Protein AF-0000000067831645 (afdb_homodimer)

Organism: Methylorubrum extorquens (strain ATCC 14718 / DSM 1338 / JCM 2805 / NCIMB 9133 / AM1) (NCBI:txid272630)

Solvent-accessible surface area (backbone atoms only — not comparable to full-atom values): 36456 Å² total; per-residue (Å²): 128,82,72,70,81,73,50,70,67,53,51,54,51,59,43,44,46,72,67,69,71,46,75,95,50,36,27,31,35,49,34,82,28,27,39,45,21,41,36,47,52,52,54,43,37,72,73,48,33,91,39,42,36,38,35,24,74,34,65,71,81,50,91,60,42,66,57,47,49,50,52,42,37,52,53,30,48,73,58,64,30,57,60,45,80,42,73,50,86,65,79,91,78,71,94,62,53,43,71,46,47,56,53,46,49,53,48,54,51,49,53,49,28,57,75,72,56,20,39,36,36,38,41,45,48,21,19,52,54,34,17,52,46,23,52,51,26,51,32,70,52,41,44,47,66,51,31,20,41,72,63,56,58,48,78,77,45,95,73,26,33,38,36,27,58,34,42,84,39,47,60,66,57,28,42,50,50,25,59,74,68,67,52,87,54,44,86,70,54,79,68,60,57,69,33,70,67,44,52,55,44,61,62,46,45,60,61,37,32,75,70,48,34,31,48,68,42,42,34,48,34,11,53,44,21,38,42,44,39,50,45,48,48,52,51,14,52,52,48,45,64,71,38,49,44,81,51,88,90,29,46,34,34,44,39,64,66,46,67,74,46,49,67,53,35,41,53,48,29,53,50,53,51,46,64,72,48,28,64,89,61,96,57,89,68,80,82,54,63,66,59,53,45,45,46,42,67,68,40,48,50,53,24,52,74,70,40,33,68,46,78,48,75,57,82,56,22,34,39,33,32,37,56,86,21,41,32,39,40,30,53,45,75,77,77,74,73,74,74,73,75,128,129,80,74,70,81,73,50,70,67,53,50,53,50,57,44,46,45,72,66,68,71,47,77,95,50,35,29,32,36,48,34,80,29,25,41,44,22,40,37,48,52,52,54,44,37,73,73,47,34,90,38,41,36,36,36,25,74,36,64,70,82,49,94,59,42,66,59,48,50,49,50,42,37,53,52,30,48,75,60,63,30,56,59,45,80,45,73,50,84,66,79,91,76,72,94,60,52,43,73,46,46,56,51,46,49,53,48,54,51,50,53,51,28,56,75,73,56,21,39,35,36,38,41,43,48,22,19,51,53,34,18,52,44,23,51,50,26,50,32,72,52,40,44,48,67,50,31,19,43,73,63,56,57,46,78,78,46,93,74,28,32,38,35,28,57,35,42,83,38,47,59,67,56,29,42,50,48,25,59,75,68,67,53,87,53,44,88,71,52,79,71,59,58,68,32,69,66,44,50,54,45,61,62,46,44,60,61,36,32,76,71,49,35,32,46,69,42,41,35,47,34,12,53,45,20,38,44,44,40,52,44,48,48,52,52,15,52,54,51,44,64,71,38,50,44,81,50,87,89,29,46,33,36,44,38,64,68,46,67,74,45,50,67,52,35,42,52,49,30,53,51,52,51,46,64,72,47,29,63,87,60,95,57,89,68,82,81,54,64,67,58,53,45,45,45,44,67,70,42,48,50,53,25,51,74,69,42,33,66,45,78,49,74,56,82,55,21,35,39,33,33,37,58,85,20,42,31,39,38,30,51,44,77,76,77,75,71,76,73,73,77,128

Sequence (684 aa):
MSAAPASLDDRLARALAPLLEEPARPALLAVSGGPDSTALMHAAARAGRDRFRVATVDHALRPGSADEALGVGRLATELGLVHTILTWDAPRHGSRIQASARGARYRLLTDHAAGIGAGLILTAHTLDDQAETVLMRLIAGSGPSGLAGMREERVLAPGIRLVRPFLSLSKADLVAYCEMHRLPFLRDPSNTDERFTRARLRRLLPLLAEEGLNAARLARLAVRAGRDDAALRQRAEAVLSEITRTDEAALRLDGLRLRREPCAIVLRVVDAALDTVAPAHEAPVPKRLERLEALVLDALLPALAEGRALRRTLRGVLIEADGEGTIRLVAAPPRRARDRRRMSAAPASLDDRLARALAPLLEEPARPALLAVSGGPDSTALMHAAARAGRDRFRVATVDHALRPGSADEALGVGRLATELGLVHTILTWDAPRHGSRIQASARGARYRLLTDHAAGIGAGLILTAHTLDDQAETVLMRLIAGSGPSGLAGMREERVLAPGIRLVRPFLSLSKADLVAYCEMHRLPFLRDPSNTDERFTRARLRRLLPLLAEEGLNAARLARLAVRAGRDDAALRQRAEAVLSEITRTDEAALRLDGLRLRREPCAIVLRVVDAALDTVAPAHEAPVPKRLERLEALVLDALLPALAEGRALRRTLRGVLIEADGEGTIRLVAAPPRRARDRRR

pLDDT: mean 86.77, std 15.59, range [24.05, 98.5]

Nearest PDB structures (foldseek):
  1ni5-assembly1_A-2  TM=7.797E-01  e=4.212E-16  Escherichia coli
  5mko-assembly1_B  TM=7.969E-01  e=6.390E-10  Pyrococcus horikoshii OT3
  5mkp-assembly1_A  TM=8.082E-01  e=8.392E-10  Pyrococcus horikoshii OT3
  5mko-assembly1_A  TM=8.219E-01  e=1.529E-09  Pyrococcus horikoshii OT3
  5ztb-assembly3_C  TM=6.361E-01  e=2.365E-09  Thermus thermophilus HB27

InterPro domains:
  IPR011063 tRNA(Ile)-lysidine/2-thiocytidine synthase, N-terminal [PF01171] (28-203)
  IPR012094 tRNA(Ile)-lysidine synthase [MF_01161] (12-317)
  IPR012094 tRNA(Ile)-lysidine synthase [PTHR43033] (22-289)
  IPR012795 tRNA(Ile)-lysidine synthase, N-terminal [TIGR02432] (27-203)
  IPR012795 tRNA(Ile)-lysidine synthase, N-terminal [cd01992] (28-193)
  IPR014729 Rossmann-like alpha/beta/alpha sandwich fold [G3DSA:3.40.50.620] (20-234)

Structure (mmCIF, N/CA/C/O backbone):
data_AF-0000000067831645-model_v1
#
loop_
_entity.id
_entity.type
_entity.pdbx_description
1 polymer 'tRNA(Ile)-lysidine synthase'
#
loop_
_atom_site.group_PDB
_atom_site.id
_atom_site.type_symbol
_atom_site.label_atom_id
_atom_site.label_alt_id
_atom_site.label_comp_id
_atom_site.label_asym_id
_atom_site.label_entity_id
_atom_site.label_seq_id
_atom_site.pdbx_PDB_ins_code
_atom_site.Cartn_x
_atom_site.Cartn_y
_atom_site.Cartn_z
_atom_site.occupancy
_atom_site.B_iso_or_equiv
_atom_site.auth_seq_id
_atom_site.auth_comp_id
_atom_site.auth_asym_id
_atom_site.auth_atom_id
_atom_site.pdbx_PDB_model_num
ATOM 1 N N . MET A 1 1 ? 33.062 12.266 8.852 1 32.44 1 MET A N 1
ATOM 2 C CA . MET A 1 1 ? 32.625 12.75 10.156 1 32.44 1 MET A CA 1
ATOM 3 C C . MET A 1 1 ? 31.141 12.484 10.375 1 32.44 1 MET A C 1
ATOM 5 O O . MET A 1 1 ? 30.297 12.906 9.578 1 32.44 1 MET A O 1
ATOM 9 N N . SER A 1 2 ? 30.797 11.422 11 1 41 2 SER A N 1
ATOM 10 C CA . SER A 1 2 ? 29.438 10.984 11.289 1 41 2 SER A CA 1
ATOM 11 C C . SER A 1 2 ? 28.609 12.117 11.891 1 41 2 SER A C 1
ATOM 13 O O . SER A 1 2 ? 28.984 12.688 12.914 1 41 2 SER A O 1
ATOM 15 N N . ALA A 1 3 ? 28.125 13.039 11.305 1 40.66 3 ALA A N 1
ATOM 16 C CA . ALA A 1 3 ? 27.422 14.172 11.898 1 40.66 3 ALA A CA 1
ATOM 17 C C . ALA A 1 3 ? 26.625 13.742 13.133 1 40.66 3 ALA A C 1
ATOM 19 O O . ALA A 1 3 ? 26.031 12.664 13.148 1 40.66 3 ALA A O 1
ATOM 20 N N . ALA A 1 4 ? 26.938 14.07 14.242 1 53.09 4 ALA A N 1
ATOM 21 C CA . ALA A 1 4 ? 26.234 13.875 15.5 1 53.09 4 ALA A CA 1
ATOM 22 C C . ALA A 1 4 ? 24.719 13.992 15.312 1 53.09 4 ALA A C 1
ATOM 24 O O . ALA A 1 4 ? 24.25 14.781 14.492 1 53.09 4 ALA A O 1
ATOM 25 N N . PRO A 1 5 ? 23.984 12.969 15.742 1 67.31 5 PRO A N 1
ATOM 26 C CA . PRO A 1 5 ? 22.531 13.055 15.609 1 67.31 5 PRO A CA 1
ATOM 27 C C . PRO A 1 5 ? 21.984 14.422 16 1 67.31 5 PRO A C 1
ATOM 29 O O . PRO A 1 5 ? 22.484 15.047 16.953 1 67.31 5 PRO A O 1
ATOM 32 N N . ALA A 1 6 ? 21.344 15.062 15.148 1 76.81 6 ALA A N 1
ATOM 33 C CA . ALA A 1 6 ? 20.719 16.359 15.359 1 76.81 6 ALA A CA 1
ATOM 34 C C . ALA A 1 6 ? 19.984 16.406 16.703 1 76.81 6 ALA A C 1
ATOM 36 O O . ALA A 1 6 ? 19.312 15.438 17.078 1 76.81 6 ALA A O 1
ATOM 37 N N . SER A 1 7 ? 20.219 17.391 17.453 1 90.62 7 SER A N 1
ATOM 38 C CA . SER A 1 7 ? 19.5 17.625 18.703 1 90.62 7 SER A CA 1
ATOM 39 C C . SER A 1 7 ? 18 17.719 18.484 1 90.62 7 SER A C 1
ATOM 41 O O . SER A 1 7 ? 17.547 17.875 17.344 1 90.62 7 SER A O 1
ATOM 43 N N . LEU A 1 8 ? 17.203 17.484 19.516 1 93.81 8 LEU A N 1
ATOM 44 C CA . LEU A 1 8 ? 15.758 17.609 19.438 1 93.81 8 LEU A CA 1
ATOM 45 C C . LEU A 1 8 ? 15.367 19.016 18.984 1 93.81 8 LEU A C 1
ATOM 47 O O . LEU A 1 8 ? 14.445 19.188 18.172 1 93.81 8 LEU A O 1
ATOM 51 N N . ASP A 1 9 ? 16.156 20 19.438 1 94.44 9 ASP A N 1
ATOM 52 C CA . ASP A 1 9 ? 15.922 21.391 19.016 1 94.44 9 ASP A CA 1
ATOM 53 C C . ASP A 1 9 ? 16.062 21.531 17.516 1 94.44 9 ASP A C 1
ATOM 55 O O . ASP A 1 9 ? 15.219 22.141 16.859 1 94.44 9 ASP A O 1
ATOM 59 N N . ASP A 1 10 ? 17.109 20.938 17.047 1 94.44 10 ASP A N 1
ATOM 60 C CA . ASP A 1 10 ? 17.375 21.016 15.617 1 94.44 10 ASP A CA 1
ATOM 61 C C . ASP A 1 10 ? 16.297 20.312 14.805 1 94.44 10 ASP A C 1
ATOM 63 O O . ASP A 1 10 ? 15.891 20.797 13.75 1 94.44 10 ASP A O 1
ATOM 67 N N . ARG A 1 11 ? 15.844 19.234 15.328 1 95.06 11 ARG A N 1
ATOM 68 C CA . ARG A 1 11 ? 14.844 18.438 14.617 1 95.06 11 ARG A CA 1
ATOM 69 C C . ARG A 1 11 ? 13.516 19.172 14.539 1 95.06 11 ARG A C 1
ATOM 71 O O . ARG A 1 11 ? 12.852 19.172 13.5 1 95.06 11 ARG A O 1
ATOM 78 N N . LEU A 1 12 ? 13.102 19.781 15.609 1 95.81 12 LEU A N 1
ATOM 79 C CA . LEU A 1 12 ? 11.844 20.531 15.602 1 95.81 12 LEU A CA 1
ATOM 80 C C . LEU A 1 12 ? 11.961 21.781 14.742 1 95.81 12 LEU A C 1
ATOM 82 O O . LEU A 1 12 ? 11.031 22.125 14.008 1 95.81 12 LEU A O 1
ATOM 86 N N . ALA A 1 13 ? 13.109 22.438 14.828 1 93.69 13 ALA A N 1
ATOM 87 C CA . ALA A 1 13 ? 13.336 23.625 14.008 1 93.69 13 ALA A CA 1
ATOM 88 C C . ALA A 1 13 ? 13.281 23.281 12.523 1 93.69 13 ALA A C 1
ATOM 90 O O . ALA A 1 13 ? 12.688 24.016 11.734 1 93.69 13 ALA A O 1
ATOM 91 N N . ARG A 1 14 ? 13.898 22.172 12.188 1 92.81 14 ARG A N 1
ATOM 92 C CA . ARG A 1 14 ? 13.906 21.719 10.797 1 92.81 14 ARG A CA 1
ATOM 93 C C . ARG A 1 14 ? 12.5 21.406 10.305 1 92.81 14 ARG A C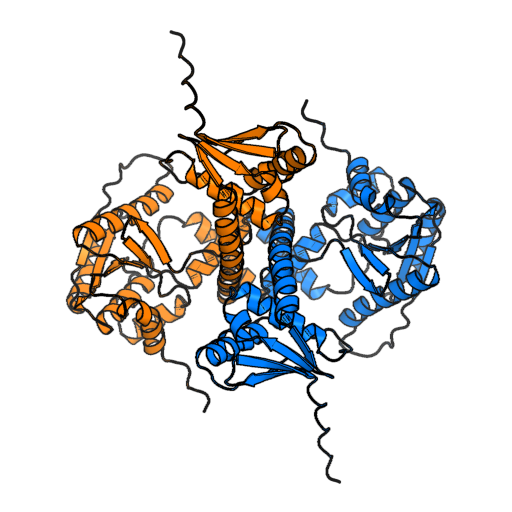 1
ATOM 95 O O . ARG A 1 14 ? 12.164 21.656 9.148 1 92.81 14 ARG A O 1
ATOM 102 N N . ALA A 1 15 ? 11.688 20.844 11.156 1 93.75 15 ALA A N 1
ATOM 103 C CA . ALA A 1 15 ? 10.312 20.484 10.812 1 93.75 15 ALA A CA 1
ATOM 104 C C . ALA A 1 15 ? 9.477 21.719 10.531 1 93.75 15 ALA A C 1
ATOM 106 O O . ALA A 1 15 ? 8.547 21.688 9.719 1 93.75 15 ALA A O 1
ATOM 107 N N . LEU A 1 16 ? 9.844 22.859 11.109 1 92.75 16 LEU A N 1
ATOM 108 C CA . LEU A 1 16 ? 9.07 24.078 10.984 1 92.75 16 LEU A CA 1
ATOM 109 C C . LEU A 1 16 ? 9.641 24.984 9.891 1 92.75 16 LEU A C 1
ATOM 111 O O . LEU A 1 16 ? 8.977 25.922 9.445 1 92.75 16 LEU A O 1
ATOM 115 N N . ALA A 1 17 ? 10.844 24.688 9.43 1 89.5 17 ALA A N 1
ATOM 116 C CA . ALA A 1 17 ? 11.617 25.562 8.547 1 89.5 17 ALA A CA 1
ATOM 117 C C . ALA A 1 17 ? 10.852 25.859 7.258 1 89.5 17 ALA A C 1
ATOM 119 O O . ALA A 1 17 ? 10.758 27 6.832 1 89.5 17 ALA A O 1
ATOM 120 N N . PRO A 1 18 ? 10.211 24.875 6.684 1 86.06 18 PRO A N 1
ATOM 121 C CA . PRO A 1 18 ? 9.516 25.141 5.422 1 86.06 18 PRO A CA 1
ATOM 122 C C . PRO A 1 18 ? 8.359 26.125 5.582 1 86.06 18 PRO A C 1
ATOM 124 O O . PRO A 1 18 ? 7.988 26.812 4.629 1 86.06 18 PRO A O 1
ATOM 127 N N . LEU A 1 19 ? 7.785 26.172 6.699 1 83.94 19 LEU A N 1
ATOM 128 C CA . LEU A 1 19 ? 6.633 27.031 6.961 1 83.94 19 LEU A CA 1
ATOM 129 C C . LEU A 1 19 ? 7.066 28.469 7.188 1 83.94 19 LEU A C 1
ATOM 131 O O . LEU A 1 19 ? 6.273 29.391 7 1 83.94 19 LEU A O 1
ATOM 135 N N . LEU A 1 20 ? 8.305 28.625 7.637 1 80.44 20 LEU A N 1
ATOM 136 C CA . LEU A 1 20 ? 8.828 29.953 7.953 1 80.44 20 LEU A CA 1
ATOM 137 C C . LEU A 1 20 ? 9.289 30.672 6.688 1 80.44 20 LEU A C 1
ATOM 139 O O . LEU A 1 20 ? 9.461 31.891 6.691 1 80.44 20 LEU A O 1
ATOM 143 N N . GLU A 1 21 ? 9.422 29.875 5.633 1 76.69 21 GLU A N 1
ATOM 144 C CA . GLU A 1 21 ? 9.852 30.453 4.367 1 76.69 21 GLU A CA 1
ATOM 145 C C . GLU A 1 21 ? 8.672 31.047 3.604 1 76.69 21 GLU A C 1
ATOM 147 O O . GLU A 1 21 ? 8.859 31.828 2.664 1 76.69 21 GLU A O 1
ATOM 152 N N . GLU A 1 22 ? 7.496 30.75 4.031 1 70.94 22 GLU A N 1
ATOM 153 C CA . GLU A 1 22 ? 6.305 31.25 3.361 1 70.94 22 GLU A CA 1
ATOM 154 C C . GLU A 1 22 ? 6 32.688 3.787 1 70.94 22 GLU A C 1
ATOM 156 O O . GLU A 1 22 ? 6.359 33.094 4.891 1 70.94 22 GLU A O 1
ATOM 161 N N . PRO A 1 23 ? 5.434 33.438 2.779 1 66.19 23 PRO A N 1
ATOM 162 C CA . PRO A 1 23 ? 5.168 34.844 3.064 1 66.19 23 PRO A CA 1
ATOM 163 C C . PRO A 1 23 ? 4.477 35.062 4.41 1 66.19 23 PRO A C 1
ATOM 165 O O . PRO A 1 23 ? 3.896 34.125 4.961 1 66.19 23 PRO A O 1
ATOM 168 N N . ALA A 1 24 ? 4.469 36.281 4.781 1 63.78 24 ALA A N 1
ATOM 169 C CA . ALA A 1 24 ? 4.266 36.844 6.113 1 63.78 24 ALA A CA 1
ATOM 170 C C . ALA A 1 24 ? 2.799 36.75 6.531 1 63.78 24 ALA A C 1
ATOM 172 O O . ALA A 1 24 ? 2.195 37.75 6.949 1 63.78 24 ALA A O 1
ATOM 173 N N . ARG A 1 25 ? 2.115 35.719 6.27 1 75.75 25 ARG A N 1
ATOM 174 C CA . ARG A 1 25 ? 0.776 35.625 6.844 1 75.75 25 ARG A CA 1
ATOM 175 C C . ARG A 1 25 ? 0.799 34.875 8.172 1 75.75 25 ARG A C 1
ATOM 177 O O . ARG A 1 25 ? 1.666 34.031 8.398 1 75.75 25 ARG A O 1
ATOM 184 N N . PRO A 1 26 ? -0.065 35.406 9.109 1 87.94 26 PRO A N 1
ATOM 185 C CA . PRO A 1 26 ? -0.145 34.719 10.398 1 87.94 26 PRO A CA 1
ATOM 186 C C . PRO A 1 26 ? -0.487 33.25 10.266 1 87.94 26 PRO A C 1
ATOM 188 O O . PRO A 1 26 ? -1.16 32.844 9.312 1 87.94 26 PRO A O 1
ATOM 191 N N . ALA A 1 27 ? 0.133 32.5 11.055 1 94.12 27 ALA A N 1
ATOM 192 C CA . ALA A 1 27 ? -0.181 31.094 11.172 1 94.12 27 ALA A CA 1
ATOM 193 C C . ALA A 1 27 ? -0.811 30.766 12.523 1 94.12 27 ALA A C 1
ATOM 195 O O . ALA A 1 27 ? -0.409 31.328 13.547 1 94.12 27 ALA A O 1
ATOM 196 N N . LEU A 1 28 ? -1.788 29.953 12.477 1 96.88 28 LEU A N 1
ATOM 197 C CA . LEU A 1 28 ? -2.51 29.594 13.695 1 96.88 28 LEU A CA 1
ATOM 198 C C . LEU A 1 28 ? -2.031 28.25 14.227 1 96.88 28 LEU A C 1
ATOM 200 O O . LEU A 1 28 ? -2.035 27.25 13.508 1 96.88 28 LEU A O 1
ATOM 204 N N . LEU A 1 29 ? -1.558 28.25 15.445 1 97.25 29 LEU A N 1
ATOM 205 C CA . LEU A 1 29 ? -1.194 27.016 16.141 1 97.25 29 LEU A CA 1
ATOM 206 C C . LEU A 1 29 ? -2.379 26.453 16.922 1 97.25 29 LEU A C 1
ATOM 208 O O . LEU A 1 29 ? -2.92 27.141 17.797 1 97.25 29 LEU A O 1
ATOM 212 N N . ALA A 1 30 ? -2.791 25.25 16.562 1 96.88 30 ALA A N 1
ATOM 213 C CA . ALA A 1 30 ? -3.783 24.562 17.375 1 96.88 30 ALA A CA 1
ATOM 214 C C . ALA A 1 30 ? -3.123 23.859 18.562 1 96.88 30 ALA A C 1
ATOM 216 O O . ALA A 1 30 ? -2.398 22.875 18.375 1 96.88 30 ALA A O 1
ATOM 217 N N . VAL A 1 31 ? -3.436 24.344 19.781 1 96.19 31 VAL A N 1
ATOM 218 C CA . VAL A 1 31 ? -2.744 23.812 20.969 1 96.19 31 VAL A CA 1
ATOM 219 C C . VAL A 1 31 ? -3.764 23.281 21.969 1 96.19 31 VAL A C 1
ATOM 221 O O . VAL A 1 31 ? -4.562 24.047 22.516 1 96.19 31 VAL A O 1
ATOM 224 N N . SER A 1 32 ? -3.678 22 22.219 1 91.56 32 SER A N 1
ATOM 225 C CA . SER A 1 32 ? -4.605 21.359 23.125 1 91.56 32 SER A CA 1
ATOM 226 C C . SER A 1 32 ? -4.082 21.391 24.562 1 91.56 32 SER A C 1
ATOM 228 O O . SER A 1 32 ? -4.84 21.172 25.516 1 91.56 32 SER A O 1
ATOM 230 N N . GLY A 1 33 ? -2.809 21.594 24.734 1 93 33 GLY A N 1
ATOM 231 C CA . GLY A 1 33 ? -2.203 21.578 26.062 1 93 33 GLY A CA 1
ATOM 232 C C . GLY A 1 33 ? -1.437 20.312 26.359 1 93 33 GLY A C 1
ATOM 233 O O . GLY A 1 33 ? -0.717 20.219 27.359 1 93 33 GLY A O 1
ATOM 234 N N . GLY A 1 34 ? -1.573 19.312 25.5 1 93.38 34 GLY A N 1
ATOM 235 C CA . GLY A 1 34 ? -0.765 18.109 25.641 1 93.38 34 GLY A CA 1
ATOM 236 C C . GLY A 1 34 ? 0.691 18.328 25.281 1 93.38 34 GLY A C 1
ATOM 237 O O . GLY A 1 34 ? 1.075 19.422 24.844 1 93.38 34 GLY A O 1
ATOM 238 N N . PRO A 1 35 ? 1.507 17.344 25.453 1 95.5 35 PRO A N 1
ATOM 239 C CA . PRO A 1 35 ? 2.941 17.5 25.203 1 95.5 35 PRO A CA 1
ATOM 240 C C . PRO A 1 35 ? 3.258 17.828 23.75 1 95.5 35 PRO A C 1
ATOM 242 O O . PRO A 1 35 ? 4.137 18.641 23.484 1 95.5 35 PRO A O 1
ATOM 245 N N . ASP A 1 36 ? 2.494 17.25 22.828 1 96.5 36 ASP A N 1
ATOM 246 C CA . ASP A 1 36 ? 2.77 17.469 21.406 1 96.5 36 ASP A CA 1
ATOM 247 C C . ASP A 1 36 ? 2.49 18.922 21.016 1 96.5 36 ASP A C 1
ATOM 249 O O . ASP A 1 36 ? 3.346 19.578 20.422 1 96.5 36 ASP A O 1
ATOM 253 N N . SER A 1 37 ? 1.312 19.406 21.375 1 97.06 37 SER A N 1
ATOM 254 C CA . SER A 1 37 ? 0.917 20.75 20.984 1 97.06 37 SER A CA 1
ATOM 255 C C . SER A 1 37 ? 1.716 21.812 21.75 1 97.06 37 SER A C 1
ATOM 257 O O . SER A 1 37 ? 1.993 22.891 21.219 1 97.06 37 SER A O 1
ATOM 259 N N . THR A 1 38 ? 2.111 21.469 22.969 1 97.38 38 THR A N 1
ATOM 260 C CA . THR A 1 38 ? 2.949 22.375 23.75 1 97.38 38 THR A CA 1
ATOM 261 C C . THR A 1 38 ? 4.332 22.5 23.109 1 97.38 38 THR A C 1
ATOM 263 O O . THR A 1 38 ? 4.863 23.609 23.016 1 97.38 38 THR A O 1
ATOM 266 N N . ALA A 1 39 ? 4.898 21.375 22.688 1 97.88 39 ALA A N 1
ATOM 267 C CA . ALA A 1 39 ? 6.184 21.406 22 1 97.88 39 ALA A CA 1
ATOM 268 C C . ALA A 1 39 ? 6.098 22.25 20.734 1 97.88 39 ALA A C 1
ATOM 270 O O . ALA A 1 39 ? 7.008 23.031 20.422 1 97.88 39 ALA A O 1
ATOM 271 N N . LEU A 1 40 ? 5.016 22.078 20 1 97.56 40 LEU A N 1
ATOM 272 C CA . LEU A 1 40 ? 4.797 22.844 18.781 1 97.56 40 LEU A CA 1
ATOM 273 C C . LEU A 1 40 ? 4.77 24.344 19.078 1 97.56 40 LEU A C 1
ATOM 275 O O . LEU A 1 40 ? 5.43 25.141 18.406 1 97.56 40 LEU A O 1
ATOM 279 N N . MET A 1 41 ? 4.023 24.734 20.109 1 97.31 41 MET A N 1
ATOM 280 C CA . MET A 1 41 ? 3.904 26.141 20.516 1 97.31 41 MET A CA 1
ATOM 281 C C . MET A 1 41 ? 5.266 26.719 20.875 1 97.31 41 MET A C 1
ATOM 283 O O . MET A 1 41 ? 5.633 27.797 20.406 1 97.31 41 MET A O 1
ATOM 287 N N . HIS A 1 42 ? 6.012 25.969 21.625 1 97.5 42 HIS A N 1
ATOM 288 C CA . HIS A 1 42 ? 7.312 26.453 22.078 1 97.5 42 HIS A CA 1
ATOM 289 C C . HIS A 1 42 ? 8.289 26.578 20.922 1 97.5 42 HIS A C 1
ATOM 291 O O . HIS A 1 42 ? 8.977 27.594 20.781 1 97.5 42 HIS A O 1
ATOM 297 N N . ALA A 1 43 ? 8.383 25.531 20.109 1 96.62 43 ALA A N 1
ATOM 298 C CA . ALA A 1 43 ? 9.289 25.547 18.953 1 96.62 43 ALA A CA 1
ATOM 299 C C . ALA A 1 43 ? 8.945 26.688 18 1 96.62 43 ALA A C 1
ATOM 301 O O . ALA A 1 43 ? 9.844 27.328 17.453 1 96.62 43 ALA A O 1
ATOM 302 N N . ALA A 1 44 ? 7.652 26.922 17.828 1 94.94 44 ALA A N 1
ATOM 303 C CA . ALA A 1 44 ? 7.211 28 16.953 1 94.94 44 ALA A CA 1
ATOM 304 C C . ALA A 1 44 ? 7.605 29.359 17.516 1 94.94 44 ALA A C 1
ATOM 306 O O . ALA A 1 44 ? 8.062 30.234 16.781 1 94.94 44 ALA A O 1
ATOM 307 N N . ALA A 1 45 ? 7.398 29.531 18.781 1 94.75 45 ALA A N 1
ATOM 308 C CA . ALA A 1 45 ? 7.766 30.781 19.438 1 94.75 45 ALA A CA 1
ATOM 309 C C . ALA A 1 45 ? 9.258 31.078 19.281 1 94.75 45 ALA A C 1
ATOM 311 O O . ALA A 1 45 ? 9.648 32.219 19.016 1 94.75 45 ALA A O 1
ATOM 312 N N . ARG A 1 46 ? 10.039 30.031 19.375 1 92.56 46 ARG A N 1
ATOM 313 C CA . ARG A 1 46 ? 11.484 30.172 19.234 1 92.56 46 ARG A CA 1
ATOM 314 C C . ARG A 1 46 ? 11.875 30.531 17.812 1 92.56 46 ARG A C 1
ATOM 316 O O . ARG A 1 46 ? 12.852 31.25 17.578 1 92.56 46 ARG A O 1
ATOM 323 N N . ALA A 1 47 ? 11.148 29.984 16.875 1 87.5 47 ALA A N 1
ATOM 324 C CA . ALA A 1 47 ? 11.453 30.188 15.461 1 87.5 47 ALA A CA 1
ATOM 325 C C . ALA A 1 47 ? 11.031 31.578 15.008 1 87.5 47 ALA A C 1
ATOM 327 O O . ALA A 1 47 ? 11.648 32.156 14.109 1 87.5 47 ALA A O 1
ATOM 328 N N . GLY A 1 48 ? 9.945 32.156 15.438 1 79.62 48 GLY A N 1
ATOM 329 C CA . GLY A 1 48 ? 9.445 33.469 15.078 1 79.62 48 GLY A CA 1
ATOM 330 C C . GLY A 1 48 ? 8.078 33.75 15.656 1 79.62 48 GLY A C 1
ATOM 331 O O . GLY A 1 48 ? 7.055 33.5 15.008 1 79.62 48 GLY A O 1
ATOM 332 N N . ARG A 1 49 ? 8.031 34.5 16.688 1 69.25 49 ARG A N 1
ATOM 333 C CA . ARG A 1 49 ? 6.828 34.719 17.5 1 69.25 49 ARG A CA 1
ATOM 334 C C . ARG A 1 49 ? 5.812 35.594 16.75 1 69.25 49 ARG A C 1
ATOM 336 O O . ARG A 1 49 ? 4.605 35.344 16.859 1 69.25 49 ARG A O 1
ATOM 343 N N . ASP A 1 50 ? 6.27 36.406 15.93 1 78.56 50 ASP A N 1
ATOM 344 C CA . ASP A 1 50 ? 5.367 37.438 15.398 1 78.56 50 ASP A CA 1
ATOM 345 C C . ASP A 1 50 ? 4.438 36.844 14.344 1 78.56 50 ASP A C 1
ATOM 347 O O . ASP A 1 50 ? 3.393 37.438 14.031 1 78.56 50 ASP A O 1
ATOM 351 N N . ARG A 1 51 ? 4.691 35.656 14 1 85.38 51 ARG A N 1
ATOM 352 C CA . ARG A 1 51 ? 3.938 35.062 12.898 1 85.38 51 ARG A CA 1
ATOM 353 C C . ARG A 1 51 ? 2.863 34.125 13.414 1 85.38 51 ARG A C 1
ATOM 355 O O . ARG A 1 51 ? 1.938 33.75 12.68 1 85.38 51 ARG A O 1
ATOM 362 N N . PHE A 1 52 ? 2.963 33.875 14.664 1 93.25 52 PHE A N 1
ATOM 363 C CA . PHE A 1 52 ? 2.117 32.781 15.117 1 93.25 52 PHE A CA 1
ATOM 364 C C . PHE A 1 52 ? 1.08 33.281 16.125 1 93.25 52 PHE A C 1
ATOM 366 O O . PHE A 1 52 ? 1.369 34.156 16.953 1 93.25 52 PHE A O 1
ATOM 373 N N . ARG A 1 53 ? -0.096 32.812 15.969 1 95.88 53 ARG A N 1
ATOM 374 C CA . ARG A 1 53 ? -1.177 32.906 16.953 1 95.88 53 ARG A CA 1
ATOM 375 C C . ARG A 1 53 ? -1.566 31.547 17.484 1 95.88 53 ARG A C 1
ATOM 377 O O . ARG A 1 53 ? -1.348 30.531 16.812 1 95.88 53 ARG A O 1
ATOM 384 N N . VAL A 1 54 ? -2.076 31.531 18.719 1 97.5 54 VAL A N 1
ATOM 385 C CA . VAL A 1 54 ? -2.412 30.266 19.344 1 97.5 54 VAL A CA 1
ATOM 386 C C . VAL A 1 54 ? -3.916 30.188 19.594 1 97.5 54 VAL A C 1
ATOM 388 O O . VAL A 1 54 ? -4.527 31.172 20.031 1 97.5 54 VAL A O 1
ATOM 391 N N . ALA A 1 55 ? -4.48 29.078 19.281 1 97.62 55 ALA A N 1
ATOM 392 C CA . ALA A 1 55 ? -5.879 28.828 19.625 1 97.62 55 ALA A CA 1
ATOM 393 C C . ALA A 1 55 ? -6.047 27.484 20.312 1 97.62 55 ALA A C 1
ATOM 395 O O . ALA A 1 55 ? -5.387 26.5 19.953 1 97.62 55 ALA A O 1
ATOM 396 N N . THR A 1 56 ? -6.863 27.438 21.312 1 95.38 56 THR A N 1
ATOM 397 C CA . THR A 1 56 ? -7.273 26.234 22.016 1 95.38 56 THR A CA 1
ATOM 398 C C . THR A 1 56 ? -8.773 26.016 21.875 1 95.38 56 THR A C 1
ATOM 400 O O . THR A 1 56 ? -9.57 26.906 22.172 1 95.38 56 THR A O 1
ATOM 403 N N . VAL A 1 57 ? -9.125 24.797 21.328 1 91.81 57 VAL A N 1
ATOM 404 C CA . VAL A 1 57 ? -10.539 24.469 21.234 1 91.81 57 VAL A CA 1
ATOM 405 C C . VAL A 1 57 ? -11.008 23.812 22.531 1 91.81 57 VAL A C 1
ATOM 407 O O . VAL A 1 57 ? -10.469 22.766 22.938 1 91.81 57 VAL A O 1
ATOM 410 N N . ASP A 1 58 ? -11.898 24.375 23.188 1 86.94 58 ASP A N 1
ATOM 411 C CA . ASP A 1 58 ? -12.516 23.828 24.391 1 86.94 58 ASP A CA 1
ATOM 412 C C . ASP A 1 58 ? -13.891 23.234 24.078 1 86.94 58 ASP A C 1
ATOM 414 O O . ASP A 1 58 ? -14.867 23.969 23.922 1 86.94 58 ASP A O 1
ATOM 418 N N . HIS A 1 59 ? -13.906 21.969 24.031 1 76.38 59 HIS A N 1
ATOM 419 C CA . HIS A 1 59 ? -15.156 21.297 23.688 1 76.38 59 HIS A CA 1
ATOM 420 C C . HIS A 1 59 ? -16.109 21.266 24.875 1 76.38 59 HIS A C 1
ATOM 422 O O . HIS A 1 59 ? -17.281 20.891 24.75 1 76.38 59 HIS A O 1
ATOM 428 N N . ALA A 1 60 ? -15.688 21.703 26.031 1 69.94 60 ALA A N 1
ATOM 429 C CA . ALA A 1 60 ? -16.484 21.828 27.25 1 69.94 60 ALA A CA 1
ATOM 430 C C . ALA A 1 60 ? -17.125 20.5 27.625 1 69.94 60 ALA A C 1
ATOM 432 O O . ALA A 1 60 ? -18.281 20.453 28.047 1 69.94 60 ALA A O 1
ATOM 433 N N . LEU A 1 61 ? -16.453 19.422 27.203 1 64.88 61 LEU A N 1
ATOM 434 C CA . LEU A 1 61 ? -17.047 18.094 27.438 1 64.88 61 LEU A CA 1
ATOM 435 C C . LEU A 1 61 ? -16.766 17.609 28.844 1 64.88 61 LEU A C 1
ATOM 437 O O . LEU A 1 61 ? -17.438 16.719 29.344 1 64.88 61 LEU A O 1
ATOM 441 N N . ARG A 1 62 ? -15.711 18.062 29.469 1 67.38 62 ARG A N 1
ATOM 442 C CA . ARG A 1 62 ? -15.359 17.625 30.812 1 67.38 62 ARG A CA 1
ATOM 443 C C . ARG A 1 62 ? -15.125 18.828 31.734 1 67.38 62 ARG A C 1
ATOM 445 O O . ARG A 1 62 ? -14.727 19.891 31.266 1 67.38 62 ARG A O 1
ATOM 452 N N . PRO A 1 63 ? -15.414 18.438 33.031 1 72.31 63 PRO A N 1
ATOM 453 C CA . PRO A 1 63 ? -15.062 19.469 34 1 72.31 63 PRO A CA 1
ATOM 454 C C . PRO A 1 63 ? -13.562 19.781 34.031 1 72.31 63 PRO A C 1
ATOM 456 O O . PRO A 1 63 ? -12.742 18.875 33.875 1 72.31 63 PRO A O 1
ATOM 459 N N . GLY A 1 64 ? -13.047 20.953 34 1 78.31 64 GLY A N 1
ATOM 460 C CA . GLY A 1 64 ? -11.648 21.328 34.062 1 78.31 64 GLY A CA 1
ATOM 461 C C . GLY A 1 64 ? -11.078 21.75 32.719 1 78.31 64 GLY A C 1
ATOM 462 O O . GLY A 1 64 ? -9.961 22.281 32.656 1 78.31 64 GLY A O 1
ATOM 463 N N . SER A 1 65 ? -11.867 21.422 31.672 1 81.31 65 SER A N 1
ATOM 464 C CA . SER A 1 65 ? -11.383 21.781 30.344 1 81.31 65 SER A CA 1
ATOM 465 C C . SER A 1 65 ? -11.109 23.281 30.219 1 81.31 65 SER A C 1
ATOM 467 O O . SER A 1 65 ? -10.141 23.688 29.578 1 81.31 65 SER A O 1
ATOM 469 N N . ALA A 1 66 ? -11.883 24.047 30.859 1 84.44 66 ALA A N 1
ATOM 470 C CA . ALA A 1 66 ? -11.695 25.484 30.812 1 84.44 66 ALA A CA 1
ATOM 471 C C . ALA A 1 66 ? -10.383 25.891 31.469 1 84.44 66 ALA A C 1
ATOM 473 O O . ALA A 1 66 ? -9.641 26.719 30.938 1 84.44 66 ALA A O 1
ATOM 474 N N . ASP A 1 67 ? -10.109 25.297 32.625 1 87.06 67 ASP A N 1
ATOM 475 C CA . ASP A 1 67 ? -8.867 25.594 33.312 1 87.06 67 ASP A CA 1
ATOM 476 C C . ASP A 1 67 ? -7.652 25.188 32.5 1 87.06 67 ASP A C 1
ATOM 478 O O . ASP A 1 67 ? -6.629 25.875 32.5 1 87.06 67 ASP A O 1
ATOM 482 N N . GLU A 1 68 ? -7.77 24.109 31.875 1 88.75 68 GLU A N 1
ATOM 483 C CA . GLU A 1 68 ? -6.691 23.641 31.016 1 88.75 68 GLU A CA 1
ATOM 484 C C . GLU A 1 68 ? -6.418 24.609 29.875 1 88.75 68 GLU A C 1
ATOM 486 O O . GLU A 1 68 ? -5.262 24.906 29.562 1 88.75 68 GLU A O 1
ATOM 491 N N . ALA A 1 69 ? -7.473 25.109 29.281 1 91.44 69 ALA A N 1
ATOM 492 C CA . ALA A 1 69 ? -7.34 26.078 28.203 1 91.44 69 ALA A CA 1
ATOM 493 C C . ALA A 1 69 ? -6.676 27.359 28.688 1 91.44 69 ALA A C 1
ATOM 495 O O . ALA A 1 69 ? -5.84 27.938 28 1 91.44 69 ALA A O 1
ATOM 496 N N . LEU A 1 70 ? -7.043 27.734 29.906 1 93.19 70 LEU A N 1
ATOM 497 C CA . LEU A 1 70 ? -6.441 28.922 30.5 1 93.19 70 LEU A CA 1
ATOM 498 C C . LEU A 1 70 ? -4.953 28.703 30.766 1 93.19 70 LEU A C 1
ATOM 500 O O . LEU A 1 70 ? -4.152 29.625 30.625 1 93.19 70 LEU A O 1
ATOM 504 N N . GLY A 1 71 ? -4.637 27.5 31.203 1 93.31 71 GLY A N 1
ATOM 505 C CA . GLY A 1 71 ? -3.236 27.156 31.391 1 93.31 71 GLY A CA 1
ATOM 506 C C . GLY A 1 71 ? -2.414 27.281 30.125 1 93.31 71 GLY A C 1
ATOM 507 O O . GLY A 1 71 ? -1.287 27.781 30.156 1 93.31 71 GLY A O 1
ATOM 508 N N . VAL A 1 72 ? -2.977 26.875 29.031 1 95.62 72 VAL A N 1
ATOM 509 C CA . VAL A 1 72 ? -2.32 27.031 27.734 1 95.62 72 VAL A CA 1
ATOM 510 C C . VAL A 1 72 ? -2.119 28.516 27.438 1 95.62 72 VAL A C 1
ATOM 512 O O . VAL A 1 72 ? -1.056 28.922 26.953 1 95.62 72 VAL A O 1
ATOM 515 N N . GLY A 1 73 ? -3.117 29.297 27.719 1 96.25 73 GLY A N 1
ATOM 516 C CA . GLY A 1 73 ? -3.035 30.734 27.5 1 96.25 73 GLY A CA 1
ATOM 517 C C . GLY A 1 73 ? -1.915 31.391 28.281 1 96.25 73 GLY A C 1
ATOM 518 O O . GLY A 1 73 ? -1.213 32.25 27.766 1 96.25 73 GLY A O 1
ATOM 519 N N . ARG A 1 74 ? -1.755 31.016 29.547 1 96.81 74 ARG A N 1
ATOM 520 C CA . ARG A 1 74 ? -0.691 31.562 30.375 1 96.81 74 ARG A CA 1
ATOM 521 C C . ARG A 1 74 ? 0.681 31.25 29.781 1 96.81 74 ARG A C 1
ATOM 523 O O . ARG A 1 74 ? 1.539 32.125 29.719 1 96.81 74 ARG A O 1
ATOM 530 N N . LEU A 1 75 ? 0.83 30.047 29.391 1 96.44 75 LEU A N 1
ATOM 531 C CA . LEU A 1 75 ? 2.105 29.672 28.797 1 96.44 75 LEU A CA 1
ATOM 532 C C . LEU A 1 75 ? 2.338 30.438 27.5 1 96.44 75 LEU A C 1
ATOM 534 O O . LEU A 1 75 ? 3.451 30.891 27.234 1 96.44 75 LEU A O 1
ATOM 538 N N . ALA A 1 76 ? 1.327 30.547 26.656 1 97.19 76 ALA A N 1
ATOM 539 C CA . ALA A 1 76 ? 1.428 31.312 25.406 1 97.19 76 ALA A CA 1
ATOM 540 C C . ALA A 1 76 ? 1.873 32.75 25.672 1 97.19 76 ALA A C 1
ATOM 542 O O . ALA A 1 76 ? 2.764 33.25 24.984 1 97.19 76 ALA A O 1
ATOM 543 N N . THR A 1 77 ? 1.271 33.344 26.672 1 95.94 77 THR A N 1
ATOM 544 C CA . THR A 1 77 ? 1.615 34.688 27.047 1 95.94 77 THR A CA 1
ATOM 545 C C . THR A 1 77 ? 3.076 34.781 27.484 1 95.94 77 THR A C 1
ATOM 547 O O . THR A 1 77 ? 3.787 35.719 27.094 1 95.94 77 THR A O 1
ATOM 550 N N . GLU A 1 78 ? 3.502 33.844 28.219 1 95.94 78 GLU A N 1
ATOM 551 C CA . GLU A 1 78 ? 4.891 33.781 28.656 1 95.94 78 GLU A CA 1
ATOM 552 C C . GLU A 1 78 ? 5.848 33.688 27.484 1 95.94 78 GLU A C 1
ATOM 554 O O . GLU A 1 78 ? 6.969 34.219 27.531 1 95.94 78 GLU A O 1
ATOM 559 N N . LEU A 1 79 ? 5.418 33.094 26.422 1 95.81 79 LEU A N 1
ATOM 560 C CA . LEU A 1 79 ? 6.246 32.875 25.234 1 95.81 79 LEU A CA 1
ATOM 561 C C . LEU A 1 79 ? 6.086 34.062 24.266 1 95.81 79 LEU A C 1
ATOM 563 O O . LEU A 1 79 ? 6.699 34.062 23.188 1 95.81 79 LEU A O 1
ATOM 567 N N . GLY A 1 80 ? 5.18 35 24.609 1 94.81 80 GLY A N 1
ATOM 568 C CA . GLY A 1 80 ? 4.973 36.156 23.781 1 94.81 80 GLY A CA 1
ATOM 569 C C . GLY A 1 80 ? 3.99 35.938 22.656 1 94.81 80 GLY A C 1
ATOM 570 O O . GLY A 1 80 ? 4.035 36.625 21.625 1 94.81 80 GLY A O 1
ATOM 571 N N . LEU A 1 81 ? 3.129 34.969 22.812 1 96.25 81 LEU A N 1
ATOM 572 C CA . LEU A 1 81 ? 2.164 34.625 21.766 1 96.25 81 LEU A CA 1
ATOM 573 C C . LEU A 1 81 ? 0.753 35.031 22.188 1 96.25 81 LEU A C 1
ATOM 575 O O . LEU A 1 81 ? 0.4 34.938 23.359 1 96.25 81 LEU A O 1
ATOM 579 N N . VAL A 1 82 ? -0.039 35.469 21.203 1 95.94 82 VAL A N 1
ATOM 580 C CA . VAL A 1 82 ? -1.442 35.781 21.453 1 95.94 82 VAL A CA 1
ATOM 581 C C . VAL A 1 82 ? -2.268 34.5 21.438 1 95.94 82 VAL A C 1
ATOM 583 O O . VAL A 1 82 ? -2.154 33.688 20.5 1 95.94 82 VAL A O 1
ATOM 586 N N . HIS A 1 83 ? -3.047 34.312 22.484 1 97 83 HIS A N 1
ATOM 587 C CA . HIS A 1 83 ? -3.822 33.094 22.641 1 97 83 HIS A CA 1
ATOM 588 C C . HIS A 1 83 ? -5.32 33.375 22.641 1 97 83 HIS A C 1
ATOM 590 O O . HIS A 1 83 ? -5.762 34.375 23.234 1 97 83 HIS A O 1
ATOM 596 N N . THR A 1 84 ? -6.086 32.562 21.953 1 97.25 84 THR A N 1
ATOM 597 C CA . THR A 1 84 ? -7.543 32.625 21.953 1 97.25 84 THR A CA 1
ATOM 598 C C . THR A 1 84 ? -8.164 31.281 22.281 1 97.25 84 THR A C 1
ATOM 600 O O . THR A 1 84 ? -7.734 30.25 21.766 1 97.25 84 THR A O 1
ATOM 603 N N . ILE A 1 85 ? -9.141 31.25 23.141 1 96 85 ILE A N 1
ATOM 604 C CA . ILE A 1 85 ? -9.914 30.062 23.438 1 96 85 ILE A CA 1
ATOM 605 C C . ILE A 1 85 ? -11.164 30.016 22.562 1 96 85 ILE A C 1
ATOM 607 O O . ILE A 1 85 ? -11.938 30.969 22.531 1 96 85 ILE A O 1
ATOM 611 N N . LEU A 1 86 ? -11.281 28.953 21.812 1 94.5 86 LEU A N 1
ATOM 612 C CA . LEU A 1 86 ? -12.461 28.719 20.969 1 94.5 86 LEU A CA 1
ATOM 613 C C . LEU A 1 86 ? -13.406 27.734 21.641 1 94.5 86 LEU A C 1
ATOM 615 O O . LEU A 1 86 ? -13.055 26.562 21.844 1 94.5 86 LEU A O 1
ATOM 619 N N . THR A 1 87 ? -14.555 28.109 21.969 1 88.94 87 THR A N 1
ATOM 620 C CA . THR A 1 87 ? -15.5 27.266 22.703 1 88.94 87 THR A CA 1
ATOM 621 C C . THR A 1 87 ? -16.547 26.672 21.75 1 88.94 87 THR A C 1
ATOM 623 O O . THR A 1 87 ? -17.047 27.359 20.859 1 88.94 87 THR A O 1
ATOM 626 N N . TRP A 1 88 ? -16.641 25.391 21.844 1 80.19 88 TRP A N 1
ATOM 627 C CA . TRP A 1 88 ? -17.688 24.703 21.078 1 80.19 88 TRP A CA 1
ATOM 628 C C . TRP A 1 88 ? -18.984 24.641 21.891 1 80.19 88 TRP A C 1
ATOM 630 O O . TRP A 1 88 ? -19.016 24.078 22.984 1 80.19 88 TRP A O 1
ATOM 640 N N . ASP A 1 89 ? -20.016 25.344 21.5 1 68.94 89 ASP A N 1
ATOM 641 C CA . ASP A 1 89 ? -21.312 25.297 22.188 1 68.94 89 ASP A CA 1
ATOM 642 C C . ASP A 1 89 ? -22.188 24.188 21.609 1 68.94 89 ASP A C 1
ATOM 644 O O . ASP A 1 89 ? -22.844 24.391 20.578 1 68.94 89 ASP A O 1
ATOM 648 N N . ALA A 1 90 ? -21.734 22.906 21.625 1 59.16 90 ALA A N 1
ATOM 649 C CA . ALA A 1 90 ? -22.469 21.828 20.969 1 59.16 90 ALA A CA 1
ATOM 650 C C . ALA A 1 90 ? -23.844 21.641 21.594 1 59.16 90 ALA A C 1
ATOM 652 O O . ALA A 1 90 ? -24.016 21.812 22.812 1 59.16 90 ALA A O 1
ATOM 653 N N . PRO A 1 91 ? -24.906 21.594 20.812 1 55.38 91 PRO A N 1
ATOM 654 C CA . PRO A 1 91 ? -26.094 21.047 21.453 1 55.38 91 PRO A CA 1
ATOM 655 C C . PRO A 1 91 ? -25.875 19.656 22.047 1 55.38 91 PRO A C 1
ATOM 657 O O . PRO A 1 91 ? -25.047 18.891 21.547 1 55.38 91 PRO A O 1
ATOM 660 N N . ARG A 1 92 ? -25.906 19.484 23.422 1 51.03 92 ARG A N 1
ATOM 661 C CA . ARG A 1 92 ? -25.703 18.344 24.312 1 51.03 92 ARG A CA 1
ATOM 662 C C . ARG A 1 92 ? -26.344 17.094 23.75 1 51.03 92 ARG A C 1
ATOM 664 O O . ARG A 1 92 ? -26.344 16.031 24.391 1 51.03 92 ARG A O 1
ATOM 671 N N . HIS A 1 93 ? -27.188 17.031 22.719 1 47.88 93 HIS A N 1
ATOM 672 C CA . HIS A 1 93 ? -27.969 15.82 22.469 1 47.88 93 HIS A CA 1
ATOM 673 C C . HIS A 1 93 ? -27.5 15.094 21.219 1 47.88 93 HIS A C 1
ATOM 675 O O . HIS A 1 93 ? -27.094 15.734 20.25 1 47.88 93 HIS A O 1
ATOM 681 N N . GLY A 1 94 ? -27.125 13.688 21.234 1 49.97 94 GLY A N 1
ATOM 682 C CA . GLY A 1 94 ? -27.172 12.57 20.297 1 49.97 94 GLY A CA 1
ATOM 683 C C . GLY A 1 94 ? -25.844 11.859 20.156 1 49.97 94 GLY A C 1
ATOM 684 O O . GLY A 1 94 ? -24.812 12.352 20.625 1 49.97 94 GLY A O 1
ATOM 685 N N . SER A 1 95 ? -25.797 10.469 19.812 1 50.19 95 SER A N 1
ATOM 686 C CA . SER A 1 95 ? -24.859 9.367 19.688 1 50.19 95 SER A CA 1
ATOM 687 C C . SER A 1 95 ? -23.625 9.781 18.875 1 50.19 95 SER A C 1
ATOM 689 O O . SER A 1 95 ? -22.578 9.133 18.938 1 50.19 95 SER A O 1
ATOM 691 N N . ARG A 1 96 ? -23.75 10.82 18.062 1 52 96 ARG A N 1
ATOM 692 C CA . ARG A 1 96 ? -22.672 11.094 17.109 1 52 96 ARG A CA 1
ATOM 693 C C . ARG A 1 96 ? -21.734 12.18 17.641 1 52 96 ARG A C 1
ATOM 695 O O . ARG A 1 96 ? -21.219 12.992 16.859 1 52 96 ARG A O 1
ATOM 702 N N . ILE A 1 97 ? -21.453 12.25 18.938 1 55.22 97 ILE A N 1
ATOM 703 C CA . ILE A 1 97 ? -20.766 13.336 19.609 1 55.22 97 ILE A CA 1
ATOM 704 C C . ILE A 1 97 ? -19.297 13.391 19.188 1 55.22 97 ILE A C 1
ATOM 706 O O . ILE A 1 97 ? -18.766 14.469 18.922 1 55.22 97 ILE A O 1
ATOM 710 N N . GLN A 1 98 ? -18.656 12.227 18.922 1 59.22 98 GLN A N 1
ATOM 711 C CA . GLN A 1 98 ? -17.219 12.219 18.656 1 59.22 98 GLN A CA 1
ATOM 712 C C . GLN A 1 98 ? -16.922 12.742 17.266 1 59.22 98 GLN A C 1
ATOM 714 O O . GLN A 1 98 ? -16.062 13.609 17.078 1 59.22 98 GLN A O 1
ATOM 719 N N . ALA A 1 99 ? -17.516 12.102 16.25 1 61.41 99 ALA A N 1
ATOM 720 C CA . ALA A 1 99 ? -17.344 12.594 14.891 1 61.41 99 ALA A CA 1
ATOM 721 C C . ALA A 1 99 ? -17.75 14.062 14.781 1 61.41 99 ALA A C 1
ATOM 723 O O . ALA A 1 99 ? -17.109 14.844 14.07 1 61.41 99 ALA A O 1
ATOM 724 N N . SER A 1 100 ? -18.594 14.359 15.672 1 64.31 100 SER A N 1
ATOM 725 C CA . SER A 1 100 ? -19.094 15.734 15.688 1 64.31 100 SER A CA 1
ATOM 726 C C . SER A 1 100 ? -18.078 16.688 16.328 1 64.31 100 SER A C 1
ATOM 728 O O . SER A 1 100 ? -17.875 17.797 15.852 1 64.31 100 SER A O 1
ATOM 730 N N . ALA A 1 101 ? -17.281 16.109 17.25 1 69.12 101 ALA A N 1
ATOM 731 C CA . ALA A 1 101 ? -16.297 16.953 17.938 1 69.12 101 ALA A CA 1
ATOM 732 C C . ALA A 1 101 ? -15.109 17.266 17.031 1 69.12 101 ALA A C 1
ATOM 734 O O . ALA A 1 101 ? -14.617 18.406 17.016 1 69.12 101 ALA A O 1
ATOM 735 N N . ARG A 1 102 ? -14.711 16.312 16.25 1 74.25 102 ARG A N 1
ATOM 736 C CA . ARG A 1 102 ? -13.625 16.547 15.305 1 74.25 102 ARG A CA 1
ATOM 737 C C . ARG A 1 102 ? -14.031 17.562 14.242 1 74.25 102 ARG A C 1
ATOM 739 O O . ARG A 1 102 ? -13.266 18.484 13.93 1 74.25 102 ARG A O 1
ATOM 746 N N . GLY A 1 103 ? -15.125 17.312 13.773 1 77.81 103 GLY A N 1
ATOM 747 C CA . GLY A 1 103 ? -15.625 18.266 12.797 1 77.81 103 GLY A CA 1
ATOM 748 C C . GLY A 1 103 ? -15.742 19.672 13.344 1 77.81 103 GLY A C 1
ATOM 749 O O . GLY A 1 103 ? -15.336 20.641 12.688 1 77.81 103 GLY A O 1
ATOM 750 N N . ALA A 1 104 ? -16.172 19.719 14.547 1 81.81 104 ALA A N 1
ATOM 751 C CA . ALA A 1 104 ? -16.328 21.016 15.195 1 81.81 104 ALA A CA 1
ATOM 752 C C . ALA A 1 104 ? -14.984 21.688 15.438 1 81.81 104 ALA A C 1
ATOM 754 O O . ALA A 1 104 ? -14.844 22.891 15.25 1 81.81 104 ALA A O 1
ATOM 755 N N . ARG A 1 105 ? -13.992 20.953 15.805 1 87.25 105 ARG A N 1
ATOM 756 C CA . ARG A 1 105 ? -12.656 21.484 16.047 1 87.25 105 ARG A CA 1
ATOM 757 C C . ARG A 1 105 ? -12.102 22.188 14.812 1 87.25 105 ARG A C 1
ATOM 759 O O . ARG A 1 105 ? -11.672 23.328 14.883 1 87.25 105 ARG A O 1
ATOM 766 N N . TYR A 1 106 ? -12.203 21.562 13.734 1 91.19 106 TYR A N 1
ATOM 767 C CA . TYR A 1 106 ? -11.609 22.125 12.523 1 91.19 106 TYR A CA 1
ATOM 768 C C . TYR A 1 106 ? -12.438 23.281 12 1 91.19 106 TYR A C 1
ATOM 770 O O . TYR A 1 106 ? -11.898 24.234 11.43 1 91.19 106 TYR A O 1
ATOM 778 N N . ARG A 1 107 ? -13.711 23.156 12.234 1 90.88 107 ARG A N 1
ATOM 779 C CA . ARG A 1 107 ? -14.562 24.297 11.859 1 90.88 107 ARG A CA 1
ATOM 780 C C . ARG A 1 107 ? -14.203 25.531 12.664 1 90.88 107 ARG A C 1
ATOM 782 O O . ARG A 1 107 ? -14.031 26.625 12.102 1 90.88 107 ARG A O 1
ATOM 789 N N . LEU A 1 108 ? -14.086 25.375 13.969 1 93.75 108 LEU A N 1
ATOM 790 C CA . LEU A 1 108 ? -13.75 26.484 14.852 1 93.75 108 LEU A CA 1
ATOM 791 C C . LEU A 1 108 ? -12.375 27.047 14.5 1 93.75 108 LEU A C 1
ATOM 793 O O . LEU A 1 108 ? -12.211 28.266 14.414 1 93.75 108 LEU A O 1
ATOM 797 N N . LEU A 1 109 ? -11.445 26.188 14.266 1 96.19 109 LEU A N 1
ATOM 798 C CA . LEU A 1 109 ? -10.094 26.609 13.922 1 96.19 109 LEU A CA 1
ATOM 799 C C . LEU A 1 109 ? -10.078 27.359 12.586 1 96.19 109 LEU A C 1
ATOM 801 O O . LEU A 1 109 ? -9.43 28.391 12.453 1 96.19 109 LEU A O 1
ATOM 805 N N . THR A 1 110 ? -10.789 26.812 11.633 1 96.06 110 THR A N 1
ATOM 806 C CA . THR A 1 110 ? -10.836 27.406 10.305 1 96.06 110 THR A CA 1
ATOM 807 C C . THR A 1 110 ? -11.477 28.781 10.344 1 96.06 110 THR A C 1
ATOM 809 O O . THR A 1 110 ? -10.953 29.734 9.766 1 96.06 110 THR A O 1
ATOM 812 N N . ASP A 1 111 ? -12.594 28.875 11.047 1 95.75 111 ASP A N 1
ATOM 813 C CA . ASP A 1 111 ? -13.289 30.156 11.18 1 95.75 111 ASP A CA 1
ATOM 814 C C . ASP A 1 111 ? -12.391 31.203 11.852 1 95.75 111 ASP A C 1
ATOM 816 O O . ASP A 1 111 ? -12.336 32.344 11.406 1 95.75 111 ASP A O 1
ATOM 820 N N . HIS A 1 112 ? -11.766 30.812 12.891 1 96.81 112 HIS A N 1
ATOM 821 C CA . HIS A 1 112 ? -10.875 31.719 13.594 1 96.81 112 HIS A CA 1
ATOM 822 C C . HIS A 1 112 ? -9.711 32.156 12.711 1 96.81 112 HIS A C 1
ATOM 824 O O . HIS A 1 112 ? -9.375 33.344 12.664 1 96.81 112 HIS A O 1
ATOM 830 N N . ALA A 1 113 ? -9.094 31.219 12.023 1 97.06 113 ALA A N 1
ATOM 831 C CA . ALA A 1 113 ? -7.992 31.531 11.109 1 97.06 113 ALA A CA 1
ATOM 832 C C . ALA A 1 113 ? -8.422 32.562 10.062 1 97.06 113 ALA A C 1
ATOM 834 O O . ALA A 1 113 ? -7.691 33.5 9.781 1 97.06 113 ALA A O 1
ATOM 835 N N . ALA A 1 114 ? -9.562 32.344 9.516 1 96 114 ALA A N 1
ATOM 836 C CA . ALA A 1 114 ? -10.102 33.281 8.539 1 96 114 ALA A CA 1
ATOM 837 C C . ALA A 1 114 ? -10.258 34.656 9.148 1 96 114 ALA A C 1
ATOM 839 O O . ALA A 1 114 ? -9.914 35.688 8.508 1 96 114 ALA A O 1
ATOM 840 N N . GLY A 1 115 ? -10.789 34.719 10.344 1 95.56 115 GLY A N 1
ATOM 841 C CA . GLY A 1 115 ? -11.031 36 11.031 1 95.56 115 GLY A CA 1
ATOM 842 C C . GLY A 1 115 ? -9.758 36.781 11.266 1 95.56 115 GLY A C 1
ATOM 843 O O . GLY A 1 115 ? -9.773 38.031 11.203 1 95.56 115 GLY A O 1
ATOM 844 N N . ILE A 1 116 ? -8.633 36.125 11.469 1 94.5 116 ILE A N 1
ATOM 845 C CA . ILE A 1 116 ? -7.395 36.844 11.789 1 94.5 116 ILE A CA 1
ATOM 846 C C . ILE A 1 116 ? -6.504 36.906 10.547 1 94.5 116 ILE A C 1
ATOM 848 O O . ILE A 1 116 ? -5.367 37.375 10.617 1 94.5 116 ILE A O 1
ATOM 852 N N . GLY A 1 117 ? -6.945 36.312 9.422 1 93.44 117 GLY A N 1
ATOM 853 C CA . GLY A 1 117 ? -6.207 36.375 8.172 1 93.44 117 GLY A CA 1
ATOM 854 C C . GLY A 1 117 ? -5.074 35.375 8.094 1 93.44 117 GLY A C 1
ATOM 855 O O . GLY A 1 117 ? -4.082 35.594 7.398 1 93.44 117 GLY A O 1
ATOM 856 N N . ALA A 1 118 ? -5.191 34.344 8.883 1 93.94 118 ALA A N 1
ATOM 857 C CA . ALA A 1 118 ? -4.172 33.312 8.852 1 93.94 118 ALA A CA 1
ATOM 858 C C . ALA A 1 118 ? -4.418 32.344 7.699 1 93.94 118 ALA A C 1
ATOM 860 O O . ALA A 1 118 ? -5.539 31.859 7.508 1 93.94 118 ALA A O 1
ATOM 861 N N . GLY A 1 119 ? -3.398 32 6.984 1 92.81 119 GLY A N 1
ATOM 862 C CA . GLY A 1 119 ? -3.525 31.078 5.871 1 92.81 119 GLY A CA 1
ATOM 863 C C . GLY A 1 119 ? -3.074 29.672 6.215 1 92.81 119 GLY A C 1
ATOM 864 O O . GLY A 1 119 ? -3.213 28.75 5.406 1 92.81 119 GLY A O 1
ATOM 865 N N . LEU A 1 120 ? -2.547 29.531 7.438 1 94.62 120 LEU A N 1
ATOM 866 C CA . LEU A 1 120 ? -2.01 28.234 7.859 1 94.62 120 LEU A CA 1
ATOM 867 C C . LEU A 1 120 ? -2.514 27.875 9.25 1 94.62 120 LEU A C 1
ATOM 869 O O . LEU A 1 120 ? -2.586 28.719 10.133 1 94.62 120 LEU A O 1
ATOM 873 N N . ILE A 1 121 ? -2.938 26.656 9.336 1 96.56 121 ILE A N 1
ATOM 874 C CA . ILE A 1 121 ? -3.232 26.062 10.633 1 96.56 121 ILE A CA 1
ATOM 875 C C . ILE A 1 121 ? -2.281 24.891 10.891 1 96.56 121 ILE A C 1
ATOM 877 O O . ILE A 1 121 ? -2.166 23.984 10.062 1 96.56 121 ILE A O 1
ATOM 881 N N . LEU A 1 122 ? -1.557 24.938 12.008 1 96.62 122 LEU A N 1
ATOM 882 C CA . LEU A 1 122 ? -0.612 23.875 12.352 1 96.62 122 LEU A CA 1
ATOM 883 C C . LEU A 1 122 ? -1.153 23.016 13.477 1 96.62 122 LEU A C 1
ATOM 885 O O . LEU A 1 122 ? -1.62 23.531 14.492 1 96.62 122 LEU A O 1
ATOM 889 N N . THR A 1 123 ? -1.17 21.719 13.281 1 96.62 123 THR A N 1
ATOM 890 C CA . THR A 1 123 ? -1.456 20.75 14.344 1 96.62 123 THR A CA 1
ATOM 891 C C . THR A 1 123 ? -0.23 19.891 14.633 1 96.62 123 THR A C 1
ATOM 893 O O . THR A 1 123 ? 0.681 19.797 13.812 1 96.62 123 THR A O 1
ATOM 896 N N . ALA A 1 124 ? -0.205 19.328 15.836 1 97 124 ALA A N 1
ATOM 897 C CA . ALA A 1 124 ? 1.004 18.656 16.297 1 97 124 ALA A CA 1
ATOM 898 C C . ALA A 1 124 ? 0.848 17.141 16.219 1 97 124 ALA A C 1
ATOM 900 O O . ALA A 1 124 ? 1.259 16.406 17.125 1 97 124 ALA A O 1
ATOM 901 N N . HIS A 1 125 ? 0.172 16.703 15.164 1 95.94 125 HIS A N 1
ATOM 902 C CA . HIS A 1 125 ? 0.102 15.266 14.961 1 95.94 125 HIS A CA 1
ATOM 903 C C . HIS A 1 125 ? 1.493 14.664 14.797 1 95.94 125 HIS A C 1
ATOM 905 O O . HIS A 1 125 ? 2.354 15.258 14.141 1 95.94 125 HIS A O 1
ATOM 911 N N . THR A 1 126 ? 1.642 13.469 15.359 1 96.81 126 THR A N 1
ATOM 912 C CA . THR A 1 126 ? 2.969 12.875 15.477 1 96.81 126 THR A CA 1
ATOM 913 C C . THR A 1 126 ? 3.076 11.625 14.602 1 96.81 126 THR A C 1
ATOM 915 O O . THR A 1 126 ? 2.105 11.227 13.961 1 96.81 126 THR A O 1
ATOM 918 N N . LEU A 1 127 ? 4.273 11.07 14.641 1 96.62 127 LEU A N 1
ATOM 919 C CA . LEU A 1 127 ? 4.543 9.781 14.016 1 96.62 127 LEU A CA 1
ATOM 920 C C . LEU A 1 127 ? 3.629 8.703 14.586 1 96.62 127 LEU A C 1
ATOM 922 O O . LEU A 1 127 ? 3.131 7.848 13.844 1 96.62 127 LEU A O 1
ATOM 926 N N . ASP A 1 128 ? 3.354 8.805 15.875 1 93.38 128 ASP A N 1
ATOM 927 C CA . ASP A 1 128 ? 2.494 7.828 16.531 1 93.38 128 ASP A CA 1
ATOM 928 C C . ASP A 1 128 ? 1.051 7.949 16.047 1 93.38 128 ASP A C 1
ATOM 930 O O . ASP A 1 128 ? 0.378 6.938 15.836 1 93.38 128 ASP A O 1
ATOM 934 N N . ASP A 1 129 ? 0.623 9.188 15.859 1 92.62 129 ASP A N 1
ATOM 935 C CA . ASP A 1 129 ? -0.707 9.414 15.297 1 92.62 129 ASP A CA 1
ATOM 936 C C . ASP A 1 129 ? -0.816 8.82 13.898 1 92.62 129 ASP A C 1
ATOM 938 O O . ASP A 1 129 ? -1.838 8.227 13.547 1 92.62 129 ASP A O 1
ATOM 942 N N . GLN A 1 130 ? 0.224 9.031 13.156 1 95.88 130 GLN A N 1
ATOM 943 C CA . GLN A 1 130 ? 0.256 8.492 11.797 1 95.88 130 GLN A CA 1
ATOM 944 C C . GLN A 1 130 ? 0.166 6.965 11.812 1 95.88 130 GLN A C 1
ATOM 946 O O . GLN A 1 130 ? -0.599 6.379 11.039 1 95.88 130 GLN A O 1
ATOM 951 N N . ALA A 1 131 ? 0.962 6.348 12.656 1 94.38 131 ALA A N 1
ATOM 952 C CA . ALA A 1 131 ? 0.956 4.895 12.773 1 94.38 131 ALA A CA 1
ATOM 953 C C . ALA A 1 131 ? -0.437 4.379 13.125 1 94.38 131 ALA A C 1
ATOM 955 O O . ALA A 1 131 ? -0.906 3.395 12.547 1 94.38 131 ALA A O 1
ATOM 956 N N . GLU A 1 132 ? -1.066 5.086 14.062 1 92.94 132 GLU A N 1
ATOM 957 C CA . GLU A 1 132 ? -2.422 4.707 14.453 1 92.94 132 GLU A CA 1
ATOM 958 C C . GLU A 1 132 ? -3.389 4.828 13.281 1 92.94 132 GLU A C 1
ATOM 960 O O . GLU A 1 132 ? -4.227 3.947 13.07 1 92.94 132 GLU A O 1
ATOM 965 N N . THR A 1 133 ? -3.232 5.902 12.562 1 93.62 133 THR A N 1
ATOM 966 C CA . THR A 1 133 ? -4.102 6.133 11.414 1 93.62 133 THR A CA 1
ATOM 967 C C . THR A 1 133 ? -3.91 5.043 10.359 1 93.62 133 THR A C 1
ATOM 969 O O . THR A 1 133 ? -4.883 4.504 9.836 1 93.62 133 THR A O 1
ATOM 972 N N . VAL A 1 134 ? -2.678 4.668 10.07 1 94.56 134 VAL A N 1
ATOM 973 C CA . VAL A 1 134 ? -2.379 3.643 9.07 1 94.56 134 VAL A CA 1
ATOM 974 C C . VAL A 1 134 ? -2.971 2.307 9.516 1 94.56 134 VAL A C 1
ATOM 976 O O . VAL A 1 134 ? -3.592 1.601 8.719 1 94.56 134 VAL A O 1
ATOM 979 N N . LEU A 1 135 ? -2.775 2.008 10.773 1 92 135 LEU A N 1
ATOM 980 C CA . LEU A 1 135 ? -3.314 0.755 11.297 1 92 135 LEU A CA 1
ATOM 981 C C . LEU A 1 135 ? -4.836 0.738 11.203 1 92 135 LEU A C 1
ATOM 983 O O . LEU A 1 135 ? -5.426 -0.274 10.82 1 92 135 LEU A O 1
ATOM 987 N N . MET A 1 136 ? -5.438 1.81 11.531 1 91.44 136 MET A N 1
ATOM 988 C CA . MET A 1 136 ? -6.891 1.935 11.43 1 91.44 136 MET A CA 1
ATOM 989 C C . MET A 1 136 ? -7.355 1.7 9.992 1 91.44 136 MET A C 1
ATOM 991 O O . MET A 1 136 ? -8.344 1.006 9.766 1 91.44 136 MET A O 1
ATOM 995 N N . ARG A 1 137 ? -6.633 2.26 9.07 1 92.44 137 ARG A N 1
ATOM 996 C CA . ARG A 1 137 ? -6.977 2.119 7.664 1 92.44 137 ARG A CA 1
ATOM 997 C C . ARG A 1 137 ? -6.793 0.68 7.195 1 92.44 137 ARG A C 1
ATOM 999 O O . ARG A 1 137 ? -7.59 0.175 6.398 1 92.44 137 ARG A O 1
ATOM 1006 N N . LEU A 1 138 ? -5.762 0.046 7.672 1 91.56 138 LEU A N 1
ATOM 1007 C CA . LEU A 1 138 ? -5.543 -1.365 7.367 1 91.56 138 LEU A CA 1
ATOM 1008 C C . LEU A 1 138 ? -6.727 -2.209 7.836 1 91.56 138 LEU A C 1
ATOM 1010 O O . LEU A 1 138 ? -7.262 -3.012 7.07 1 91.56 138 LEU A O 1
ATOM 1014 N N . ILE A 1 139 ? -7.145 -1.94 9.031 1 88.94 139 ILE A N 1
ATOM 1015 C CA . ILE A 1 139 ? -8.227 -2.697 9.656 1 88.94 139 ILE A CA 1
ATOM 1016 C C . ILE A 1 139 ? -9.531 -2.43 8.922 1 88.94 139 ILE A C 1
ATOM 1018 O O . ILE A 1 139 ? -10.359 -3.332 8.766 1 88.94 139 ILE A O 1
ATOM 1022 N N . ALA A 1 140 ? -9.664 -1.25 8.383 1 88.44 140 ALA A N 1
ATOM 1023 C CA . ALA A 1 140 ? -10.883 -0.861 7.672 1 88.44 140 ALA A CA 1
ATOM 1024 C C . ALA A 1 140 ? -10.891 -1.413 6.25 1 88.44 140 ALA A C 1
ATOM 1026 O O . ALA A 1 140 ? -11.883 -1.287 5.531 1 88.44 140 ALA A O 1
ATOM 1027 N N . GLY A 1 141 ? -9.805 -1.979 5.82 1 88.38 141 GLY A N 1
ATOM 1028 C CA . GLY A 1 141 ? -9.75 -2.564 4.488 1 88.38 141 GLY A CA 1
ATOM 1029 C C . GLY A 1 141 ? -9.422 -1.556 3.406 1 88.38 141 GLY A C 1
ATOM 1030 O O . GLY A 1 141 ? -9.789 -1.742 2.244 1 88.38 141 GLY A O 1
ATOM 1031 N N . SER A 1 142 ? -8.695 -0.54 3.797 1 90.81 142 SER A N 1
ATOM 1032 C CA . SER A 1 142 ? -8.336 0.502 2.842 1 90.81 142 SER A CA 1
ATOM 1033 C C . SER A 1 142 ? -7.316 -0.006 1.826 1 90.81 142 SER A C 1
ATOM 1035 O O . SER A 1 142 ? -6.602 -0.976 2.088 1 90.81 142 SER A O 1
ATOM 1037 N N . GLY A 1 143 ? -7.332 0.657 0.689 1 92.25 143 GLY A N 1
ATOM 1038 C CA . GLY A 1 143 ? -6.285 0.432 -0.295 1 92.25 143 GLY A CA 1
ATOM 1039 C C . GLY A 1 143 ? -5.051 1.281 -0.059 1 92.25 143 GLY A C 1
ATOM 1040 O O . GLY A 1 143 ? -4.949 1.974 0.956 1 92.25 143 GLY A O 1
ATOM 1041 N N . PRO A 1 144 ? -4.102 1.169 -0.997 1 92.56 144 PRO A N 1
ATOM 1042 C CA . PRO A 1 144 ? -2.842 1.896 -0.836 1 92.56 144 PRO A CA 1
ATOM 1043 C C . PRO A 1 144 ? -3.043 3.4 -0.667 1 92.56 144 PRO A C 1
ATOM 1045 O O . PRO A 1 144 ? -2.324 4.039 0.104 1 92.56 144 PRO A O 1
ATOM 1048 N N . SER A 1 145 ? -4.012 3.969 -1.357 1 92.94 145 SER A N 1
ATOM 1049 C CA . SER A 1 145 ? -4.285 5.395 -1.203 1 92.94 145 SER A CA 1
ATOM 1050 C C . SER A 1 145 ? -4.641 5.734 0.24 1 92.94 145 SER A C 1
ATOM 1052 O O . SER A 1 145 ? -4.188 6.746 0.775 1 92.94 145 SER A O 1
ATOM 1054 N N . GLY A 1 146 ? -5.465 4.895 0.773 1 93.75 146 GLY A N 1
ATOM 1055 C CA . GLY A 1 146 ? -5.828 5.09 2.168 1 93.75 146 GLY A CA 1
ATOM 1056 C C . GLY A 1 146 ? -4.668 4.898 3.123 1 93.75 146 GLY A C 1
ATOM 1057 O O . GLY A 1 146 ? -4.586 5.574 4.148 1 93.75 146 GLY A O 1
ATOM 1058 N N . LEU A 1 147 ? -3.725 4.055 2.795 1 95.56 147 LEU A N 1
ATOM 1059 C CA . LEU A 1 147 ? -2.607 3.732 3.674 1 95.56 147 LEU A CA 1
ATOM 1060 C C . LEU A 1 147 ? -1.59 4.867 3.701 1 95.56 147 LEU A C 1
ATOM 1062 O O . LEU A 1 147 ? -0.691 4.883 4.547 1 95.56 147 LEU A O 1
ATOM 1066 N N . ALA A 1 148 ? -1.771 5.848 2.791 1 95.62 148 ALA A N 1
ATOM 1067 C CA . ALA A 1 148 ? -0.932 7.043 2.844 1 95.62 148 ALA A CA 1
ATOM 1068 C C . ALA A 1 148 ? -1.16 7.82 4.137 1 95.62 148 ALA A C 1
ATOM 1070 O O . ALA A 1 148 ? -0.361 8.688 4.496 1 95.62 148 ALA A O 1
ATOM 1071 N N . GLY A 1 149 ? -2.24 7.473 4.84 1 95.12 149 GLY A N 1
ATOM 1072 C CA . GLY A 1 149 ? -2.512 8.07 6.137 1 95.12 149 GLY A CA 1
ATOM 1073 C C . GLY A 1 149 ? -2.75 9.57 6.062 1 95.12 149 GLY A C 1
ATOM 1074 O O . GLY A 1 149 ? -3.363 10.062 5.109 1 95.12 149 GLY A O 1
ATOM 1075 N N . MET A 1 150 ? -2.385 10.289 7.102 1 94.88 150 MET A N 1
ATOM 1076 C CA . MET A 1 150 ? -2.535 11.734 7.164 1 94.88 150 MET A CA 1
ATOM 1077 C C . MET A 1 150 ? -1.518 12.43 6.258 1 94.88 150 MET A C 1
ATOM 1079 O O . MET A 1 150 ? -0.334 12.086 6.273 1 94.88 150 MET A O 1
ATOM 1083 N N . ARG A 1 151 ? -2.027 13.344 5.543 1 93 151 ARG A N 1
ATOM 1084 C CA . ARG A 1 151 ? -1.131 14.141 4.715 1 93 151 ARG A CA 1
ATOM 1085 C C . ARG A 1 151 ? -0.444 15.227 5.539 1 93 151 ARG A C 1
ATOM 1087 O O . ARG A 1 151 ? -1.029 15.758 6.484 1 93 151 ARG A O 1
ATOM 1094 N N . GLU A 1 152 ? 0.734 15.484 5.137 1 94 152 GLU A N 1
ATOM 1095 C CA . GLU A 1 152 ? 1.466 16.562 5.805 1 94 152 GLU A CA 1
ATOM 1096 C C . GLU A 1 152 ? 0.733 17.891 5.676 1 94 152 GLU A C 1
ATOM 1098 O O . GLU A 1 152 ? 0.805 18.734 6.57 1 94 152 GLU A O 1
ATOM 1103 N N . GLU A 1 153 ? 0.086 18.047 4.57 1 93.38 153 GLU A N 1
ATOM 1104 C CA . GLU A 1 153 ? -0.692 19.25 4.32 1 93.38 153 GLU A CA 1
ATOM 1105 C C . GLU A 1 153 ? -2.008 18.922 3.619 1 93.38 153 GLU A C 1
ATOM 1107 O O . GLU A 1 153 ? -2.084 17.969 2.844 1 93.38 153 GLU A O 1
ATOM 1112 N N . ARG A 1 154 ? -3.047 19.672 3.982 1 90.81 154 ARG A N 1
ATOM 1113 C CA . ARG A 1 154 ? -4.324 19.547 3.287 1 90.81 154 ARG A CA 1
ATOM 1114 C C . ARG A 1 154 ? -5.09 20.875 3.299 1 90.81 154 ARG A C 1
ATOM 1116 O O . ARG A 1 154 ? -4.965 21.656 4.238 1 90.81 154 ARG A O 1
ATOM 1123 N N . VAL A 1 155 ? -5.902 21.094 2.297 1 90.88 155 VAL A N 1
ATOM 1124 C CA . VAL A 1 155 ? -6.734 22.297 2.217 1 90.88 155 VAL A CA 1
ATOM 1125 C C . VAL A 1 155 ? -7.957 22.141 3.117 1 90.88 155 VAL A C 1
ATOM 1127 O O . VAL A 1 155 ? -8.656 21.125 3.055 1 90.88 155 VAL A O 1
ATOM 1130 N N . LEU A 1 156 ? -8.133 23.031 3.971 1 92.25 156 LEU A N 1
ATOM 1131 C CA . LEU A 1 156 ? -9.312 23.016 4.832 1 92.25 156 LEU A CA 1
ATOM 1132 C C . LEU A 1 156 ? -10.406 23.922 4.273 1 92.25 156 LEU A C 1
ATOM 1134 O O . LEU A 1 156 ? -11.594 23.609 4.387 1 92.25 156 LEU A O 1
ATOM 1138 N N . ALA A 1 157 ? -9.992 25.031 3.707 1 91.12 157 ALA A N 1
ATOM 1139 C CA . ALA A 1 157 ? -10.836 26.062 3.102 1 91.12 157 ALA A CA 1
ATOM 1140 C C . ALA A 1 157 ? -10.039 26.906 2.113 1 91.12 157 ALA A C 1
ATOM 1142 O O . ALA A 1 157 ? -8.805 26.828 2.059 1 91.12 157 ALA A O 1
ATOM 1143 N N . PRO A 1 158 ? -10.805 27.562 1.245 1 90.19 158 PRO A N 1
ATOM 1144 C CA . PRO A 1 158 ? -10.062 28.422 0.326 1 90.19 158 PRO A CA 1
ATOM 1145 C C . PRO A 1 158 ? -9.07 29.328 1.046 1 90.19 158 PRO A C 1
ATOM 1147 O O . PRO A 1 158 ? -9.461 30.094 1.932 1 90.19 158 PRO A O 1
ATOM 1150 N N . GLY A 1 159 ? -7.895 29.141 0.749 1 91.5 159 GLY A N 1
ATOM 1151 C CA . GLY A 1 159 ? -6.852 30 1.287 1 91.5 159 GLY A CA 1
ATOM 1152 C C . GLY A 1 159 ? -6.336 29.547 2.639 1 91.5 159 GLY A C 1
ATOM 1153 O O . GLY A 1 159 ? -5.492 30.203 3.246 1 91.5 159 GLY A O 1
ATOM 1154 N N . ILE A 1 160 ? -6.883 28.516 3.189 1 95 160 ILE A N 1
ATOM 1155 C CA . ILE A 1 160 ? -6.461 28.031 4.496 1 95 160 ILE A CA 1
ATOM 1156 C C . ILE A 1 160 ? -6.023 26.562 4.379 1 95 160 ILE A C 1
ATOM 1158 O O . ILE A 1 160 ? -6.805 25.719 3.953 1 95 160 ILE A O 1
ATOM 1162 N N . ARG A 1 161 ? -4.809 26.328 4.832 1 94.94 161 ARG A N 1
ATOM 1163 C CA . ARG A 1 161 ? -4.266 24.984 4.773 1 94.94 161 ARG A CA 1
ATOM 1164 C C . ARG A 1 161 ? -3.914 24.469 6.168 1 94.94 161 ARG A C 1
ATOM 1166 O O . ARG A 1 161 ? -3.453 25.234 7.016 1 94.94 161 ARG A O 1
ATOM 1173 N N . LEU A 1 162 ? -4.148 23.188 6.312 1 96.06 162 LEU A N 1
ATOM 1174 C CA . LEU A 1 162 ? -3.697 22.484 7.508 1 96.06 162 LEU A CA 1
ATOM 1175 C C . LEU A 1 162 ? -2.334 21.844 7.277 1 96.06 162 LEU A C 1
ATOM 1177 O O . LEU A 1 162 ? -2.117 21.188 6.258 1 96.06 162 LEU A O 1
ATOM 1181 N N . VAL A 1 163 ? -1.438 22.109 8.18 1 95.88 163 VAL A N 1
ATOM 1182 C CA . VAL A 1 163 ? -0.105 21.516 8.062 1 95.88 163 VAL A CA 1
ATOM 1183 C C . VAL A 1 163 ? 0.231 20.75 9.344 1 95.88 163 VAL A C 1
ATOM 1185 O O . VAL A 1 163 ? -0.117 21.188 10.445 1 95.88 163 VAL A O 1
ATOM 1188 N N . ARG A 1 164 ? 0.911 19.656 9.195 1 97.06 164 ARG A N 1
ATOM 1189 C CA . ARG A 1 164 ? 1.336 18.812 10.305 1 97.06 164 ARG A CA 1
ATOM 1190 C C . ARG A 1 164 ? 2.852 18.656 10.328 1 97.06 164 ARG A C 1
ATOM 1192 O O . ARG A 1 164 ? 3.379 17.609 9.945 1 97.06 164 ARG A O 1
ATOM 1199 N N . PRO A 1 165 ? 3.52 19.578 10.914 1 96.38 165 PRO A N 1
ATOM 1200 C CA . PRO A 1 165 ? 4.98 19.594 10.805 1 96.38 165 PRO A CA 1
ATOM 1201 C C . PRO A 1 165 ? 5.648 18.453 11.57 1 96.38 165 PRO A C 1
ATOM 1203 O O . PRO A 1 165 ? 6.789 18.094 11.273 1 96.38 165 PRO A O 1
ATOM 1206 N N . PHE A 1 166 ? 4.941 17.891 12.57 1 97.38 166 PHE A N 1
ATOM 1207 C CA . PHE A 1 166 ? 5.586 16.922 13.461 1 97.38 166 PHE A CA 1
ATOM 1208 C C . PHE A 1 166 ? 5.172 15.5 13.109 1 97.38 166 PHE A C 1
ATOM 1210 O O . PHE A 1 166 ? 5.332 14.586 13.914 1 97.38 166 PHE A O 1
ATOM 1217 N N . LEU A 1 167 ? 4.684 15.281 11.93 1 96.12 167 LEU A N 1
ATOM 1218 C CA . LEU A 1 167 ? 4.148 13.984 11.523 1 96.12 167 LEU A CA 1
ATOM 1219 C C . LEU A 1 167 ? 5.246 12.93 11.492 1 96.12 167 LEU A C 1
ATOM 1221 O O . LEU A 1 167 ? 4.957 11.727 11.508 1 96.12 167 LEU A O 1
ATOM 1225 N N . SER A 1 168 ? 6.547 13.289 11.477 1 94.56 168 SER A N 1
ATOM 1226 C CA . SER A 1 168 ? 7.664 12.352 11.43 1 94.56 168 SER A CA 1
ATOM 1227 C C . SER A 1 168 ? 8.367 12.266 12.781 1 94.56 168 SER A C 1
ATOM 1229 O O . SER A 1 168 ? 9.367 11.555 12.922 1 94.56 168 SER A O 1
ATOM 1231 N N . LEU A 1 169 ? 7.895 13 13.75 1 96.88 169 LEU A N 1
ATOM 1232 C CA . LEU A 1 169 ? 8.492 12.992 15.086 1 96.88 169 LEU A CA 1
ATOM 1233 C C . LEU A 1 169 ? 7.688 12.109 16.031 1 96.88 169 LEU A C 1
ATOM 1235 O O . LEU A 1 169 ? 6.457 12.109 16 1 96.88 169 LEU A O 1
ATOM 1239 N N . SER A 1 170 ? 8.375 11.391 16.906 1 96.38 170 SER A N 1
ATOM 1240 C CA . SER A 1 170 ? 7.688 10.516 17.844 1 96.38 170 SER A CA 1
ATOM 1241 C C . SER A 1 170 ? 7.152 11.305 19.031 1 96.38 170 SER A C 1
ATOM 1243 O O . SER A 1 170 ? 7.691 12.359 19.391 1 96.38 170 SER A O 1
ATOM 1245 N N . LYS A 1 171 ? 6.105 10.812 19.625 1 94.38 171 LYS A N 1
ATOM 1246 C CA . LYS A 1 171 ? 5.598 11.398 20.859 1 94.38 171 LYS A CA 1
ATOM 1247 C C . LYS A 1 171 ? 6.676 11.422 21.938 1 94.38 171 LYS A C 1
ATOM 1249 O O . LYS A 1 171 ? 6.785 12.398 22.688 1 94.38 171 LYS A O 1
ATOM 1254 N N . ALA A 1 172 ? 7.457 10.375 22.016 1 95.12 172 ALA A N 1
ATOM 1255 C CA . ALA A 1 172 ? 8.539 10.289 23 1 95.12 172 ALA A CA 1
ATOM 1256 C C . ALA A 1 172 ? 9.523 11.445 22.812 1 95.12 172 ALA A C 1
ATOM 1258 O O . ALA A 1 172 ? 9.977 12.039 23.797 1 95.12 172 ALA A O 1
ATOM 1259 N N . ASP A 1 173 ? 9.828 11.758 21.578 1 96.56 173 ASP A N 1
ATOM 1260 C CA . ASP A 1 173 ? 10.727 12.867 21.297 1 96.56 173 ASP A CA 1
ATOM 1261 C C . ASP A 1 173 ? 10.125 14.195 21.766 1 96.56 173 ASP A C 1
ATOM 1263 O O . ASP A 1 173 ? 10.828 15.039 22.312 1 96.56 173 ASP A O 1
ATOM 1267 N N . LEU A 1 174 ? 8.836 14.367 21.609 1 97.31 174 LEU A N 1
ATOM 1268 C CA . LEU A 1 174 ? 8.188 15.625 21.953 1 97.31 174 LEU A CA 1
ATOM 1269 C C . LEU A 1 174 ? 8.047 15.766 23.469 1 97.31 174 LEU A C 1
ATOM 1271 O O . LEU A 1 174 ? 8.195 16.859 24.016 1 97.31 174 LEU A O 1
ATOM 1275 N N . VAL A 1 175 ? 7.812 14.664 24.141 1 96.69 175 VAL A N 1
ATOM 1276 C CA . VAL A 1 175 ? 7.797 14.672 25.594 1 96.69 175 VAL A CA 1
ATOM 1277 C C . VAL A 1 175 ? 9.188 15.023 26.125 1 96.69 175 VAL A C 1
ATOM 1279 O O . VAL A 1 175 ? 9.328 15.859 27.016 1 96.69 175 VAL A O 1
ATOM 1282 N N . ALA A 1 176 ? 10.188 14.422 25.578 1 97.31 176 ALA A N 1
ATOM 12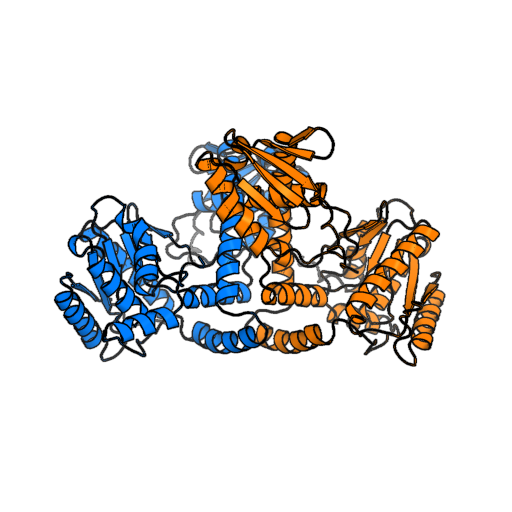83 C CA . ALA A 1 176 ? 11.562 14.711 25.969 1 97.31 176 ALA A CA 1
ATOM 1284 C C . ALA A 1 176 ? 11.898 16.188 25.734 1 97.31 176 ALA A C 1
ATOM 1286 O O . ALA A 1 176 ? 12.578 16.812 26.547 1 97.31 176 ALA A O 1
ATOM 1287 N N . TYR A 1 177 ? 11.453 16.672 24.656 1 97.19 177 TYR A N 1
ATOM 1288 C CA . TYR A 1 177 ? 11.656 18.078 24.359 1 97.19 177 TYR A CA 1
ATOM 1289 C C . TYR A 1 177 ? 11.039 18.969 25.422 1 97.19 177 TYR A C 1
ATOM 1291 O O . TYR A 1 177 ? 11.672 19.891 25.922 1 97.19 177 TYR A O 1
ATOM 1299 N N . CYS A 1 178 ? 9.773 18.688 25.797 1 97.44 178 CYS A N 1
ATOM 1300 C CA . CYS A 1 178 ? 9.086 19.453 26.828 1 97.44 178 CYS A CA 1
ATOM 1301 C C . CYS A 1 178 ? 9.828 19.375 28.156 1 97.44 178 CYS A C 1
ATOM 1303 O O . CYS A 1 178 ? 9.969 20.375 28.859 1 97.44 178 CYS A O 1
ATOM 1305 N N . GLU A 1 179 ? 10.273 18.172 28.484 1 96.56 179 GLU A N 1
ATOM 1306 C CA . GLU A 1 179 ? 11.008 17.984 29.734 1 96.56 179 GLU A CA 1
ATOM 1307 C C . GLU A 1 179 ? 12.32 18.766 29.734 1 96.56 179 GLU A C 1
ATOM 1309 O O . GLU A 1 179 ? 12.664 19.422 30.719 1 96.56 179 GLU A O 1
ATOM 1314 N N . MET A 1 180 ? 12.977 18.703 28.656 1 96.62 180 MET A N 1
ATOM 1315 C CA . MET A 1 180 ? 14.25 19.391 28.5 1 96.62 180 MET A CA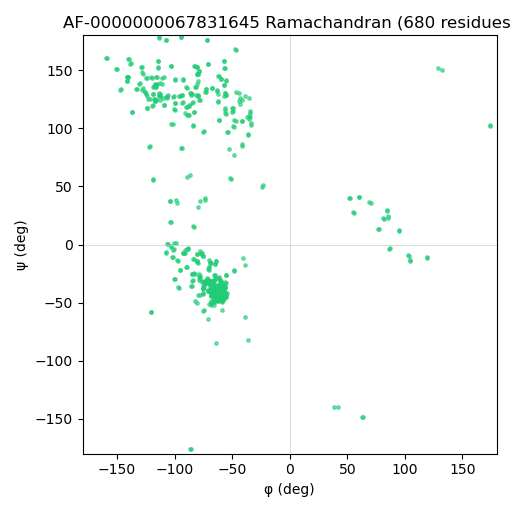 1
ATOM 1316 C C . MET A 1 180 ? 14.086 20.906 28.703 1 96.62 180 MET A C 1
ATOM 1318 O O . MET A 1 180 ? 14.938 21.547 29.312 1 96.62 180 MET A O 1
ATOM 1322 N N . HIS A 1 181 ? 13.008 21.438 28.281 1 96.62 181 HIS A N 1
ATOM 1323 C CA . HIS A 1 181 ? 12.766 22.875 28.344 1 96.62 181 HIS A CA 1
ATOM 1324 C C . HIS A 1 181 ? 11.867 23.234 29.531 1 96.62 181 HIS A C 1
ATOM 1326 O O . HIS A 1 181 ? 11.445 24.375 29.672 1 96.62 181 HIS A O 1
ATOM 1332 N N . ARG A 1 182 ? 11.477 22.266 30.312 1 96.25 182 ARG A N 1
ATOM 1333 C CA . ARG A 1 182 ? 10.68 22.438 31.531 1 96.25 182 ARG A CA 1
ATOM 1334 C C . ARG A 1 182 ? 9.336 23.078 31.219 1 96.25 182 ARG A C 1
ATOM 1336 O O . ARG A 1 182 ? 8.914 24.016 31.906 1 96.25 182 ARG A O 1
ATOM 1343 N N . LEU A 1 183 ? 8.766 22.656 30.156 1 96.25 183 LEU A N 1
ATOM 1344 C CA . LEU A 1 183 ? 7.457 23.156 29.75 1 96.25 183 LEU A CA 1
ATOM 1345 C C . LEU A 1 183 ? 6.344 22.359 30.438 1 96.25 183 LEU A C 1
ATOM 1347 O O . LEU A 1 183 ? 6.332 21.125 30.391 1 96.25 183 LEU A O 1
ATOM 1351 N N . PRO A 1 184 ? 5.398 23.031 31.078 1 94 184 PRO A N 1
ATOM 1352 C CA . PRO A 1 184 ? 4.246 22.328 31.641 1 94 184 PRO A CA 1
ATOM 1353 C C . PRO A 1 184 ? 3.275 21.844 30.562 1 94 184 PRO A C 1
ATOM 1355 O O . PRO A 1 184 ? 3.041 22.547 29.578 1 94 184 PRO A O 1
ATOM 1358 N N . PHE A 1 185 ? 2.881 20.625 30.625 1 91.69 185 PHE A N 1
ATOM 1359 C CA . PHE A 1 185 ? 1.861 20.125 29.703 1 91.69 185 PHE A CA 1
ATOM 1360 C C . PHE A 1 185 ? 0.898 19.188 30.422 1 91.69 185 PHE A C 1
ATOM 1362 O O . PHE A 1 185 ? 1.213 18.672 31.5 1 91.69 185 PHE A O 1
ATOM 1369 N N . LEU A 1 186 ? -0.29 19.016 29.828 1 84.69 186 LEU A N 1
ATOM 1370 C CA . LEU A 1 186 ? -1.321 18.156 30.375 1 84.69 186 LEU A CA 1
ATOM 1371 C C . LEU A 1 186 ? -1.045 16.688 30.047 1 84.69 186 LEU A C 1
ATOM 1373 O O . LEU A 1 186 ? -0.619 16.375 28.938 1 84.69 186 LEU A O 1
ATOM 1377 N N . ARG A 1 187 ? -1.016 15.695 30.906 1 75.25 187 ARG A N 1
ATOM 1378 C CA . ARG A 1 187 ? -0.72 14.281 30.672 1 75.25 187 ARG A CA 1
ATOM 1379 C C . ARG A 1 187 ? -1.933 13.555 30.109 1 75.25 187 ARG A C 1
ATOM 1381 O O . ARG A 1 187 ? -1.786 12.578 29.375 1 75.25 187 ARG A O 1
ATOM 1388 N N . ASP A 1 188 ? -3.076 13.719 30.531 1 61.03 188 ASP A N 1
ATOM 1389 C CA . ASP A 1 188 ? -4.207 13 29.953 1 61.03 188 ASP A CA 1
ATOM 1390 C C . ASP A 1 188 ? -5.223 13.969 29.359 1 61.03 188 ASP A C 1
ATOM 1392 O O . ASP A 1 188 ? -6.328 14.125 29.875 1 61.03 188 ASP A O 1
ATOM 1396 N N . PRO A 1 189 ? -4.652 14.727 28.516 1 53.34 189 PRO A N 1
ATOM 1397 C CA . PRO A 1 189 ? -5.738 15.578 28.031 1 53.34 189 PRO A CA 1
ATOM 1398 C C . PRO A 1 189 ? -6.902 14.781 27.453 1 53.34 189 PRO A C 1
ATOM 1400 O O . PRO A 1 189 ? -6.719 13.648 27.016 1 53.34 189 PRO A O 1
ATOM 1403 N N . SER A 1 190 ? -8.125 14.836 28.062 1 47.22 190 SER A N 1
ATOM 1404 C CA . SER A 1 190 ? -9.281 14.141 27.5 1 47.22 190 SER A CA 1
ATOM 1405 C C . SER A 1 190 ? -9.102 13.891 26 1 47.22 190 SER A C 1
ATOM 1407 O O . SER A 1 190 ? -9.164 14.828 25.203 1 47.22 190 SER A O 1
ATOM 1409 N N . ASN A 1 191 ? -8.016 13.352 25.766 1 47.53 191 ASN A N 1
ATOM 1410 C CA . ASN A 1 191 ? -8.062 13.031 24.344 1 47.53 191 ASN A CA 1
ATOM 1411 C C . ASN A 1 191 ? -9.336 12.281 23.969 1 47.53 191 ASN A C 1
ATOM 1413 O O . ASN A 1 191 ? -9.383 11.055 24.047 1 47.53 191 ASN A O 1
ATOM 1417 N N . THR A 1 192 ? -10.422 12.836 24.25 1 43.56 192 THR A N 1
ATOM 1418 C CA . THR A 1 192 ? -11.758 12.25 24.188 1 43.56 192 THR A CA 1
ATOM 1419 C C . THR A 1 192 ? -11.898 11.352 22.969 1 43.56 192 THR A C 1
ATOM 1421 O O . THR A 1 192 ? -12.789 10.508 22.906 1 43.56 192 THR A O 1
ATOM 1424 N N . ASP A 1 193 ? -11.758 11.938 21.766 1 44.16 193 ASP A N 1
ATOM 1425 C CA . ASP A 1 193 ? -12.594 11.594 20.625 1 44.16 193 ASP A CA 1
ATOM 1426 C C . ASP A 1 193 ? -12.375 10.148 20.203 1 44.16 193 ASP A C 1
ATOM 1428 O O . ASP A 1 193 ? -13.336 9.383 20.047 1 44.16 193 ASP A O 1
ATOM 1432 N N . GLU A 1 194 ? -11.375 9.805 19.375 1 51.69 194 GLU A N 1
ATOM 1433 C CA . GLU A 1 194 ? -11.305 8.531 18.672 1 51.69 194 GLU A CA 1
ATOM 1434 C C . GLU A 1 194 ? -10.836 7.406 19.594 1 51.69 194 GLU A C 1
ATOM 1436 O O . GLU A 1 194 ? -9.992 6.594 19.203 1 51.69 194 GLU A O 1
ATOM 1441 N N . ARG A 1 195 ? -11.367 7.574 20.828 1 52.72 195 ARG A N 1
ATOM 1442 C CA . ARG A 1 195 ? -10.859 6.848 22 1 52.72 195 ARG A CA 1
ATOM 1443 C C . ARG A 1 195 ? -10.969 5.34 21.797 1 52.72 195 ARG A C 1
ATOM 1445 O O . ARG A 1 195 ? -10.008 4.605 22.031 1 52.72 195 ARG A O 1
ATOM 1452 N N . PHE A 1 196 ? -12.352 5.074 21.516 1 55.19 196 PHE A N 1
ATOM 1453 C CA . PHE A 1 196 ? -12.5 3.635 21.703 1 55.19 196 PHE A CA 1
ATOM 1454 C C . PHE A 1 196 ? -11.656 2.869 20.688 1 55.19 196 PHE A C 1
ATOM 1456 O O . PHE A 1 196 ? -10.906 1.96 21.062 1 55.19 196 PHE A O 1
ATOM 1463 N N . THR A 1 197 ? -11.766 3.396 19.375 1 68.44 197 THR A N 1
ATOM 1464 C CA . THR A 1 197 ? -11.031 2.65 18.359 1 68.44 197 THR A CA 1
ATOM 1465 C C . THR A 1 197 ? -9.523 2.834 18.547 1 68.44 197 THR A C 1
ATOM 1467 O O . THR A 1 197 ? -8.766 1.867 18.469 1 68.44 197 THR A O 1
ATOM 1470 N N . ARG A 1 198 ? -9.211 3.975 18.984 1 70.81 198 ARG A N 1
ATOM 1471 C CA . ARG A 1 198 ? -7.781 4.234 19.141 1 70.81 198 ARG A CA 1
ATOM 1472 C C . ARG A 1 198 ? -7.227 3.564 20.391 1 70.81 198 ARG A C 1
ATOM 1474 O O . ARG A 1 198 ? -6.082 3.104 20.391 1 70.81 198 ARG A O 1
ATOM 1481 N N . ALA A 1 199 ? -8.117 3.512 21.312 1 72.88 199 ALA A N 1
ATOM 1482 C CA . ALA A 1 199 ? -7.684 2.838 22.531 1 72.88 199 ALA A CA 1
ATOM 1483 C C . ALA A 1 199 ? -7.398 1.36 22.266 1 72.88 199 ALA A C 1
ATOM 1485 O O . ALA A 1 199 ? -6.418 0.812 22.766 1 72.88 199 ALA A O 1
ATOM 1486 N N . ARG A 1 200 ? -8.273 0.822 21.453 1 74.69 200 ARG A N 1
ATOM 1487 C CA . ARG A 1 200 ? -8.086 -0.58 21.094 1 74.69 200 ARG A CA 1
ATOM 1488 C C . ARG A 1 200 ? -6.82 -0.762 20.25 1 74.69 200 ARG A C 1
ATOM 1490 O O . ARG A 1 200 ? -6.074 -1.723 20.453 1 74.69 200 ARG A O 1
ATOM 1497 N N . LEU A 1 201 ? -6.574 0.188 19.516 1 79.38 201 LEU A N 1
ATOM 1498 C CA . LEU A 1 201 ? -5.41 0.114 18.625 1 79.38 201 LEU A CA 1
ATOM 1499 C C . LEU A 1 201 ? -4.121 0.287 19.422 1 79.38 201 LEU A C 1
ATOM 1501 O O . LEU A 1 201 ? -3.104 -0.338 19.109 1 79.38 201 LEU A O 1
ATOM 1505 N N . ARG A 1 202 ? -4.234 1.035 20.453 1 78.19 202 ARG A N 1
ATOM 1506 C CA . ARG A 1 202 ? -3.053 1.291 21.266 1 78.19 202 ARG A CA 1
ATOM 1507 C C . ARG A 1 202 ? -2.629 0.038 22.016 1 78.19 202 ARG A C 1
ATOM 1509 O O . ARG A 1 202 ? -1.454 -0.123 22.359 1 78.19 202 ARG A O 1
ATOM 1516 N N . ARG A 1 203 ? -3.57 -0.838 22.109 1 79.56 203 ARG A N 1
ATOM 1517 C CA . ARG A 1 203 ? -3.242 -2.117 22.734 1 79.56 203 ARG A CA 1
ATOM 1518 C C . ARG A 1 203 ? -2.629 -3.076 21.719 1 79.56 203 ARG A C 1
ATOM 1520 O O . ARG A 1 203 ? -1.838 -3.949 22.078 1 79.56 203 ARG A O 1
ATOM 1527 N N . LEU A 1 204 ? -2.947 -2.873 20.547 1 84.56 204 LEU A N 1
ATOM 1528 C CA . LEU A 1 204 ? -2.52 -3.768 19.469 1 84.56 204 LEU A CA 1
ATOM 1529 C C . LEU A 1 204 ? -1.124 -3.402 18.984 1 84.56 204 LEU A C 1
ATOM 1531 O O . LEU A 1 204 ? -0.335 -4.281 18.625 1 84.56 204 LEU A O 1
ATOM 1535 N N . LEU A 1 205 ? -0.756 -2.146 19.047 1 88 205 LEU A N 1
ATOM 1536 C CA . LEU A 1 205 ? 0.471 -1.632 18.453 1 88 205 LEU A CA 1
ATOM 1537 C C . LEU A 1 205 ? 1.698 -2.229 19.125 1 88 205 LEU A C 1
ATOM 1539 O O . LEU A 1 205 ? 2.639 -2.658 18.453 1 88 205 LEU A O 1
ATOM 1543 N N . PRO A 1 206 ? 1.672 -2.346 20.484 1 86.62 206 PRO A N 1
ATOM 1544 C CA . PRO A 1 206 ? 2.832 -2.967 21.125 1 86.62 206 PRO A CA 1
ATOM 1545 C C . PRO A 1 206 ? 3.025 -4.426 20.719 1 86.62 206 PRO A C 1
ATOM 1547 O O . PRO A 1 206 ? 4.16 -4.887 20.578 1 86.62 206 PRO A O 1
ATOM 1550 N N . LEU A 1 207 ? 1.973 -5.121 20.531 1 84.62 207 LEU A N 1
ATOM 1551 C CA . LEU A 1 207 ? 2.053 -6.512 20.094 1 84.62 207 LEU A CA 1
ATOM 1552 C C . LEU A 1 207 ? 2.648 -6.617 18.703 1 84.62 207 LEU A C 1
ATOM 1554 O O . LEU A 1 207 ? 3.475 -7.496 18.438 1 84.62 207 LEU A O 1
ATOM 1558 N N . LEU A 1 208 ? 2.281 -5.723 17.875 1 89.31 208 LEU A N 1
ATOM 1559 C CA . LEU A 1 208 ? 2.816 -5.688 16.516 1 89.31 208 LEU A CA 1
ATOM 1560 C C . LEU A 1 208 ? 4.289 -5.301 16.531 1 89.31 208 LEU A C 1
ATOM 1562 O O . LEU A 1 208 ? 5.09 -5.863 15.773 1 89.31 208 LEU A O 1
ATOM 1566 N N . ALA A 1 209 ? 4.582 -4.406 17.344 1 91.31 209 ALA A N 1
ATOM 1567 C CA . ALA A 1 209 ? 5.965 -3.941 17.453 1 91.31 209 ALA A CA 1
ATOM 1568 C C . ALA A 1 209 ? 6.895 -5.074 17.875 1 91.31 209 ALA A C 1
ATOM 1570 O O . ALA A 1 209 ? 8.039 -5.145 17.438 1 91.31 209 ALA A O 1
ATOM 1571 N N . GLU A 1 210 ? 6.422 -5.957 18.719 1 89.19 210 GLU A N 1
ATOM 1572 C CA . GLU A 1 210 ? 7.199 -7.109 19.156 1 89.19 210 GLU A CA 1
ATOM 1573 C C . GLU A 1 210 ? 7.555 -8.016 17.984 1 89.19 210 GLU A C 1
ATOM 1575 O O . GLU A 1 210 ? 8.602 -8.672 18 1 89.19 210 GLU A O 1
ATOM 1580 N N . GLU A 1 211 ? 6.699 -7.984 17.016 1 88.44 211 GLU A N 1
ATOM 1581 C CA . GLU A 1 211 ? 6.938 -8.82 15.844 1 88.44 211 GLU A CA 1
ATOM 1582 C C . GLU A 1 211 ? 7.715 -8.055 14.773 1 88.44 211 GLU A C 1
ATOM 1584 O O . GLU A 1 211 ? 8.062 -8.617 13.734 1 88.44 211 GLU A O 1
ATOM 1589 N N . GLY A 1 212 ? 7.887 -6.73 15.031 1 89.62 212 GLY A N 1
ATOM 1590 C CA . GLY A 1 212 ? 8.711 -5.969 14.109 1 89.62 212 GLY A CA 1
ATOM 1591 C C . GLY A 1 212 ? 7.965 -4.836 13.438 1 89.62 212 GLY A C 1
ATOM 1592 O O . GLY A 1 212 ? 8.57 -3.994 12.773 1 89.62 212 GLY A O 1
ATOM 1593 N N . LEU A 1 213 ? 6.672 -4.832 13.578 1 92.19 213 LEU A N 1
ATOM 1594 C CA . LEU A 1 213 ? 5.879 -3.77 12.969 1 92.19 213 LEU A CA 1
ATOM 1595 C C . LEU A 1 213 ? 5.633 -2.637 13.961 1 92.19 213 LEU A C 1
ATOM 1597 O O . LEU A 1 213 ? 4.551 -2.541 14.539 1 92.19 213 LEU A O 1
ATOM 1601 N N . ASN A 1 214 ? 6.609 -1.791 14.047 1 93.94 214 ASN A N 1
ATOM 1602 C CA . ASN A 1 214 ? 6.516 -0.685 14.992 1 93.94 214 ASN A CA 1
ATOM 1603 C C . ASN A 1 214 ? 5.969 0.575 14.328 1 93.94 214 ASN A C 1
ATOM 1605 O O . ASN A 1 214 ? 5.676 0.576 13.133 1 93.94 214 ASN A O 1
ATOM 1609 N N . ALA A 1 215 ? 5.824 1.589 15.086 1 93.81 215 ALA A N 1
ATOM 1610 C CA . ALA A 1 215 ? 5.23 2.838 14.617 1 93.81 215 ALA A CA 1
ATOM 1611 C C . ALA A 1 215 ? 6.039 3.439 13.477 1 93.81 215 ALA A C 1
ATOM 1613 O O . ALA A 1 215 ? 5.473 3.955 12.508 1 93.81 215 ALA A O 1
ATOM 1614 N N . ALA A 1 216 ? 7.32 3.365 13.602 1 94.38 216 ALA A N 1
ATOM 1615 C CA . ALA A 1 216 ? 8.195 3.934 12.578 1 94.38 216 ALA A CA 1
ATOM 1616 C C . ALA A 1 216 ? 7.988 3.242 11.234 1 94.38 216 ALA A C 1
ATOM 1618 O O . ALA A 1 216 ? 7.965 3.896 10.188 1 94.38 216 ALA A O 1
ATOM 1619 N N . ARG A 1 217 ? 7.789 1.958 11.234 1 94.12 217 ARG A N 1
ATOM 1620 C CA . ARG A 1 217 ? 7.578 1.207 10 1 94.12 217 ARG A CA 1
ATOM 1621 C C . ARG A 1 217 ? 6.211 1.514 9.398 1 94.12 217 ARG A C 1
ATOM 1623 O O . ARG A 1 217 ? 6.07 1.616 8.18 1 94.12 217 ARG A O 1
ATOM 1630 N N . LEU A 1 218 ? 5.242 1.636 10.266 1 95.44 218 LEU A N 1
ATOM 1631 C CA . LEU A 1 218 ? 3.914 2.006 9.781 1 95.44 218 LEU A CA 1
ATOM 1632 C C . LEU A 1 218 ? 3.932 3.396 9.156 1 95.44 218 LEU A C 1
ATOM 1634 O O . LEU A 1 218 ? 3.324 3.619 8.109 1 95.44 218 LEU A O 1
ATOM 1638 N N . ALA A 1 219 ? 4.648 4.289 9.789 1 95.69 219 ALA A N 1
ATOM 1639 C CA . ALA A 1 219 ? 4.758 5.641 9.25 1 95.69 219 ALA A CA 1
ATOM 1640 C C . ALA A 1 219 ? 5.508 5.641 7.922 1 95.69 219 ALA A C 1
ATOM 1642 O O . ALA A 1 219 ? 5.164 6.391 7.004 1 95.69 219 ALA A O 1
ATOM 1643 N N . ARG A 1 220 ? 6.496 4.809 7.852 1 94.88 220 ARG A N 1
ATOM 1644 C CA . ARG A 1 220 ? 7.242 4.695 6.605 1 94.88 220 ARG A CA 1
ATOM 1645 C C . ARG A 1 220 ? 6.363 4.137 5.492 1 94.88 220 ARG A C 1
ATOM 1647 O O . ARG A 1 220 ? 6.469 4.562 4.34 1 94.88 220 ARG A O 1
ATOM 1654 N N . LEU A 1 221 ? 5.57 3.18 5.832 1 96.25 221 LEU A N 1
ATOM 1655 C CA . LEU A 1 221 ? 4.613 2.656 4.863 1 96.25 221 LEU A CA 1
ATOM 1656 C C . LEU A 1 221 ? 3.709 3.766 4.336 1 96.25 221 LEU A C 1
ATOM 1658 O O . LEU A 1 221 ? 3.428 3.826 3.139 1 96.25 221 LEU A O 1
ATOM 1662 N N . ALA A 1 222 ? 3.275 4.613 5.219 1 97.12 222 ALA A N 1
ATOM 1663 C CA . ALA A 1 222 ? 2.414 5.727 4.828 1 97.12 222 ALA A CA 1
ATOM 1664 C C . ALA A 1 222 ? 3.111 6.629 3.812 1 97.12 222 ALA A C 1
ATOM 1666 O O . ALA A 1 222 ? 2.512 7.023 2.809 1 97.12 222 ALA A O 1
ATOM 1667 N N . VAL A 1 223 ? 4.367 6.926 4.078 1 95.62 223 VAL A N 1
ATOM 1668 C CA . VAL A 1 223 ? 5.141 7.797 3.197 1 95.62 223 VAL A CA 1
ATOM 1669 C C . VAL A 1 223 ? 5.277 7.148 1.822 1 95.62 223 VAL A C 1
ATOM 1671 O O . VAL A 1 223 ? 5.062 7.797 0.798 1 95.62 223 VAL A O 1
ATOM 1674 N N . ARG A 1 224 ? 5.555 5.883 1.789 1 96.44 224 ARG A N 1
ATOM 1675 C CA . ARG A 1 224 ? 5.746 5.152 0.542 1 96.44 224 ARG A CA 1
ATOM 1676 C C . ARG A 1 224 ? 4.441 5.039 -0.235 1 96.44 224 ARG A C 1
ATOM 1678 O O . ARG A 1 224 ? 4.414 5.246 -1.45 1 96.44 224 ARG A O 1
ATOM 1685 N N . ALA A 1 225 ? 3.389 4.723 0.479 1 97.06 225 ALA A N 1
ATOM 1686 C CA . ALA A 1 225 ? 2.072 4.648 -0.153 1 97.06 225 ALA A CA 1
ATOM 1687 C C . ALA A 1 225 ? 1.66 6.004 -0.72 1 97.06 225 ALA A C 1
ATOM 1689 O O . ALA A 1 225 ? 1.109 6.082 -1.82 1 97.06 225 ALA A O 1
ATOM 1690 N N . GLY A 1 226 ? 1.957 7.078 0.066 1 96.38 226 GLY A N 1
ATOM 1691 C CA . GLY A 1 226 ? 1.644 8.422 -0.391 1 96.38 226 GLY A CA 1
ATOM 1692 C C . GLY A 1 226 ? 2.385 8.812 -1.656 1 96.38 226 GLY A C 1
ATOM 1693 O O . GLY A 1 226 ? 1.812 9.43 -2.553 1 96.38 226 GLY A O 1
ATOM 1694 N N . ARG A 1 227 ? 3.611 8.43 -1.722 1 96.25 227 ARG A N 1
ATOM 1695 C CA . ARG A 1 227 ? 4.434 8.711 -2.895 1 96.25 227 ARG A CA 1
ATOM 1696 C C . ARG A 1 227 ? 3.883 8.016 -4.133 1 96.25 227 ARG A C 1
ATOM 1698 O O . ARG A 1 227 ? 3.73 8.633 -5.188 1 96.25 227 ARG A O 1
ATOM 1705 N N . ASP A 1 228 ? 3.576 6.754 -4.004 1 97.69 228 ASP A N 1
ATOM 1706 C CA . ASP A 1 228 ? 3.018 5.992 -5.117 1 97.69 228 ASP A CA 1
ATOM 1707 C C . ASP A 1 228 ? 1.662 6.559 -5.539 1 97.69 228 ASP A C 1
ATOM 1709 O O . ASP A 1 228 ? 1.402 6.73 -6.734 1 97.69 228 ASP A O 1
ATOM 1713 N N . ASP A 1 229 ? 0.854 6.867 -4.566 1 96.75 229 ASP A N 1
ATOM 1714 C CA . ASP A 1 229 ? -0.479 7.379 -4.871 1 96.75 229 ASP A CA 1
ATOM 1715 C C . ASP A 1 229 ? -0.402 8.727 -5.582 1 96.75 229 ASP A C 1
ATOM 1717 O O . ASP A 1 229 ? -1.19 9 -6.488 1 96.75 229 ASP A O 1
ATOM 1721 N N . ALA A 1 230 ? 0.505 9.555 -5.148 1 96.19 230 ALA A N 1
ATOM 1722 C CA . ALA A 1 230 ? 0.655 10.867 -5.77 1 96.19 230 ALA A CA 1
ATOM 1723 C C . ALA A 1 230 ? 0.99 10.734 -7.254 1 96.19 230 ALA A C 1
ATOM 1725 O O . ALA A 1 230 ? 0.458 11.477 -8.086 1 96.19 230 ALA A O 1
ATOM 1726 N N . ALA A 1 231 ? 1.836 9.789 -7.586 1 98.12 231 ALA A N 1
ATOM 1727 C CA . ALA A 1 231 ? 2.207 9.562 -8.984 1 98.12 231 ALA A CA 1
ATOM 1728 C C . ALA A 1 231 ? 1.008 9.086 -9.797 1 98.12 231 ALA A C 1
ATOM 1730 O O . ALA A 1 231 ? 0.783 9.555 -10.914 1 98.12 231 ALA A O 1
ATOM 1731 N N . LEU A 1 232 ? 0.261 8.18 -9.258 1 98.25 232 LEU A N 1
ATOM 1732 C CA . LEU A 1 232 ? -0.912 7.645 -9.938 1 98.25 232 LEU A CA 1
ATOM 1733 C C . LEU A 1 232 ? -1.982 8.719 -10.102 1 98.25 232 LEU A C 1
ATOM 1735 O O . LEU A 1 232 ? -2.625 8.805 -11.156 1 98.25 232 LEU A O 1
ATOM 1739 N N . ARG A 1 233 ? -2.158 9.539 -9.07 1 96.69 233 ARG A N 1
ATOM 1740 C CA . ARG A 1 233 ? -3.146 10.609 -9.125 1 96.69 233 ARG A CA 1
ATOM 1741 C C . ARG A 1 233 ? -2.758 11.656 -10.172 1 96.69 233 ARG A C 1
ATOM 1743 O O . ARG A 1 233 ? -3.619 12.195 -10.867 1 96.69 233 ARG A O 1
ATOM 1750 N N . GLN A 1 234 ? -1.499 11.938 -10.203 1 96.94 234 GLN A N 1
ATOM 1751 C CA . GLN A 1 234 ? -1.028 12.875 -11.203 1 96.94 234 GLN A CA 1
ATOM 1752 C C . GLN A 1 234 ? -1.362 12.391 -12.617 1 96.94 234 GLN A C 1
ATOM 1754 O O . GLN A 1 234 ? -1.864 13.164 -13.438 1 96.94 234 GLN A O 1
ATOM 1759 N N . ARG A 1 235 ? -1.124 11.156 -12.867 1 97.69 235 ARG A N 1
ATOM 1760 C CA . ARG A 1 235 ? -1.461 10.57 -14.164 1 97.69 235 ARG A CA 1
ATOM 1761 C C . ARG A 1 235 ? -2.969 10.586 -14.391 1 97.69 235 ARG A C 1
ATOM 1763 O O . ARG A 1 235 ? -3.436 10.906 -15.492 1 97.69 235 ARG A O 1
ATOM 1770 N N . ALA A 1 236 ? -3.721 10.266 -13.406 1 98 236 ALA A N 1
ATOM 1771 C CA . ALA A 1 236 ? -5.176 10.234 -13.516 1 98 236 ALA A CA 1
ATOM 1772 C C . ALA A 1 236 ? -5.73 11.617 -13.844 1 98 236 ALA A C 1
ATOM 1774 O O . ALA A 1 236 ? -6.645 11.75 -14.664 1 98 236 ALA A O 1
ATOM 1775 N N . GLU A 1 237 ? -5.18 12.594 -13.188 1 96.88 237 GLU A N 1
ATOM 1776 C CA . GLU A 1 237 ? -5.609 13.961 -13.445 1 96.88 237 GLU A CA 1
ATOM 1777 C C . GLU A 1 237 ? -5.312 14.367 -14.891 1 96.88 237 GLU A C 1
ATOM 1779 O O . GLU A 1 237 ? -6.133 15.023 -15.539 1 96.88 237 GLU A O 1
ATOM 1784 N N . ALA A 1 238 ? -4.137 14 -15.375 1 97 238 ALA A N 1
ATOM 1785 C CA . ALA A 1 238 ? -3.771 14.281 -16.766 1 97 238 ALA A CA 1
ATOM 1786 C C . ALA A 1 238 ? -4.73 13.594 -17.734 1 97 238 ALA A C 1
ATOM 1788 O O . ALA A 1 238 ? -5.207 14.219 -18.688 1 97 238 ALA A O 1
ATOM 1789 N N . VAL A 1 239 ? -5.062 12.359 -17.469 1 97.94 239 VAL A N 1
ATOM 1790 C CA . VAL A 1 239 ? -5.969 11.594 -18.312 1 97.94 239 VAL A CA 1
ATOM 1791 C C . VAL A 1 239 ? -7.359 12.227 -18.281 1 97.94 239 VAL A C 1
ATOM 1793 O O . VAL A 1 239 ? -7.984 12.422 -19.328 1 97.94 239 VAL A O 1
ATOM 1796 N N . LEU A 1 240 ? -7.816 12.523 -17.078 1 97.5 240 LEU A N 1
ATOM 1797 C CA . LEU A 1 240 ? -9.133 13.125 -16.938 1 97.5 240 LEU A CA 1
ATOM 1798 C C . LEU A 1 240 ? -9.25 14.406 -17.75 1 97.5 240 LEU A C 1
ATOM 1800 O O . LEU A 1 240 ? -10.242 14.617 -18.453 1 97.5 240 LEU A O 1
ATOM 1804 N N . SER A 1 241 ? -8.234 15.219 -17.734 1 96.25 241 SER A N 1
ATOM 1805 C CA . SER A 1 241 ? -8.219 16.484 -18.469 1 96.25 241 SER A CA 1
ATOM 1806 C C . SER A 1 241 ? -8.234 16.25 -19.969 1 96.25 241 SER A C 1
ATOM 1808 O O . SER A 1 241 ? -8.844 17.016 -20.719 1 96.25 241 SER A O 1
ATOM 1810 N N . GLU A 1 242 ? -7.641 15.234 -20.406 1 96.88 242 GLU A N 1
ATOM 1811 C CA . GLU A 1 242 ? -7.523 14.898 -21.812 1 96.88 242 GLU A CA 1
ATOM 1812 C C . GLU A 1 242 ? -8.852 14.391 -22.375 1 96.88 242 GLU A C 1
ATOM 1814 O O . GLU A 1 242 ? -9.188 14.648 -23.531 1 96.88 242 GLU A O 1
ATOM 1819 N N . ILE A 1 243 ? -9.586 13.719 -21.562 1 97.12 243 ILE A N 1
ATOM 1820 C CA . ILE A 1 243 ? -10.68 12.93 -22.125 1 97.12 243 ILE A CA 1
ATOM 1821 C C . ILE A 1 243 ? -12.016 13.586 -21.797 1 97.12 243 ILE A C 1
ATOM 1823 O O . ILE A 1 243 ? -13.07 13.086 -22.172 1 97.12 243 ILE A O 1
ATOM 1827 N N . THR A 1 244 ? -11.977 14.602 -20.984 1 95.5 244 THR A N 1
ATOM 1828 C CA . THR A 1 244 ? -13.203 15.227 -20.5 1 95.5 244 THR A CA 1
ATOM 1829 C C . THR A 1 244 ? -13.703 16.281 -21.469 1 95.5 244 THR A C 1
ATOM 1831 O O . THR A 1 244 ? -12.914 17.078 -22 1 95.5 244 THR A O 1
ATOM 1834 N N . ARG A 1 245 ? -14.898 16.219 -21.797 1 90.69 245 ARG A N 1
ATOM 1835 C CA . ARG A 1 245 ? -15.641 17.297 -22.438 1 90.69 245 ARG A CA 1
ATOM 1836 C C . ARG A 1 245 ? -16.812 17.75 -21.578 1 90.69 245 ARG A C 1
ATOM 1838 O O . ARG A 1 245 ? -17.484 16.922 -20.953 1 90.69 245 ARG A O 1
ATOM 1845 N N . THR A 1 246 ? -16.734 19 -21.25 1 79.44 246 THR A N 1
ATOM 1846 C CA . THR A 1 246 ? -17.797 19.484 -20.375 1 79.44 246 THR A CA 1
ATOM 1847 C C . THR A 1 246 ? -18.969 20.031 -21.188 1 79.44 246 THR A C 1
ATOM 1849 O O . THR A 1 246 ? -18.766 20.766 -22.156 1 79.44 246 THR A O 1
ATOM 1852 N N . ASP A 1 247 ? -20.016 19.359 -21.094 1 71.5 247 ASP A N 1
ATOM 1853 C CA . ASP A 1 247 ? -21.266 19.922 -21.609 1 71.5 247 ASP A CA 1
ATOM 1854 C C . ASP A 1 247 ? -22.25 20.188 -20.484 1 71.5 247 ASP A C 1
ATOM 1856 O O . ASP A 1 247 ? -22.703 19.25 -19.812 1 71.5 247 ASP A O 1
ATOM 1860 N N . GLU A 1 248 ? -22.781 21.391 -20.406 1 72.12 248 GLU A N 1
ATOM 1861 C CA . GLU A 1 248 ? -23.781 21.766 -19.406 1 72.12 248 GLU A CA 1
ATOM 1862 C C . GLU A 1 248 ? -23.422 21.188 -18.047 1 72.12 248 GLU A C 1
ATOM 1864 O O . GLU A 1 248 ? -22.25 21.062 -17.703 1 72.12 248 GLU A O 1
ATOM 1869 N N . ALA A 1 249 ? -24.422 20.625 -17.156 1 73.88 249 ALA A N 1
ATOM 1870 C CA . ALA A 1 249 ? -24.312 20.188 -15.773 1 73.88 249 ALA A CA 1
ATOM 1871 C C . ALA A 1 249 ? -23.781 18.75 -15.703 1 73.88 249 ALA A C 1
ATOM 1873 O O . ALA A 1 249 ? -23.828 18.109 -14.648 1 73.88 249 ALA A O 1
ATOM 1874 N N . ALA A 1 250 ? -23.188 18.312 -16.953 1 85.69 250 ALA A N 1
ATOM 1875 C CA . ALA A 1 250 ? -22.734 16.922 -16.953 1 85.69 250 ALA A CA 1
ATOM 1876 C C . ALA A 1 250 ? -21.281 16.844 -17.422 1 85.69 250 ALA A C 1
ATOM 1878 O O . ALA A 1 250 ? -20.812 17.703 -18.156 1 85.69 250 ALA A O 1
ATOM 1879 N N . LEU A 1 251 ? -20.594 15.844 -16.859 1 93.44 251 LEU A N 1
ATOM 1880 C CA . LEU A 1 251 ? -19.266 15.516 -17.344 1 93.44 251 LEU A CA 1
ATOM 1881 C C . LEU A 1 251 ? -19.312 14.375 -18.359 1 93.44 251 LEU A C 1
ATOM 1883 O O . LEU A 1 251 ? -20.016 13.383 -18.141 1 93.44 251 LEU A O 1
ATOM 1887 N N . ARG A 1 252 ? -18.703 14.594 -19.516 1 95.88 252 ARG A N 1
ATOM 1888 C CA . ARG A 1 252 ? -18.609 13.547 -20.516 1 95.88 252 ARG A CA 1
ATOM 1889 C C . ARG A 1 252 ? -17.156 13.094 -20.703 1 95.88 252 ARG A C 1
ATOM 1891 O O . ARG A 1 252 ? -16.266 13.93 -20.875 1 95.88 252 ARG A O 1
ATOM 1898 N N . LEU A 1 253 ? -16.969 11.805 -20.609 1 97.38 253 LEU A N 1
ATOM 1899 C CA . LEU A 1 253 ? -15.633 11.242 -20.766 1 97.38 253 LEU A CA 1
ATOM 1900 C C . LEU A 1 253 ? -15.547 10.352 -22 1 97.38 253 LEU A C 1
ATOM 1902 O O . LEU A 1 253 ? -16.5 9.641 -22.312 1 97.38 253 LEU A O 1
ATOM 1906 N N . ASP A 1 254 ? -14.422 10.359 -22.672 1 97.75 254 ASP A N 1
ATOM 1907 C CA . ASP A 1 254 ? -14.117 9.383 -23.719 1 97.75 254 ASP A CA 1
ATOM 1908 C C . ASP A 1 254 ? -13.773 8.023 -23.109 1 97.75 254 ASP A C 1
ATOM 1910 O O . ASP A 1 254 ? -12.617 7.77 -22.75 1 97.75 254 ASP A O 1
ATOM 1914 N N . GLY A 1 255 ? -14.734 7.156 -23.062 1 97.62 255 GLY A N 1
ATOM 1915 C CA . GLY A 1 255 ? -14.562 5.859 -22.422 1 97.62 255 GLY A CA 1
ATOM 1916 C C . GLY A 1 255 ? -13.609 4.953 -23.188 1 97.62 255 GLY A C 1
ATOM 1917 O O . GLY A 1 255 ? -12.938 4.109 -22.578 1 97.62 255 GLY A O 1
ATOM 1918 N N . LEU A 1 256 ? -13.578 5.09 -24.438 1 96.94 256 LEU A N 1
ATOM 1919 C CA . LEU A 1 256 ? -12.695 4.254 -25.25 1 96.94 256 LEU A CA 1
ATOM 1920 C C . LEU A 1 256 ? -11.234 4.59 -25 1 96.94 256 LEU A C 1
ATOM 1922 O O . LEU A 1 256 ? -10.391 3.695 -24.938 1 96.94 256 LEU A O 1
ATOM 1926 N N . ARG A 1 257 ? -10.938 5.883 -24.859 1 97.44 257 ARG A N 1
ATOM 1927 C CA . ARG A 1 257 ? -9.586 6.285 -24.5 1 97.44 257 ARG A CA 1
ATOM 1928 C C . ARG A 1 257 ? -9.266 5.867 -23.062 1 97.44 257 ARG A C 1
ATOM 1930 O O . ARG A 1 257 ? -8.148 5.43 -22.766 1 97.44 257 ARG A O 1
ATOM 1937 N N . LEU A 1 258 ? -10.242 5.98 -22.172 1 97.94 258 LEU A N 1
ATOM 1938 C CA . LEU A 1 258 ? -10.07 5.664 -20.75 1 97.94 258 LEU A CA 1
ATOM 1939 C C . LEU A 1 258 ? -9.719 4.191 -20.562 1 97.94 258 LEU A C 1
ATOM 1941 O O . LEU A 1 258 ? -8.867 3.852 -19.75 1 97.94 258 LEU A O 1
ATOM 1945 N N . ARG A 1 259 ? -10.305 3.332 -21.328 1 96.88 259 ARG A N 1
ATOM 1946 C CA . ARG A 1 259 ? -10.141 1.893 -21.156 1 96.88 259 ARG A CA 1
ATOM 1947 C C . ARG A 1 259 ? -8.734 1.449 -21.516 1 96.88 259 ARG A C 1
ATOM 1949 O O . ARG A 1 259 ? -8.32 0.334 -21.188 1 96.88 259 ARG A O 1
ATOM 1956 N N . ARG A 1 260 ? -7.949 2.303 -22.203 1 96.69 260 ARG A N 1
ATOM 1957 C CA . ARG A 1 260 ? -6.582 1.978 -22.594 1 96.69 260 ARG A CA 1
ATOM 1958 C C . ARG A 1 260 ? -5.621 2.186 -21.422 1 96.69 260 ARG A C 1
ATOM 1960 O O . ARG A 1 260 ? -4.473 1.737 -21.469 1 96.69 260 ARG A O 1
ATOM 1967 N N . GLU A 1 261 ? -6.113 2.855 -20.438 1 97.69 261 GLU A N 1
ATOM 1968 C CA . GLU A 1 261 ? -5.285 3.084 -19.25 1 97.69 261 GLU A CA 1
ATOM 1969 C C . GLU A 1 261 ? -5.316 1.878 -18.328 1 97.69 261 GLU A C 1
ATOM 1971 O O . GLU A 1 261 ? -6.289 1.121 -18.297 1 97.69 261 GLU A O 1
ATOM 1976 N N . PRO A 1 262 ? -4.215 1.704 -17.516 1 97.5 262 PRO A N 1
ATOM 1977 C CA . PRO A 1 262 ? -4.277 0.681 -16.469 1 97.5 262 PRO A CA 1
ATOM 1978 C C . PRO A 1 262 ? -5.445 0.889 -15.508 1 97.5 262 PRO A C 1
ATOM 1980 O O . PRO A 1 262 ? -5.84 2.029 -15.242 1 97.5 262 PRO A O 1
ATOM 1983 N N . CYS A 1 263 ? -5.938 -0.199 -14.914 1 97.25 263 CYS A N 1
ATOM 1984 C CA . CYS A 1 263 ? -7.098 -0.165 -14.031 1 97.25 263 CYS A CA 1
ATOM 1985 C C . CYS A 1 263 ? -6.879 0.809 -12.883 1 97.25 263 CYS A C 1
ATOM 1987 O O . CYS A 1 263 ? -7.816 1.489 -12.453 1 97.25 263 CYS A O 1
ATOM 1989 N N . ALA A 1 264 ? -5.637 0.885 -12.375 1 98 264 ALA A N 1
ATOM 1990 C CA . ALA A 1 264 ? -5.32 1.783 -11.266 1 98 264 ALA A CA 1
ATOM 1991 C C . ALA A 1 264 ? -5.609 3.234 -11.641 1 98 264 ALA A C 1
ATOM 1993 O O . ALA A 1 264 ? -6.07 4.016 -10.805 1 98 264 ALA A O 1
ATOM 1994 N N . ILE A 1 265 ? -5.324 3.566 -12.883 1 98.44 265 ILE A N 1
ATOM 1995 C CA . ILE A 1 265 ? -5.551 4.922 -13.375 1 98.44 265 ILE A CA 1
ATOM 1996 C C . ILE A 1 265 ? -7.043 5.141 -13.617 1 98.44 265 ILE A C 1
ATOM 1998 O O . ILE A 1 265 ? -7.594 6.172 -13.227 1 98.44 265 ILE A O 1
ATOM 2002 N N . VAL A 1 266 ? -7.746 4.129 -14.211 1 98.5 266 VAL A N 1
ATOM 2003 C CA . VAL A 1 266 ? -9.172 4.238 -14.508 1 98.5 266 VAL A CA 1
ATOM 2004 C C . VAL A 1 266 ? -9.945 4.48 -13.219 1 98.5 266 VAL A C 1
ATOM 2006 O O . VAL A 1 266 ? -10.82 5.344 -13.164 1 98.5 266 VAL A O 1
ATOM 2009 N N . LEU A 1 267 ? -9.602 3.727 -12.211 1 97.88 267 LEU A N 1
ATOM 2010 C CA . LEU A 1 267 ? -10.266 3.867 -10.914 1 97.88 267 LEU A CA 1
ATOM 2011 C C . LEU A 1 267 ? -10.133 5.293 -10.391 1 97.88 267 LEU A C 1
ATOM 2013 O O . LEU A 1 267 ? -11.109 5.887 -9.93 1 97.88 267 LEU A O 1
ATOM 2017 N N . ARG A 1 268 ? -8.945 5.859 -10.438 1 97.25 268 ARG A N 1
ATOM 2018 C CA . ARG A 1 268 ? -8.68 7.191 -9.898 1 97.25 268 ARG A CA 1
ATOM 2019 C C . ARG A 1 268 ? -9.312 8.266 -10.773 1 97.25 268 ARG A C 1
ATOM 2021 O O . ARG A 1 268 ? -9.75 9.305 -10.266 1 97.25 268 ARG A O 1
ATOM 2028 N N . VAL A 1 269 ? -9.438 8.031 -12.125 1 98.06 269 VAL A N 1
ATOM 2029 C CA . VAL A 1 269 ? -10.109 8.961 -13.023 1 98.06 269 VAL A CA 1
ATOM 2030 C C . VAL A 1 269 ? -11.594 9.031 -12.68 1 98.06 269 VAL A C 1
ATOM 2032 O O . VAL A 1 269 ? -12.156 10.125 -12.531 1 98.06 269 VAL A O 1
ATOM 2035 N N . VAL A 1 270 ? -12.234 7.852 -12.539 1 97.44 270 VAL A N 1
ATOM 2036 C CA . VAL A 1 270 ? -13.656 7.805 -12.242 1 97.44 270 VAL A CA 1
ATOM 2037 C C . VAL A 1 270 ? -13.922 8.398 -10.867 1 97.44 270 VAL A C 1
ATOM 2039 O O . VAL A 1 270 ? -14.883 9.141 -10.672 1 97.44 270 VAL A O 1
ATOM 2042 N N . ASP A 1 271 ? -13.047 8.117 -9.938 1 95.5 271 ASP A N 1
ATOM 2043 C CA . ASP A 1 271 ? -13.164 8.672 -8.594 1 95.5 271 ASP A CA 1
ATOM 2044 C C . ASP A 1 271 ? -13.133 10.203 -8.625 1 95.5 271 ASP A C 1
ATOM 2046 O O . ASP A 1 271 ? -13.961 10.859 -8 1 95.5 271 ASP A O 1
ATOM 2050 N N . ALA A 1 272 ? -12.172 10.75 -9.328 1 94 272 ALA A N 1
ATOM 2051 C CA . ALA A 1 272 ? -12.031 12.203 -9.453 1 94 272 ALA A CA 1
ATOM 2052 C C . ALA A 1 272 ? -13.25 12.812 -10.148 1 94 272 ALA A C 1
ATOM 2054 O O . ALA A 1 272 ? -13.711 13.891 -9.766 1 94 272 ALA A O 1
ATOM 2055 N N . ALA A 1 273 ? -13.719 12.164 -11.18 1 94.81 273 ALA A N 1
ATOM 2056 C CA . ALA A 1 273 ? -14.898 12.633 -11.906 1 94.81 273 ALA A CA 1
ATOM 2057 C C . ALA A 1 273 ? -16.125 12.688 -10.992 1 94.81 273 ALA A C 1
ATOM 2059 O O . ALA A 1 273 ? -16.891 13.648 -11.039 1 94.81 273 ALA A O 1
ATOM 2060 N N . LEU A 1 274 ? -16.297 11.625 -10.188 1 93.19 274 LEU A N 1
ATOM 2061 C CA . LEU A 1 274 ? -17.406 11.594 -9.227 1 93.19 274 LEU A CA 1
ATOM 2062 C C . LEU A 1 274 ? -17.328 12.773 -8.258 1 93.19 274 LEU A C 1
ATOM 2064 O O . LEU A 1 274 ? -18.344 13.406 -7.961 1 93.19 274 LEU A O 1
ATOM 2068 N N . ASP A 1 275 ? -16.125 13.039 -7.793 1 88.81 275 ASP A N 1
ATOM 2069 C CA . ASP A 1 275 ? -15.922 14.133 -6.848 1 88.81 275 ASP A CA 1
ATOM 2070 C C . ASP A 1 275 ? -16.297 15.477 -7.477 1 88.81 275 ASP A C 1
ATOM 2072 O O . ASP A 1 275 ? -16.781 16.375 -6.789 1 88.81 275 ASP A O 1
ATOM 2076 N N . THR A 1 276 ? -16.047 15.594 -8.75 1 87.75 276 THR A N 1
ATOM 2077 C CA . THR A 1 276 ? -16.312 16.828 -9.469 1 87.75 276 THR A CA 1
ATOM 2078 C C . THR A 1 276 ? -17.812 17.062 -9.609 1 87.75 276 THR A C 1
ATOM 2080 O O . THR A 1 276 ? -18.281 18.203 -9.555 1 87.75 276 THR A O 1
ATOM 2083 N N . VAL A 1 277 ? -18.562 15.992 -9.734 1 89 277 VAL A N 1
ATOM 2084 C CA . VAL A 1 277 ? -19.969 16.094 -10.094 1 89 277 VAL A CA 1
ATOM 2085 C C . VAL A 1 277 ? -20.828 15.953 -8.836 1 89 277 VAL A C 1
ATOM 2087 O O . VAL A 1 277 ? -21.938 16.484 -8.781 1 89 277 VAL A O 1
ATOM 2090 N N . ALA A 1 278 ? -20.344 15.227 -7.867 1 85.25 278 ALA A N 1
ATOM 2091 C CA . ALA A 1 278 ? -21.141 14.891 -6.688 1 85.25 278 ALA A CA 1
ATOM 2092 C C . ALA A 1 278 ? -21.641 16.156 -5.984 1 85.25 278 ALA A C 1
ATOM 2094 O O . ALA A 1 278 ? -20.906 17.141 -5.891 1 85.25 278 ALA A O 1
ATOM 2095 N N . PRO A 1 279 ? -22.922 16.062 -5.602 1 75.56 279 PRO A N 1
ATOM 2096 C CA . PRO A 1 279 ? -23.453 17.203 -4.855 1 75.56 279 PRO A CA 1
ATOM 2097 C C . PRO A 1 279 ? -22.719 17.438 -3.531 1 75.56 279 PRO A C 1
ATOM 2099 O O . PRO A 1 279 ? -22.125 16.5 -2.982 1 75.56 279 PRO A O 1
ATOM 2102 N N . ALA A 1 280 ? -22.594 18.625 -3.178 1 66.12 280 ALA A N 1
ATOM 2103 C CA . ALA A 1 280 ? -21.969 18.969 -1.901 1 66.12 280 ALA A CA 1
ATOM 2104 C C . ALA A 1 280 ? -22.641 18.234 -0.746 1 66.12 280 ALA A C 1
ATOM 2106 O O . ALA A 1 280 ? -23.875 18.234 -0.642 1 66.12 280 ALA A O 1
ATOM 2107 N N . HIS A 1 281 ? -22.031 17.141 -0.369 1 59.41 281 HIS A N 1
ATOM 2108 C CA . HIS A 1 281 ? -22.625 16.453 0.777 1 59.41 281 HIS A CA 1
ATOM 2109 C C . HIS A 1 281 ? -22.203 17.109 2.088 1 59.41 281 HIS A C 1
ATOM 2111 O O . HIS A 1 281 ? -21.125 17.703 2.174 1 59.41 281 HIS A O 1
ATOM 2117 N N . GLU A 1 282 ? -23.188 17.25 3.012 1 50.12 282 GLU A N 1
ATOM 2118 C CA . GLU A 1 282 ? -22.922 17.812 4.328 1 50.12 282 GLU A CA 1
ATOM 2119 C C . GLU A 1 282 ? -21.797 17.062 5.035 1 50.12 282 GLU A C 1
ATOM 2121 O O . GLU A 1 282 ? -21.016 17.672 5.77 1 50.12 282 GLU A O 1
ATOM 2126 N N . ALA A 1 283 ? -21.891 15.648 4.875 1 50.38 283 ALA A N 1
ATOM 2127 C CA . ALA A 1 283 ? -20.859 14.875 5.578 1 50.38 283 ALA A CA 1
ATOM 2128 C C . ALA A 1 283 ? -20.094 13.969 4.617 1 50.38 283 ALA A C 1
ATOM 2130 O O . ALA A 1 283 ? -20.688 13.43 3.674 1 50.38 283 ALA A O 1
ATOM 2131 N N . PRO A 1 284 ? -18.797 14.117 4.707 1 51.47 284 PRO A N 1
ATOM 2132 C CA . PRO A 1 284 ? -18.031 13.227 3.846 1 51.47 284 PRO A CA 1
ATOM 2133 C C . PRO A 1 284 ? -18.484 11.773 3.939 1 51.47 284 PRO A C 1
ATOM 2135 O O . PRO A 1 284 ? -18.641 11.234 5.043 1 51.47 284 PRO A O 1
ATOM 2138 N N . VAL A 1 285 ? -19.266 11.219 3.01 1 51.97 285 VAL A N 1
ATOM 2139 C CA . VAL A 1 285 ? -19.609 9.805 2.957 1 51.97 285 VAL A CA 1
ATOM 2140 C C . VAL A 1 285 ? -18.344 8.969 2.768 1 51.97 285 VAL A C 1
ATOM 2142 O O . VAL A 1 285 ? -17.469 9.328 1.988 1 51.97 285 VAL A O 1
ATOM 2145 N N . PRO A 1 286 ? -18.219 8.07 3.746 1 58.19 286 PRO A N 1
ATOM 2146 C CA . PRO A 1 286 ? -17.047 7.211 3.604 1 58.19 286 PRO A CA 1
ATOM 2147 C C . PRO A 1 286 ? -16.938 6.59 2.213 1 58.19 286 PRO A C 1
ATOM 2149 O O . PRO A 1 286 ? -17.906 6.02 1.708 1 58.19 286 PRO A O 1
ATOM 2152 N N . LYS A 1 287 ? -15.891 7 1.52 1 68.31 287 LYS A N 1
ATOM 2153 C CA . LYS A 1 287 ? -15.641 6.383 0.22 1 68.31 287 LYS A CA 1
ATOM 2154 C C . LYS A 1 287 ? -15.398 4.883 0.361 1 68.31 287 LYS A C 1
ATOM 2156 O O . LYS A 1 287 ? -14.484 4.461 1.072 1 68.31 287 LYS A O 1
ATOM 2161 N N . ARG A 1 288 ? -16.422 4.117 -0.078 1 82.88 288 ARG A N 1
ATOM 2162 C CA . ARG A 1 288 ? -16.234 2.668 -0.11 1 82.88 288 ARG A CA 1
ATOM 2163 C C . ARG A 1 288 ? -15.531 2.234 -1.389 1 82.88 288 ARG A C 1
ATOM 2165 O O . ARG A 1 288 ? -16.156 2.121 -2.443 1 82.88 288 ARG A O 1
ATOM 2172 N N . LEU A 1 289 ? -14.344 1.985 -1.233 1 89.5 289 LEU A N 1
ATOM 2173 C CA . LEU A 1 289 ? -13.508 1.614 -2.369 1 89.5 289 LEU A CA 1
ATOM 2174 C C . LEU A 1 289 ? -14.094 0.412 -3.105 1 89.5 289 LEU A C 1
ATOM 2176 O O . LEU A 1 289 ? -14 0.328 -4.332 1 89.5 289 LEU A O 1
ATOM 2180 N N . GLU A 1 290 ? -14.742 -0.474 -2.354 1 91.31 290 GLU A N 1
ATOM 2181 C CA . GLU A 1 290 ? -15.32 -1.683 -2.938 1 91.31 290 GLU A CA 1
ATOM 2182 C C . GLU A 1 290 ? -16.406 -1.343 -3.951 1 91.31 290 GLU A C 1
ATOM 2184 O O . GLU A 1 290 ? -16.531 -2.008 -4.98 1 91.31 290 GLU A O 1
ATOM 2189 N N . ARG A 1 291 ? -17.156 -0.328 -3.643 1 93.5 291 ARG A N 1
ATOM 2190 C CA . ARG A 1 291 ? -18.234 0.073 -4.547 1 93.5 291 ARG A CA 1
ATOM 2191 C C . ARG A 1 291 ? -17.672 0.687 -5.824 1 93.5 291 ARG A C 1
ATOM 2193 O O . ARG A 1 291 ? -18.203 0.453 -6.914 1 93.5 291 ARG A O 1
ATOM 2200 N N . LEU A 1 292 ? -16.672 1.458 -5.656 1 95.25 292 LEU A N 1
ATOM 2201 C CA . LEU A 1 292 ? -16 2.025 -6.828 1 95.25 292 LEU A CA 1
ATOM 2202 C C . LEU A 1 292 ? -15.391 0.93 -7.691 1 95.25 292 LEU A C 1
ATOM 2204 O O . LEU A 1 292 ? -15.516 0.958 -8.914 1 95.25 292 LEU A O 1
ATOM 2208 N N . GLU A 1 293 ? -14.742 -0.009 -7.039 1 96 293 GLU A N 1
ATOM 2209 C CA . GLU A 1 293 ? -14.133 -1.131 -7.75 1 96 293 GLU A CA 1
ATOM 2210 C C . GLU A 1 293 ? -15.188 -1.934 -8.516 1 96 293 GLU A C 1
ATOM 2212 O O . GLU A 1 293 ? -14.984 -2.273 -9.68 1 96 293 GLU A O 1
ATOM 2217 N N . ALA A 1 294 ? -16.281 -2.217 -7.836 1 95.94 294 ALA A N 1
ATOM 2218 C CA . ALA A 1 294 ? -17.359 -2.955 -8.484 1 95.94 294 ALA A CA 1
ATOM 2219 C C . ALA A 1 294 ? -17.906 -2.195 -9.695 1 95.94 294 ALA A C 1
ATOM 2221 O O . ALA A 1 294 ? -18.109 -2.779 -10.758 1 95.94 294 ALA A O 1
ATOM 2222 N N . LEU A 1 295 ? -18.078 -0.927 -9.516 1 96.62 295 LEU A N 1
ATOM 2223 C CA . LEU A 1 295 ? -18.594 -0.095 -10.609 1 96.62 295 LEU A CA 1
ATOM 2224 C C . LEU A 1 295 ? -17.625 -0.104 -11.789 1 96.62 295 LEU A C 1
ATOM 2226 O O . LEU A 1 295 ? -18.031 -0.348 -12.93 1 96.62 295 LEU A O 1
ATOM 2230 N N . VAL A 1 296 ? -16.391 0.108 -11.539 1 97.69 296 VAL A N 1
ATOM 2231 C CA . VAL A 1 296 ? -15.398 0.346 -12.586 1 97.69 296 VAL A CA 1
ATOM 2232 C C . VAL A 1 296 ? -14.953 -0.984 -13.188 1 97.69 296 VAL A C 1
ATOM 2234 O O . VAL A 1 296 ? -15.016 -1.175 -14.406 1 97.69 296 VAL A O 1
ATOM 2237 N N . LEU A 1 297 ? -14.578 -1.936 -12.352 1 96.75 297 LEU A N 1
ATOM 2238 C CA . LEU A 1 297 ? -13.914 -3.15 -12.805 1 96.75 297 LEU A CA 1
ATOM 2239 C C . LEU A 1 297 ? -14.93 -4.199 -13.25 1 96.75 297 LEU A C 1
ATOM 2241 O O . LEU A 1 297 ? -14.688 -4.941 -14.203 1 96.75 297 LEU A O 1
ATOM 2245 N N . ASP A 1 298 ? -16.047 -4.227 -12.539 1 95.75 298 ASP A N 1
ATOM 2246 C CA . ASP A 1 298 ? -17 -5.301 -12.805 1 95.75 298 ASP A CA 1
ATOM 2247 C C . ASP A 1 298 ? -18.078 -4.84 -13.781 1 95.75 298 ASP A C 1
ATOM 2249 O O . ASP A 1 298 ? -18.75 -5.668 -14.406 1 95.75 298 ASP A O 1
ATOM 2253 N N . ALA A 1 299 ? -18.266 -3.541 -13.867 1 97 299 ALA A N 1
ATOM 2254 C CA . ALA A 1 299 ? -19.406 -3.078 -14.656 1 97 299 ALA A CA 1
ATOM 2255 C C . ALA A 1 299 ? -18.969 -2.18 -15.805 1 97 299 ALA A C 1
ATOM 2257 O O . ALA A 1 299 ? -19.094 -2.547 -16.969 1 97 299 ALA A O 1
ATOM 2258 N N . LEU A 1 300 ? -18.312 -1.11 -15.555 1 97.69 300 LEU A N 1
ATOM 2259 C CA . LEU A 1 300 ? -18.031 -0.059 -16.531 1 97.69 300 LEU A CA 1
ATOM 2260 C C . LEU A 1 300 ? -17.062 -0.547 -17.594 1 97.69 300 LEU A C 1
ATOM 2262 O O . LEU A 1 300 ? -17.344 -0.459 -18.797 1 97.69 300 LEU A O 1
ATOM 2266 N N . LEU A 1 301 ? -15.945 -1.103 -17.172 1 97.56 301 LEU A N 1
ATOM 2267 C CA . LEU A 1 301 ? -14.906 -1.51 -18.125 1 97.56 301 LEU A CA 1
ATOM 2268 C C . LEU A 1 301 ? -15.406 -2.633 -19.016 1 97.56 301 LEU A C 1
ATOM 2270 O O . LEU A 1 301 ? -15.25 -2.572 -20.234 1 97.56 301 LEU A O 1
ATOM 2274 N N . PRO A 1 302 ? -16.016 -3.674 -18.438 1 96.56 302 PRO A N 1
ATOM 2275 C CA . PRO A 1 302 ? -16.578 -4.703 -19.312 1 96.56 302 PRO A CA 1
ATOM 2276 C C . PRO A 1 302 ? -17.609 -4.148 -20.281 1 96.56 302 PRO A C 1
ATOM 2278 O O . PRO A 1 302 ? -17.656 -4.547 -21.453 1 96.56 302 PRO A O 1
ATOM 2281 N N . ALA A 1 303 ? -18.469 -3.252 -19.844 1 96.94 303 ALA A N 1
ATOM 2282 C CA . ALA A 1 303 ? -19.469 -2.646 -20.719 1 96.94 303 ALA A CA 1
ATOM 2283 C C . ALA A 1 303 ? -18.812 -1.899 -21.875 1 96.94 303 ALA A C 1
ATOM 2285 O O . ALA A 1 303 ? -19.25 -2.016 -23.016 1 96.94 303 ALA A O 1
ATOM 2286 N N . LEU A 1 304 ? -17.812 -1.158 -21.594 1 96.69 304 LEU A N 1
ATOM 2287 C CA . LEU A 1 304 ? -17.094 -0.413 -22.625 1 96.69 304 LEU A CA 1
ATOM 2288 C C . LEU A 1 304 ? -16.438 -1.361 -23.625 1 96.69 304 LEU A C 1
ATOM 2290 O O . LEU A 1 304 ? -16.469 -1.108 -24.828 1 96.69 304 LEU A O 1
ATOM 2294 N N . ALA A 1 305 ? -15.867 -2.434 -23.125 1 95.88 305 ALA A N 1
ATOM 2295 C CA . ALA A 1 305 ? -15.195 -3.41 -23.969 1 95.88 305 ALA A CA 1
ATOM 2296 C C . ALA A 1 305 ? -16.172 -4.098 -24.906 1 95.88 305 ALA A C 1
ATOM 2298 O O . ALA A 1 305 ? -15.852 -4.379 -26.062 1 95.88 305 ALA A O 1
ATOM 2299 N N . GLU A 1 306 ? -17.359 -4.344 -24.438 1 96.12 306 GLU A N 1
ATOM 2300 C CA . GLU A 1 306 ? -18.359 -5.082 -25.188 1 96.12 306 GLU A CA 1
ATOM 2301 C C . GLU A 1 306 ? -19.25 -4.141 -25.984 1 96.12 306 GLU A C 1
ATOM 2303 O O . GLU A 1 306 ? -20.094 -4.59 -26.766 1 96.12 306 GLU A O 1
ATOM 2308 N N . GLY A 1 307 ? -19.109 -2.924 -25.797 1 95.25 307 GLY A N 1
ATOM 2309 C CA . GLY A 1 307 ? -19.953 -1.946 -26.453 1 95.25 307 GLY A CA 1
ATOM 2310 C C . GLY A 1 307 ? -21.391 -1.955 -25.969 1 95.25 307 GLY A C 1
ATOM 2311 O O . GLY A 1 307 ? -22.328 -1.811 -26.75 1 95.25 307 GLY A O 1
ATOM 2312 N N . ARG A 1 308 ? -21.516 -2.195 -24.688 1 95.69 308 ARG A N 1
ATOM 2313 C CA . ARG A 1 308 ? -22.844 -2.246 -24.078 1 95.69 308 ARG A CA 1
ATOM 2314 C C . ARG A 1 308 ? -23.141 -0.972 -23.297 1 95.69 308 ARG A C 1
ATOM 2316 O O . ARG A 1 308 ? -22.219 -0.328 -22.781 1 95.69 308 ARG A O 1
ATOM 2323 N N . ALA A 1 309 ? -24.438 -0.704 -23.203 1 96.44 309 ALA A N 1
ATOM 2324 C CA . ALA A 1 309 ? -24.859 0.428 -22.391 1 96.44 309 ALA A CA 1
ATOM 2325 C C . ALA A 1 309 ? -24.844 0.063 -20.906 1 96.44 309 ALA A C 1
ATOM 2327 O O . ALA A 1 309 ? -25 -1.108 -20.547 1 96.44 309 ALA A O 1
ATOM 2328 N N . LEU A 1 310 ? -24.594 1.05 -20.125 1 97.06 310 LEU A N 1
ATOM 2329 C CA . LEU A 1 310 ? -24.578 0.876 -18.672 1 97.06 310 LEU A CA 1
ATOM 2330 C C . LEU A 1 310 ? -25.188 2.088 -17.969 1 97.06 310 LEU A C 1
ATOM 2332 O O . LEU A 1 310 ? -25.016 3.223 -18.438 1 97.06 310 LEU A O 1
ATOM 2336 N N . ARG A 1 311 ? -25.938 1.821 -16.922 1 96.94 311 ARG A N 1
ATOM 2337 C CA . ARG A 1 311 ? -26.453 2.859 -16.047 1 96.94 311 ARG A CA 1
ATOM 2338 C C . ARG A 1 311 ? -26.328 2.453 -14.578 1 96.94 311 ARG A C 1
ATOM 2340 O O . ARG A 1 311 ? -26.891 1.446 -14.156 1 96.94 311 ARG A O 1
ATOM 2347 N N . ARG A 1 312 ? -25.516 3.162 -13.867 1 96.25 312 ARG A N 1
ATOM 2348 C CA . ARG A 1 312 ? -25.297 2.898 -12.453 1 96.25 312 ARG A CA 1
ATOM 2349 C C . ARG A 1 312 ? -25.234 4.199 -11.656 1 96.25 312 ARG A C 1
ATOM 2351 O O . ARG A 1 312 ? -24.984 5.266 -12.219 1 96.25 312 ARG A O 1
ATOM 2358 N N . THR A 1 313 ? -25.531 4.125 -10.359 1 93.88 313 THR A N 1
ATOM 2359 C CA . THR A 1 313 ? -25.422 5.281 -9.477 1 93.88 313 THR A CA 1
ATOM 2360 C C . THR A 1 313 ? -24.406 5.02 -8.367 1 93.88 313 THR A C 1
ATOM 2362 O O . THR A 1 313 ? -24.328 3.91 -7.836 1 93.88 313 THR A O 1
ATOM 2365 N N . LEU A 1 314 ? -23.625 5.969 -8.148 1 93.69 314 LEU A N 1
ATOM 2366 C CA . LEU A 1 314 ? -22.688 5.934 -7.035 1 93.69 314 LEU A CA 1
ATOM 2367 C C . LEU A 1 314 ? -22.469 7.332 -6.465 1 93.69 314 LEU A C 1
ATOM 2369 O O . LEU A 1 314 ? -22.219 8.281 -7.215 1 93.69 314 LEU A O 1
ATOM 2373 N N . ARG A 1 315 ? -22.516 7.48 -5.113 1 89.69 315 ARG A N 1
ATOM 2374 C CA . ARG A 1 315 ? -22.266 8.727 -4.395 1 89.69 315 ARG A CA 1
ATOM 2375 C C . ARG A 1 315 ? -23.109 9.859 -4.953 1 89.69 315 ARG A C 1
ATOM 2377 O O . ARG A 1 315 ? -22.609 10.969 -5.18 1 89.69 315 ARG A O 1
ATOM 2384 N N . GLY A 1 316 ? -24.359 9.562 -5.285 1 88.75 316 GLY A N 1
ATOM 2385 C CA . GLY A 1 316 ? -25.281 10.578 -5.746 1 88.75 316 GLY A CA 1
ATOM 2386 C C . GLY A 1 316 ? -25.047 11 -7.184 1 88.75 316 GLY A C 1
ATOM 2387 O O . GLY A 1 316 ? -25.547 12.031 -7.625 1 88.75 316 GLY A O 1
ATOM 2388 N N . VAL A 1 317 ? -24.266 10.242 -7.891 1 93.44 317 VAL A N 1
ATOM 2389 C CA . VAL A 1 317 ? -23.953 10.555 -9.281 1 93.44 317 VAL A CA 1
ATOM 2390 C C . VAL A 1 317 ? -24.438 9.422 -10.188 1 93.44 317 VAL A C 1
ATOM 2392 O O . VAL A 1 317 ? -24.234 8.25 -9.883 1 93.44 317 VAL A O 1
ATOM 2395 N N . LEU A 1 318 ? -25.141 9.789 -11.172 1 95 318 LEU A N 1
ATOM 2396 C CA . LEU A 1 318 ? -25.547 8.836 -12.203 1 95 318 LEU A CA 1
ATOM 2397 C C . LEU A 1 318 ? -24.453 8.68 -13.258 1 95 318 LEU A C 1
ATOM 2399 O O . LEU A 1 318 ? -24.016 9.664 -13.852 1 95 318 LEU A O 1
ATOM 2403 N N . ILE A 1 319 ? -23.969 7.461 -13.453 1 96.81 319 ILE A N 1
ATOM 2404 C CA . ILE A 1 319 ? -22.953 7.137 -14.438 1 96.81 319 ILE A CA 1
ATOM 2405 C C . ILE A 1 319 ? -23.562 6.336 -15.586 1 96.81 319 ILE A C 1
ATOM 2407 O O . ILE A 1 319 ? -24.094 5.242 -15.367 1 96.81 319 ILE A O 1
ATOM 2411 N N . GLU A 1 320 ? -23.453 6.875 -16.734 1 96.88 320 GLU A N 1
ATOM 2412 C CA . GLU A 1 320 ? -24.016 6.215 -17.906 1 96.88 320 GLU A CA 1
ATOM 2413 C C . GLU A 1 320 ? -22.953 6.031 -18.984 1 96.88 320 GLU A C 1
ATOM 2415 O O . GLU A 1 320 ? -22.172 6.938 -19.266 1 96.88 320 GLU A O 1
ATOM 2420 N N . ALA A 1 321 ? -22.875 4.867 -19.484 1 96.81 321 ALA A N 1
ATOM 2421 C CA . ALA A 1 321 ? -22.062 4.578 -20.656 1 96.81 321 ALA A CA 1
ATOM 2422 C C . ALA A 1 321 ? -22.938 4.141 -21.828 1 96.81 321 ALA A C 1
ATOM 2424 O O . ALA A 1 321 ? -23.891 3.391 -21.656 1 96.81 321 ALA A O 1
ATOM 2425 N N . ASP A 1 322 ? -22.609 4.648 -22.984 1 94.5 322 ASP A N 1
ATOM 2426 C CA . ASP A 1 322 ? -23.375 4.266 -24.156 1 94.5 322 ASP A CA 1
ATOM 2427 C C . ASP A 1 322 ? -22.578 3.334 -25.062 1 94.5 322 ASP A C 1
ATOM 2429 O O . ASP A 1 322 ? -21.438 3 -24.75 1 94.5 322 ASP A O 1
ATOM 2433 N N . GLY A 1 323 ? -23.172 2.844 -26.109 1 92.25 323 GLY A N 1
ATOM 2434 C CA . GLY A 1 323 ? -22.531 1.875 -27 1 92.25 323 GLY A CA 1
ATOM 2435 C C . GLY A 1 323 ? -21.391 2.455 -27.797 1 92.25 323 GLY A C 1
ATOM 2436 O O . GLY A 1 323 ? -20.562 1.712 -28.344 1 92.25 323 GLY A O 1
ATOM 2437 N N . GLU A 1 324 ? -21.359 3.773 -27.828 1 93.31 324 GLU A N 1
ATOM 2438 C CA . GLU A 1 324 ? -20.281 4.438 -28.562 1 93.31 324 GLU A CA 1
ATOM 2439 C C . GLU A 1 324 ? -19.062 4.672 -27.672 1 93.31 324 GLU A C 1
ATOM 2441 O O . GLU A 1 324 ? -18.031 5.145 -28.156 1 93.31 324 GLU A O 1
ATOM 2446 N N . GLY A 1 325 ? -19.156 4.336 -26.453 1 95.06 325 GLY A N 1
ATOM 2447 C CA . GLY A 1 325 ? -18.016 4.406 -25.562 1 95.06 325 GLY A CA 1
ATOM 2448 C C . GLY A 1 325 ? -17.953 5.707 -24.781 1 95.06 325 GLY A C 1
ATOM 2449 O O . GLY A 1 325 ? -16.938 6.02 -24.172 1 95.06 325 GLY A O 1
ATOM 2450 N N . THR A 1 326 ? -19.047 6.461 -24.812 1 95.88 326 THR A N 1
ATOM 2451 C CA . THR A 1 326 ? -19.078 7.703 -24.047 1 95.88 326 THR A CA 1
ATOM 2452 C C . THR A 1 326 ? -19.609 7.453 -22.641 1 95.88 326 THR A C 1
ATOM 2454 O O . THR A 1 326 ? -20.578 6.711 -22.453 1 95.88 326 THR A O 1
ATOM 2457 N N . ILE A 1 327 ? -18.938 8.031 -21.656 1 97.62 327 ILE A N 1
ATOM 2458 C CA . ILE A 1 327 ? -19.391 7.961 -20.266 1 97.62 327 ILE A CA 1
ATOM 2459 C C . ILE A 1 327 ? -19.953 9.312 -19.828 1 97.62 327 ILE A C 1
ATOM 2461 O O . ILE A 1 327 ? -19.297 10.344 -19.984 1 97.62 327 ILE A O 1
ATOM 2465 N N . ARG A 1 328 ? -21.109 9.344 -19.344 1 96 328 ARG A N 1
ATOM 2466 C CA . ARG A 1 328 ? -21.75 10.562 -18.828 1 96 328 ARG A CA 1
ATOM 2467 C C . ARG A 1 328 ? -21.953 10.484 -17.328 1 96 328 ARG A C 1
ATOM 2469 O O . ARG A 1 328 ? -22.438 9.477 -16.812 1 96 328 ARG A O 1
ATOM 2476 N N . LEU A 1 329 ? -21.516 11.477 -16.641 1 95.69 329 LEU A N 1
ATOM 2477 C CA . LEU A 1 329 ? -21.734 11.602 -15.203 1 95.69 329 LEU A CA 1
ATOM 2478 C C . LEU A 1 329 ? -22.562 12.836 -14.875 1 95.69 329 LEU A C 1
ATOM 2480 O O . LEU A 1 329 ? -22.234 13.945 -15.297 1 95.69 329 LEU A O 1
ATOM 2484 N N . VAL A 1 330 ? -23.641 12.68 -14.172 1 92.62 330 VAL A N 1
ATOM 2485 C CA . VAL A 1 330 ? -24.531 13.781 -13.797 1 92.62 330 VAL A CA 1
ATOM 2486 C C . VAL A 1 330 ? -25.031 13.57 -12.367 1 92.62 330 VAL A C 1
ATOM 2488 O O . VAL A 1 330 ? -25.156 12.43 -11.906 1 92.62 330 VAL A O 1
ATOM 2491 N N . ALA A 1 331 ? -25.172 14.688 -11.672 1 89.81 331 ALA A N 1
ATOM 2492 C CA . ALA A 1 331 ? -25.75 14.578 -10.336 1 89.81 331 ALA A CA 1
ATOM 2493 C C . ALA A 1 331 ? -27.109 13.875 -10.383 1 89.81 331 ALA A C 1
ATOM 2495 O O . ALA A 1 331 ? -27.938 14.188 -11.234 1 89.81 331 ALA A O 1
ATOM 2496 N N . ALA A 1 332 ? -27.219 12.883 -9.547 1 82.31 332 ALA A N 1
ATOM 2497 C CA . ALA A 1 332 ? -28.484 12.148 -9.516 1 82.31 332 ALA A CA 1
ATOM 2498 C C . ALA A 1 332 ? -29.609 13.031 -8.969 1 82.31 332 ALA A C 1
ATOM 2500 O O . ALA A 1 332 ? -29.391 13.844 -8.07 1 82.31 332 ALA A O 1
ATOM 2501 N N . PRO A 1 333 ? -30.766 13.016 -9.641 1 74.19 333 PRO A N 1
ATOM 2502 C CA . PRO A 1 333 ? -31.891 13.781 -9.109 1 74.19 333 PRO A CA 1
ATOM 2503 C C . PRO A 1 333 ? -32.25 13.391 -7.676 1 74.19 333 PRO A C 1
ATOM 2505 O O . PRO A 1 333 ? -32.031 12.242 -7.273 1 74.19 333 PRO A O 1
ATOM 2508 N N . PRO A 1 334 ? -32.406 14.438 -6.711 1 63.19 334 PRO A N 1
ATOM 2509 C CA . PRO A 1 334 ? -32.812 14.102 -5.34 1 63.19 334 PRO A CA 1
ATOM 2510 C C . PRO A 1 334 ? -33.906 13.047 -5.289 1 63.19 334 PRO A C 1
ATOM 2512 O O . PRO A 1 334 ? -34.75 12.977 -6.199 1 63.19 334 PRO A O 1
ATOM 2515 N N . ARG A 1 335 ? -33.719 11.992 -4.613 1 53.44 335 ARG A N 1
ATOM 2516 C CA . ARG A 1 335 ? -34.781 11.008 -4.449 1 53.44 335 ARG A CA 1
ATOM 2517 C C . ARG A 1 335 ? -36.094 11.688 -4.078 1 53.44 335 ARG A C 1
ATOM 2519 O O . ARG A 1 335 ? -36.125 12.539 -3.188 1 53.44 335 ARG A O 1
ATOM 2526 N N . ARG A 1 336 ? -37.031 11.789 -4.93 1 48.81 336 ARG A N 1
ATOM 2527 C CA . ARG A 1 336 ? -38.375 12.266 -4.566 1 48.81 336 ARG A CA 1
ATOM 2528 C C . ARG A 1 336 ? -38.812 11.68 -3.229 1 48.81 336 ARG A C 1
ATOM 2530 O O . ARG A 1 336 ? -38.656 10.484 -2.986 1 48.81 336 ARG A O 1
ATOM 2537 N N . ALA A 1 337 ? -38.844 12.438 -2.119 1 43.19 337 ALA A N 1
ATOM 2538 C CA . ALA A 1 337 ? -39.562 12 -0.928 1 43.19 337 ALA A CA 1
ATOM 2539 C C . ALA A 1 337 ? -40.812 11.234 -1.306 1 43.19 337 ALA A C 1
ATOM 2541 O O . ALA A 1 337 ? -41.562 11.672 -2.186 1 43.19 337 ALA A O 1
ATOM 2542 N N . ARG A 1 338 ? -40.906 10.008 -1.111 1 40.38 338 ARG A N 1
ATOM 2543 C CA . ARG A 1 338 ? -42.188 9.328 -1.199 1 40.38 338 ARG A CA 1
ATOM 2544 C C . ARG A 1 338 ? -43.312 10.227 -0.717 1 40.38 338 ARG A C 1
ATOM 2546 O O . ARG A 1 338 ? -43.219 10.82 0.36 1 40.38 338 ARG A O 1
ATOM 2553 N N . ASP A 1 339 ? -44.031 10.773 -1.612 1 35.66 339 ASP A N 1
ATOM 2554 C CA . ASP A 1 339 ? -45.312 11.375 -1.244 1 35.66 339 ASP A CA 1
ATOM 2555 C C . ASP A 1 339 ? -46 10.57 -0.141 1 35.66 339 ASP A C 1
ATOM 2557 O O . ASP A 1 339 ? -46.219 9.367 -0.282 1 35.66 339 ASP A O 1
ATOM 2561 N N . ARG A 1 340 ? -45.875 10.875 1.083 1 34.69 340 ARG A N 1
ATOM 2562 C CA . ARG A 1 340 ? -46.875 10.422 2.049 1 34.69 340 ARG A CA 1
ATOM 2563 C C . ARG A 1 340 ? -48.281 10.562 1.485 1 34.69 340 ARG A C 1
ATOM 2565 O O . ARG A 1 340 ? -48.719 11.656 1.11 1 34.69 340 ARG A O 1
ATOM 2572 N N . ARG A 1 341 ? -48.719 9.578 0.782 1 34.75 341 ARG A N 1
ATOM 2573 C CA . ARG A 1 341 ? -50.188 9.516 0.68 1 34.75 341 ARG A CA 1
ATOM 2574 C C . ARG A 1 341 ? -50.844 9.992 1.967 1 34.75 341 ARG A C 1
ATOM 2576 O O . ARG A 1 341 ? -50.469 9.539 3.059 1 34.75 341 ARG A O 1
ATOM 2583 N N . ARG A 1 342 ? -51.562 11.141 1.904 1 24.31 342 ARG A N 1
ATOM 2584 C CA . ARG A 1 342 ? -52.656 11.359 2.842 1 24.31 342 ARG A CA 1
ATOM 2585 C C . ARG A 1 342 ? -53.531 10.117 2.953 1 24.31 342 ARG A C 1
ATOM 2587 O O . ARG A 1 342 ? -53.875 9.5 1.941 1 24.31 342 ARG A O 1
ATOM 2594 N N . MET B 1 1 ? -32.75 -12.266 -9.922 1 33.78 1 MET B N 1
ATOM 2595 C CA . MET B 1 1 ? -32.438 -13.617 -9.453 1 33.78 1 MET B CA 1
ATOM 2596 C C . MET B 1 1 ? -31.047 -13.664 -8.844 1 33.78 1 MET B C 1
ATOM 2598 O O . MET B 1 1 ? -30.062 -13.297 -9.492 1 33.78 1 MET B O 1
ATOM 2602 N N . SER B 1 2 ? -30.969 -13.523 -7.57 1 40.81 2 SER B N 1
ATOM 2603 C CA . SER B 1 2 ? -29.734 -13.539 -6.797 1 40.81 2 SER B CA 1
ATOM 2604 C C . SER B 1 2 ? -28.906 -14.781 -7.098 1 40.81 2 SER B C 1
ATOM 2606 O O . SER B 1 2 ? -29.391 -15.906 -6.953 1 40.81 2 SER B O 1
ATOM 2608 N N . ALA B 1 3 ? -28.156 -14.867 -8.078 1 40.59 3 ALA B N 1
ATOM 2609 C CA . ALA B 1 3 ? -27.422 -16.078 -8.438 1 40.59 3 ALA B CA 1
ATOM 2610 C C . ALA B 1 3 ? -26.938 -16.812 -7.188 1 40.59 3 ALA B C 1
ATOM 2612 O O . ALA B 1 3 ? -26.406 -16.188 -6.258 1 40.59 3 ALA B O 1
ATOM 2613 N N . ALA B 1 4 ? -27.438 -17.891 -6.855 1 52.62 4 ALA B N 1
ATOM 2614 C CA . ALA B 1 4 ? -27.016 -18.781 -5.781 1 52.62 4 ALA B CA 1
ATOM 2615 C C . ALA B 1 4 ? -25.5 -18.844 -5.684 1 52.62 4 ALA B C 1
ATOM 2617 O O . ALA B 1 4 ? -24.797 -18.766 -6.699 1 52.62 4 ALA B O 1
ATOM 2618 N N . PRO B 1 5 ? -24.922 -18.594 -4.418 1 67.25 5 PRO B N 1
ATOM 2619 C CA . PRO B 1 5 ? -23.469 -18.672 -4.316 1 67.25 5 PRO B CA 1
ATOM 2620 C C . PRO B 1 5 ? -22.875 -19.891 -5.035 1 67.25 5 PRO B C 1
ATOM 2622 O O . PRO B 1 5 ? -23.484 -20.969 -5.02 1 67.25 5 PRO B O 1
ATOM 2625 N N . ALA B 1 6 ? -22 -19.688 -5.926 1 76.88 6 ALA B N 1
ATOM 2626 C CA . ALA B 1 6 ? -21.328 -20.75 -6.68 1 76.88 6 ALA B CA 1
ATOM 2627 C C . ALA B 1 6 ? -20.844 -21.844 -5.754 1 76.88 6 ALA B C 1
ATOM 2629 O O . ALA B 1 6 ? -20.328 -21.578 -4.668 1 76.88 6 ALA B O 1
ATOM 2630 N N . SER B 1 7 ? -21.125 -23.062 -6.07 1 90.56 7 SER B N 1
ATOM 2631 C CA . SER B 1 7 ? -20.625 -24.219 -5.332 1 90.56 7 SER B CA 1
ATOM 2632 C C . SER B 1 7 ? -19.109 -24.234 -5.281 1 90.56 7 SER B C 1
ATOM 2634 O O . SER B 1 7 ? -18.453 -23.5 -6.027 1 90.56 7 SER B O 1
ATOM 2636 N N . LEU B 1 8 ? -18.516 -24.938 -4.305 1 93.75 8 LEU B N 1
ATOM 2637 C CA . LEU B 1 8 ? -17.078 -25.062 -4.207 1 93.75 8 LEU B CA 1
ATOM 2638 C C . LEU B 1 8 ? -16.5 -25.656 -5.492 1 93.75 8 LEU B C 1
ATOM 2640 O O . LEU B 1 8 ? -15.438 -25.219 -5.957 1 93.75 8 LEU B O 1
ATOM 2644 N N . ASP B 1 9 ? -17.266 -26.578 -6.098 1 94.38 9 ASP B N 1
ATOM 2645 C CA . ASP B 1 9 ? -16.844 -27.156 -7.367 1 94.38 9 ASP B CA 1
ATOM 2646 C C . ASP B 1 9 ? -16.703 -26.078 -8.445 1 94.38 9 ASP B C 1
ATOM 2648 O O . ASP B 1 9 ? -15.711 -26.047 -9.172 1 94.38 9 ASP B O 1
ATOM 2652 N N . ASP B 1 10 ? -17.688 -25.281 -8.469 1 94.38 10 ASP B N 1
ATOM 2653 C CA . ASP B 1 10 ? -17.703 -24.219 -9.477 1 94.38 10 ASP B CA 1
ATOM 2654 C C . ASP B 1 10 ? -16.562 -23.234 -9.25 1 94.38 10 ASP B C 1
ATOM 2656 O O . ASP B 1 10 ? -15.938 -22.766 -10.203 1 94.38 10 ASP B O 1
ATOM 2660 N N . ARG B 1 11 ? -16.312 -22.969 -8.008 1 95 11 ARG B N 1
ATOM 2661 C CA . ARG B 1 11 ? -15.273 -21.984 -7.68 1 95 11 ARG B CA 1
ATOM 2662 C C . ARG B 1 11 ? -13.883 -22.516 -8.047 1 95 11 ARG B C 1
ATOM 2664 O O . ARG B 1 11 ? -13.062 -21.766 -8.586 1 95 11 ARG B O 1
ATOM 2671 N N . LEU B 1 12 ? -13.609 -23.75 -7.77 1 95.75 12 LEU B N 1
ATOM 2672 C CA . LEU B 1 12 ? -12.312 -24.328 -8.117 1 95.75 12 LEU B CA 1
ATOM 2673 C C . LEU B 1 12 ? -12.172 -24.469 -9.633 1 95.75 12 LEU B C 1
ATOM 2675 O O . LEU B 1 12 ? -11.102 -24.203 -10.188 1 95.75 12 LEU B O 1
ATOM 2679 N N . ALA B 1 13 ? -13.258 -24.859 -10.281 1 93.62 13 ALA B N 1
ATOM 2680 C CA . ALA B 1 13 ? -13.242 -24.984 -11.742 1 93.62 13 ALA B CA 1
ATOM 2681 C C . ALA B 1 13 ? -12.953 -23.625 -12.391 1 93.62 13 ALA B C 1
ATOM 2683 O O . ALA B 1 13 ? -12.172 -23.547 -13.336 1 93.62 13 ALA B O 1
ATOM 2684 N N . ARG B 1 14 ? -13.586 -22.625 -11.859 1 92.75 14 ARG B N 1
ATOM 2685 C CA . ARG B 1 14 ? -13.398 -21.281 -12.391 1 92.75 14 ARG B CA 1
ATOM 2686 C C . ARG B 1 14 ? -11.953 -20.812 -12.195 1 92.75 14 ARG B C 1
ATOM 2688 O O . ARG B 1 14 ? -11.398 -20.125 -13.055 1 92.75 14 ARG B O 1
ATOM 2695 N N . ALA B 1 15 ? -11.359 -21.156 -11.094 1 93.81 15 ALA B N 1
ATOM 2696 C CA . ALA B 1 15 ? -9.984 -20.781 -10.789 1 93.81 15 ALA B CA 1
ATOM 2697 C C . ALA B 1 15 ? -9.008 -21.438 -11.766 1 93.81 15 ALA B C 1
ATOM 2699 O O . ALA B 1 15 ? -7.953 -20.859 -12.07 1 93.81 15 ALA B O 1
ATOM 2700 N N . LEU B 1 16 ? -9.367 -22.562 -12.328 1 92.75 16 LEU B N 1
ATOM 2701 C CA . LEU B 1 16 ? -8.477 -23.328 -13.203 1 92.75 16 LEU B CA 1
ATOM 2702 C C . LEU B 1 16 ? -8.773 -23.016 -14.664 1 92.75 16 LEU B C 1
ATOM 2704 O O . LEU B 1 16 ? -7.965 -23.328 -15.539 1 92.75 16 LEU B O 1
ATOM 2708 N N . ALA B 1 17 ? -9.898 -22.391 -14.945 1 89.44 17 ALA B N 1
ATOM 2709 C CA . ALA B 1 17 ? -10.422 -22.219 -16.297 1 89.44 17 ALA B CA 1
ATOM 2710 C C . ALA B 1 17 ? -9.422 -21.484 -17.188 1 89.44 17 ALA B C 1
ATOM 2712 O O . ALA B 1 17 ? -9.156 -21.906 -18.312 1 89.44 17 ALA B O 1
ATOM 2713 N N . PRO B 1 18 ? -8.773 -20.469 -16.688 1 86 18 PRO B N 1
ATOM 2714 C CA . PRO B 1 18 ? -7.844 -19.734 -17.547 1 86 18 PRO B CA 1
ATOM 2715 C C . PRO B 1 18 ? -6.656 -20.594 -18 1 86 18 PRO B C 1
ATOM 2717 O O . PRO B 1 18 ? -6.07 -20.344 -19.047 1 86 18 PRO B O 1
ATOM 2720 N N . LEU B 1 19 ? -6.289 -21.516 -17.234 1 84 19 LEU B N 1
ATOM 2721 C CA . LEU B 1 19 ? -5.129 -22.359 -17.516 1 84 19 LEU B CA 1
ATOM 2722 C C . LEU B 1 19 ? -5.473 -23.422 -18.562 1 84 19 LEU B C 1
ATOM 2724 O O . LEU B 1 19 ? -4.586 -23.938 -19.234 1 84 19 LEU B O 1
ATOM 2728 N N . LEU B 1 20 ? -6.75 -23.766 -18.594 1 80.19 20 LEU B N 1
ATOM 2729 C CA . LEU B 1 20 ? -7.203 -24.812 -19.5 1 80.19 20 LEU B CA 1
ATOM 2730 C C . LEU B 1 20 ? -7.371 -24.281 -20.922 1 80.19 20 LEU B C 1
ATOM 2732 O O . LEU B 1 20 ? -7.438 -25.047 -21.875 1 80.19 20 LEU B O 1
ATOM 2736 N N . GLU B 1 21 ? -7.398 -22.953 -21 1 76.62 21 GLU B N 1
ATOM 2737 C CA . GLU B 1 21 ? -7.551 -22.328 -22.312 1 76.62 21 GLU B CA 1
ATOM 2738 C C . GLU B 1 21 ? -6.211 -22.219 -23.031 1 76.62 21 GLU B C 1
ATOM 2740 O O . GLU B 1 21 ? -6.164 -22 -24.234 1 76.62 21 GLU B O 1
ATOM 2745 N N . GLU B 1 22 ? -5.164 -22.438 -22.312 1 71.12 22 GLU B N 1
ATOM 2746 C CA . GLU B 1 22 ? -3.834 -22.344 -22.906 1 71.12 22 GLU B CA 1
ATOM 2747 C C . GLU B 1 22 ? -3.486 -23.609 -23.688 1 71.12 22 GLU B C 1
ATOM 2749 O O . GLU B 1 22 ? -3.99 -24.688 -23.375 1 71.12 22 GLU B O 1
ATOM 2754 N N . PRO B 1 23 ? -2.711 -23.344 -24.781 1 66.19 23 PRO B N 1
ATOM 2755 C CA . PRO B 1 23 ? -2.383 -24.484 -25.641 1 66.19 23 PRO B CA 1
ATOM 2756 C C . PRO B 1 23 ? -1.9 -25.703 -24.844 1 66.19 23 PRO B C 1
ATOM 2758 O O . PRO B 1 23 ? -1.494 -25.562 -23.688 1 66.19 23 PRO B O 1
ATOM 2761 N N . ALA B 1 24 ? -1.831 -26.797 -25.547 1 63.78 24 ALA B N 1
ATOM 2762 C CA . ALA B 1 24 ? -1.813 -28.188 -25.125 1 63.78 24 ALA B CA 1
ATOM 2763 C C . ALA B 1 24 ? -0.467 -28.562 -24.516 1 63.78 24 ALA B C 1
ATOM 2765 O O . ALA B 1 24 ? 0.143 -29.562 -24.906 1 63.78 24 ALA B O 1
ATOM 2766 N N . ARG B 1 25 ? 0.175 -27.781 -23.781 1 75.62 25 ARG B N 1
ATOM 2767 C CA . ARG B 1 25 ? 1.372 -28.281 -23.1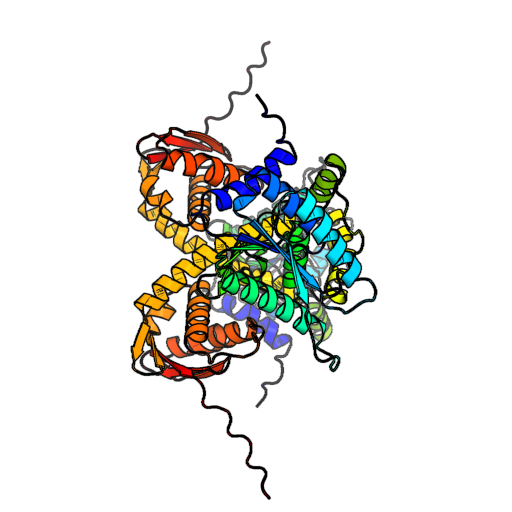09 1 75.62 25 ARG B CA 1
ATOM 2768 C C . ARG B 1 25 ? 1.043 -28.797 -21.719 1 75.62 25 ARG B C 1
ATOM 2770 O O . ARG B 1 25 ? 0.078 -28.359 -21.094 1 75.62 25 ARG B O 1
ATOM 2777 N N . PRO B 1 26 ? 1.757 -29.922 -21.375 1 87.94 26 PRO B N 1
ATOM 2778 C CA . PRO B 1 26 ? 1.541 -30.469 -20.047 1 87.94 26 PRO B CA 1
ATOM 2779 C C . PRO B 1 26 ? 1.772 -29.438 -18.938 1 87.94 26 PRO B C 1
ATOM 2781 O O . PRO B 1 26 ? 2.566 -28.516 -19.109 1 87.94 26 PRO B O 1
ATOM 2784 N N . ALA B 1 27 ? 0.965 -29.531 -17.984 1 94.25 27 ALA B N 1
ATOM 2785 C CA . ALA B 1 27 ? 1.132 -28.719 -16.781 1 94.25 27 ALA B CA 1
ATOM 2786 C C . ALA B 1 27 ? 1.488 -29.594 -15.586 1 94.25 27 ALA B C 1
ATOM 2788 O O . ALA B 1 27 ? 0.963 -30.703 -15.445 1 94.25 27 ALA B O 1
ATOM 2789 N N . LEU B 1 28 ? 2.387 -29.109 -14.82 1 96.81 28 LEU B N 1
ATOM 2790 C CA . LEU B 1 28 ? 2.854 -29.875 -13.656 1 96.81 28 LEU B CA 1
ATOM 2791 C C . LEU B 1 28 ? 2.176 -29.375 -12.383 1 96.81 28 LEU B C 1
ATOM 2793 O O . LEU B 1 28 ? 2.229 -28.188 -12.07 1 96.81 28 LEU B O 1
ATOM 2797 N N . LEU B 1 29 ? 1.494 -30.266 -11.719 1 97.25 29 LEU B N 1
ATOM 2798 C CA . LEU B 1 29 ? 0.91 -29.984 -10.414 1 97.25 29 LEU B CA 1
ATOM 2799 C C . LEU B 1 29 ? 1.889 -30.312 -9.289 1 97.25 29 LEU B C 1
ATOM 2801 O O . LEU B 1 29 ? 2.324 -31.469 -9.164 1 97.25 29 LEU B O 1
ATOM 2805 N N . ALA B 1 30 ? 2.25 -29.312 -8.523 1 96.75 30 ALA B N 1
ATOM 2806 C CA . ALA B 1 30 ? 3.02 -29.562 -7.309 1 96.75 30 ALA B CA 1
ATOM 2807 C C . ALA B 1 30 ? 2.104 -29.953 -6.152 1 96.75 30 ALA B C 1
ATOM 2809 O O . ALA B 1 30 ? 1.346 -29.125 -5.648 1 96.75 30 ALA B O 1
ATOM 2810 N N . VAL B 1 31 ? 2.234 -31.219 -5.691 1 96.12 31 VAL B N 1
ATOM 2811 C CA . VAL B 1 31 ? 1.305 -31.719 -4.688 1 96.12 31 VAL B CA 1
ATOM 2812 C C . VAL B 1 31 ? 2.082 -32.219 -3.471 1 96.12 31 VAL B C 1
ATOM 2814 O O . VAL B 1 31 ? 2.826 -33.188 -3.561 1 96.12 31 VAL B O 1
ATOM 2817 N N . SER B 1 32 ? 1.855 -31.594 -2.357 1 91.44 32 SER B N 1
ATOM 2818 C CA . SER B 1 32 ? 2.551 -31.953 -1.126 1 91.44 32 SER B CA 1
ATOM 2819 C C . SER B 1 32 ? 1.786 -33.031 -0.352 1 91.44 32 SER B C 1
ATOM 2821 O O . SER B 1 32 ? 2.34 -33.656 0.544 1 91.44 32 SER B O 1
ATOM 2823 N N . GLY B 1 33 ? 0.532 -33.188 -0.629 1 92.94 33 GLY B N 1
ATOM 2824 C CA . GLY B 1 33 ? -0.293 -34.125 0.099 1 92.94 33 GLY B CA 1
ATOM 2825 C C . GLY B 1 33 ? -1.202 -33.469 1.119 1 92.94 33 GLY B C 1
ATOM 2826 O O . GLY B 1 33 ? -2.086 -34.125 1.682 1 92.94 33 GLY B O 1
ATOM 2827 N N . GLY B 1 34 ? -1.011 -32.188 1.359 1 93.31 34 GLY B N 1
ATOM 2828 C CA . GLY B 1 34 ? -1.93 -31.453 2.221 1 93.31 34 GLY B CA 1
ATOM 2829 C C . GLY B 1 34 ? -3.277 -31.203 1.572 1 93.31 34 GLY B C 1
ATOM 2830 O O . GLY B 1 34 ? -3.484 -31.531 0.406 1 93.31 34 GLY B O 1
ATOM 2831 N N . PRO B 1 35 ? -4.188 -30.625 2.297 1 95.38 35 PRO B N 1
ATOM 2832 C CA . PRO B 1 35 ? -5.535 -30.422 1.769 1 95.38 35 PRO B CA 1
ATOM 2833 C C . PRO B 1 35 ? -5.562 -29.5 0.549 1 95.38 35 PRO B C 1
ATOM 2835 O O . PRO B 1 35 ? -6.309 -29.75 -0.401 1 95.38 35 PRO B O 1
ATOM 2838 N N . ASP B 1 36 ? -4.707 -28.5 0.536 1 96.5 36 ASP B N 1
ATOM 2839 C CA . ASP B 1 36 ? -4.707 -27.531 -0.56 1 96.5 36 ASP B CA 1
ATOM 2840 C C . ASP B 1 36 ? -4.238 -28.172 -1.861 1 96.5 36 ASP B C 1
ATOM 2842 O O . ASP B 1 36 ? -4.922 -28.094 -2.885 1 96.5 36 ASP B O 1
ATOM 2846 N N . SER B 1 37 ? -3.107 -28.859 -1.79 1 97.06 37 SER B N 1
ATOM 2847 C CA . SER B 1 37 ? -2.537 -29.469 -2.99 1 97.06 37 SER B CA 1
ATOM 2848 C C . SER B 1 37 ? -3.367 -30.656 -3.457 1 97.06 37 SER B C 1
ATOM 2850 O O . SER B 1 37 ? -3.453 -30.922 -4.656 1 97.06 37 SER B O 1
ATOM 2852 N N . THR B 1 38 ? -3.996 -31.344 -2.516 1 97.31 38 THR B N 1
ATOM 2853 C CA . THR B 1 38 ? -4.879 -32.438 -2.863 1 97.31 38 THR B CA 1
ATOM 2854 C C . THR B 1 38 ? -6.113 -31.938 -3.609 1 97.31 38 THR B C 1
ATOM 2856 O O . THR B 1 38 ? -6.52 -32.531 -4.613 1 97.31 38 THR B O 1
ATOM 2859 N N . ALA B 1 39 ? -6.691 -30.844 -3.107 1 97.88 39 ALA B N 1
ATOM 2860 C CA . ALA B 1 39 ? -7.824 -30.234 -3.795 1 97.88 39 ALA B CA 1
ATOM 2861 C C . ALA B 1 39 ? -7.445 -29.812 -5.211 1 97.88 39 ALA B C 1
ATOM 2863 O O . ALA B 1 39 ? -8.219 -30 -6.152 1 97.88 39 ALA B O 1
ATOM 2864 N N . LEU B 1 40 ? -6.273 -29.234 -5.344 1 97.5 40 LEU B N 1
ATOM 2865 C CA . LEU B 1 40 ? -5.777 -28.812 -6.648 1 97.5 40 LEU B CA 1
ATOM 2866 C C . LEU B 1 40 ? -5.676 -30 -7.598 1 97.5 40 LEU B C 1
ATOM 2868 O O . LEU B 1 40 ? -6.137 -29.938 -8.742 1 97.5 40 LEU B O 1
ATOM 2872 N N . MET B 1 41 ? -5.09 -31.109 -7.117 1 97.25 41 MET B N 1
ATOM 2873 C CA . MET B 1 41 ? -4.922 -32.312 -7.922 1 97.25 41 MET B CA 1
ATOM 2874 C C . MET B 1 41 ? -6.273 -32.844 -8.375 1 97.25 41 MET B C 1
ATOM 2876 O O . MET B 1 41 ? -6.461 -33.156 -9.555 1 97.25 41 MET B O 1
ATOM 2880 N N . HIS B 1 42 ? -7.199 -32.906 -7.473 1 97.5 42 HIS B N 1
ATOM 2881 C CA . HIS B 1 42 ? -8.516 -33.438 -7.781 1 97.5 42 HIS B CA 1
ATOM 2882 C C . HIS B 1 42 ? -9.258 -32.562 -8.781 1 97.5 42 HIS B C 1
ATOM 2884 O O . HIS B 1 42 ? -9.82 -33.031 -9.758 1 97.5 42 HIS B O 1
ATOM 2890 N N . ALA B 1 43 ? -9.297 -31.266 -8.516 1 96.56 43 ALA B N 1
ATOM 2891 C CA . ALA B 1 43 ? -9.984 -30.328 -9.406 1 96.56 43 ALA B CA 1
ATOM 2892 C C . ALA B 1 43 ? -9.383 -30.359 -10.805 1 96.56 43 ALA B C 1
ATOM 2894 O O . ALA B 1 43 ? -10.102 -30.281 -11.805 1 96.56 43 ALA B O 1
ATOM 2895 N N . ALA B 1 44 ? -8.055 -30.469 -10.859 1 94.94 44 ALA B N 1
ATOM 2896 C CA . ALA B 1 44 ? -7.375 -30.531 -12.156 1 94.94 44 ALA B CA 1
ATOM 2897 C C . ALA B 1 44 ? -7.746 -31.797 -12.914 1 94.94 44 ALA B C 1
ATOM 2899 O O . ALA B 1 44 ? -7.996 -31.766 -14.117 1 94.94 44 ALA B O 1
ATOM 2900 N N . ALA B 1 45 ? -7.75 -32.906 -12.203 1 94.69 45 ALA B N 1
ATOM 2901 C CA . ALA B 1 45 ? -8.117 -34.188 -12.82 1 94.69 45 ALA B CA 1
ATOM 2902 C C . ALA B 1 45 ? -9.523 -34.125 -13.406 1 94.69 45 ALA B C 1
ATOM 2904 O O . ALA B 1 45 ? -9.766 -34.625 -14.508 1 94.69 45 ALA B O 1
ATOM 2905 N N . ARG B 1 46 ? -10.398 -33.469 -12.695 1 92.56 46 ARG B N 1
ATOM 2906 C CA . ARG B 1 46 ? -11.781 -33.312 -13.141 1 92.56 46 ARG B CA 1
ATOM 2907 C C . ARG B 1 46 ? -11.883 -32.438 -14.375 1 92.56 46 ARG B C 1
ATOM 2909 O O . ARG B 1 46 ? -12.742 -32.625 -15.227 1 92.56 46 ARG B O 1
ATOM 2916 N N . ALA B 1 47 ? -11.055 -31.438 -14.406 1 87.5 47 ALA B N 1
ATOM 2917 C CA . ALA B 1 47 ? -11.094 -30.469 -15.5 1 87.5 47 ALA B CA 1
ATOM 2918 C C . ALA B 1 47 ? -10.477 -31.047 -16.766 1 87.5 47 ALA B C 1
ATOM 2920 O O . ALA B 1 47 ? -10.875 -30.688 -17.875 1 87.5 47 ALA B O 1
ATOM 2921 N N . GLY B 1 48 ? -9.438 -31.828 -16.734 1 79.75 48 GLY B N 1
ATOM 2922 C CA . GLY B 1 48 ? -8.781 -32.469 -17.875 1 79.75 48 GLY B CA 1
ATOM 2923 C C . GLY B 1 48 ? -7.512 -33.188 -17.5 1 79.75 48 GLY B C 1
ATOM 2924 O O . GLY B 1 48 ? -6.418 -32.625 -17.531 1 79.75 48 GLY B O 1
ATOM 2925 N N . ARG B 1 49 ? -7.586 -34.469 -17.406 1 69.31 49 ARG B N 1
ATOM 2926 C CA . ARG B 1 49 ? -6.531 -35.312 -16.844 1 69.31 49 ARG B CA 1
ATOM 2927 C C . ARG B 1 49 ? -5.332 -35.375 -17.781 1 69.31 49 ARG B C 1
ATOM 2929 O O . ARG B 1 49 ? -4.188 -35.406 -17.328 1 69.31 49 ARG B O 1
ATOM 2936 N N . ASP B 1 50 ? -5.562 -35.25 -19.031 1 78.75 50 ASP B N 1
ATOM 2937 C CA . ASP B 1 50 ? -4.496 -35.562 -19.969 1 78.75 50 ASP B CA 1
ATOM 2938 C C . ASP B 1 50 ? -3.455 -34.438 -20.016 1 78.75 50 ASP B C 1
ATOM 2940 O O . ASP B 1 50 ? -2.328 -34.656 -20.469 1 78.75 50 ASP B O 1
ATOM 2944 N N . ARG B 1 51 ? -3.758 -33.406 -19.375 1 85.5 51 ARG B N 1
ATOM 2945 C CA . ARG B 1 51 ? -2.883 -32.25 -19.469 1 85.5 51 ARG B CA 1
ATOM 2946 C C . ARG B 1 51 ? -1.994 -32.125 -18.234 1 85.5 51 ARG B C 1
ATOM 2948 O O . ARG B 1 51 ? -0.992 -31.406 -18.266 1 85.5 51 ARG B O 1
ATOM 2955 N N . PHE B 1 52 ? -2.328 -32.906 -17.297 1 93.25 52 PHE B N 1
ATOM 2956 C CA . PHE B 1 52 ? -1.67 -32.625 -16.031 1 93.25 52 PHE B CA 1
ATOM 2957 C C . PHE B 1 52 ? -0.787 -33.812 -15.609 1 93.25 52 PHE B C 1
ATOM 2959 O O . PHE B 1 52 ? -1.141 -34.969 -15.812 1 93.25 52 PHE B O 1
ATOM 2966 N N . ARG B 1 53 ? 0.351 -33.5 -15.133 1 95.94 53 ARG B N 1
ATOM 2967 C CA . ARG B 1 53 ? 1.247 -34.375 -14.406 1 95.94 53 ARG B CA 1
ATOM 2968 C C . ARG B 1 53 ? 1.42 -33.938 -12.961 1 95.94 53 ARG B C 1
ATOM 2970 O O . ARG B 1 53 ? 1.235 -32.75 -12.641 1 95.94 53 ARG B O 1
ATOM 2977 N N . VAL B 1 54 ? 1.699 -34.906 -12.094 1 97.5 54 VAL B N 1
ATOM 2978 C CA . VAL B 1 54 ? 1.81 -34.594 -10.672 1 97.5 54 VAL B CA 1
ATOM 2979 C C . VAL B 1 54 ? 3.236 -34.875 -10.195 1 97.5 54 VAL B C 1
ATOM 2981 O O . VAL B 1 54 ? 3.842 -35.875 -10.562 1 97.5 54 VAL B O 1
ATOM 2984 N N . ALA B 1 55 ? 3.76 -33.969 -9.438 1 97.62 55 ALA B N 1
ATOM 2985 C CA . ALA B 1 55 ? 5.051 -34.188 -8.789 1 97.62 55 ALA B CA 1
ATOM 2986 C C . ALA B 1 55 ? 4.977 -33.844 -7.301 1 97.62 55 ALA B C 1
ATOM 2988 O O . ALA B 1 55 ? 4.316 -32.906 -6.902 1 97.62 55 ALA B O 1
ATOM 2989 N N . THR B 1 56 ? 5.586 -34.656 -6.508 1 95.31 56 THR B N 1
ATOM 2990 C CA . THR B 1 56 ? 5.762 -34.438 -5.074 1 95.31 56 THR B CA 1
ATOM 2991 C C . THR B 1 56 ? 7.242 -34.312 -4.723 1 95.31 56 THR B C 1
ATOM 2993 O O . THR B 1 56 ? 8.047 -35.188 -5.086 1 95.31 56 THR B O 1
ATOM 2996 N N . VAL B 1 57 ? 7.582 -33.156 -4.086 1 91.62 57 VAL B N 1
ATOM 2997 C CA . VAL B 1 57 ? 8.961 -33 -3.643 1 91.62 57 VAL B CA 1
ATOM 2998 C C . VAL B 1 57 ? 9.133 -33.594 -2.248 1 91.62 57 VAL B C 1
ATOM 3000 O O . VAL B 1 57 ? 8.445 -33.188 -1.305 1 91.62 57 VAL B O 1
ATOM 3003 N N . ASP B 1 58 ? 9.938 -34.5 -2.107 1 86.75 58 ASP B N 1
ATOM 3004 C CA . ASP B 1 58 ? 10.281 -35.125 -0.828 1 86.75 58 ASP B CA 1
ATOM 3005 C C . ASP B 1 58 ? 11.633 -34.625 -0.326 1 86.75 58 ASP B C 1
ATOM 3007 O O . ASP B 1 58 ? 12.68 -35.062 -0.81 1 86.75 58 ASP B O 1
ATOM 3011 N N . HIS B 1 59 ? 11.555 -33.781 0.611 1 76.31 59 HIS B N 1
ATOM 3012 C CA . HIS B 1 59 ? 12.781 -33.188 1.141 1 76.31 59 HIS B CA 1
ATOM 3013 C C . HIS B 1 59 ? 13.508 -34.156 2.062 1 76.31 59 HIS B C 1
ATOM 3015 O O . HIS B 1 59 ? 14.648 -33.906 2.459 1 76.31 59 HIS B O 1
ATOM 3021 N N . ALA B 1 60 ? 12.914 -35.281 2.371 1 69.81 60 ALA B N 1
ATOM 3022 C CA . ALA B 1 60 ? 13.484 -36.344 3.178 1 69.81 60 ALA B CA 1
ATOM 3023 C C . ALA B 1 60 ? 13.953 -35.844 4.535 1 69.81 60 ALA B C 1
ATOM 3025 O O . ALA B 1 60 ? 15.016 -36.219 5.027 1 69.81 60 ALA B O 1
ATOM 3026 N N . LEU B 1 61 ? 13.289 -34.781 4.988 1 64.88 61 LEU B N 1
ATOM 3027 C CA . LEU B 1 61 ? 13.719 -34.156 6.234 1 64.88 61 LEU B CA 1
ATOM 3028 C C . LEU B 1 61 ? 13.148 -34.875 7.441 1 64.88 61 LEU B C 1
ATOM 3030 O O . LEU B 1 61 ? 13.656 -34.75 8.555 1 64.88 61 LEU B O 1
ATOM 3034 N N . ARG B 1 62 ? 12.055 -35.562 7.289 1 67.19 62 ARG B N 1
ATOM 3035 C CA . ARG B 1 62 ? 11.438 -36.281 8.398 1 67.19 62 ARG B CA 1
ATOM 3036 C C . ARG B 1 62 ? 11.141 -37.719 8.016 1 67.19 62 ARG B C 1
ATOM 3038 O O . ARG B 1 62 ? 10.906 -38.031 6.844 1 67.19 62 ARG B O 1
ATOM 3045 N N . PRO B 1 63 ? 11.164 -38.469 9.195 1 72.31 63 PRO B N 1
ATOM 3046 C CA . PRO B 1 63 ? 10.727 -39.844 8.938 1 72.31 63 PRO B CA 1
ATOM 3047 C C . PRO B 1 63 ? 9.289 -39.938 8.453 1 72.31 63 PRO B C 1
ATOM 3049 O O . PRO B 1 63 ? 8.438 -39.156 8.898 1 72.31 63 PRO B O 1
ATOM 3052 N N . GLY B 1 64 ? 8.891 -40.625 7.457 1 78 64 GLY B N 1
ATOM 3053 C CA . GLY B 1 64 ? 7.535 -40.812 6.957 1 78 64 GLY B CA 1
ATOM 3054 C C . GLY B 1 64 ? 7.25 -40.031 5.703 1 78 64 GLY B C 1
ATOM 3055 O O . GLY B 1 64 ? 6.207 -40.188 5.07 1 78 64 GLY B O 1
ATOM 3056 N N . SER B 1 65 ? 8.18 -39.094 5.445 1 81.31 65 SER B N 1
ATOM 3057 C CA . SER B 1 65 ? 7.969 -38.25 4.262 1 81.31 65 SER B CA 1
ATOM 3058 C C . SER B 1 65 ? 7.848 -39.094 3.004 1 81.31 65 SER B C 1
ATOM 3060 O O . SER B 1 65 ? 7.043 -38.781 2.119 1 81.31 65 SER B O 1
ATOM 3062 N N . ALA B 1 66 ? 8.562 -40.125 2.939 1 84.38 66 ALA B N 1
ATOM 3063 C CA . ALA B 1 66 ? 8.508 -41.031 1.779 1 84.38 66 ALA B CA 1
ATOM 3064 C C . ALA B 1 66 ? 7.137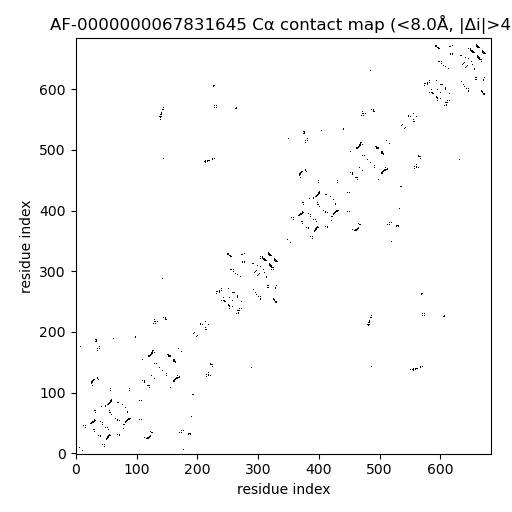 -41.688 1.648 1 84.38 66 ALA B C 1
ATOM 3066 O O . ALA B 1 66 ? 6.574 -41.75 0.551 1 84.38 66 ALA B O 1
ATOM 3067 N N . ASP B 1 67 ? 6.613 -42.125 2.76 1 86.88 67 ASP B N 1
ATOM 3068 C CA . ASP B 1 67 ? 5.297 -42.781 2.758 1 86.88 67 ASP B CA 1
ATOM 3069 C C . ASP B 1 67 ? 4.211 -41.781 2.342 1 86.88 67 ASP B C 1
ATOM 3071 O O . ASP B 1 67 ? 3.268 -42.156 1.64 1 86.88 67 ASP B O 1
ATOM 3075 N N . GLU B 1 68 ? 4.352 -40.625 2.789 1 88.5 68 GLU B N 1
ATOM 3076 C CA . GLU B 1 68 ? 3.406 -39.562 2.426 1 88.5 68 GLU B CA 1
ATOM 3077 C C . GLU B 1 68 ? 3.424 -39.312 0.923 1 88.5 68 GLU B C 1
ATOM 3079 O O . GLU B 1 68 ? 2.369 -39.188 0.298 1 88.5 68 GLU B O 1
ATOM 3084 N N . ALA B 1 69 ? 4.602 -39.281 0.36 1 91.38 69 ALA B N 1
ATOM 3085 C CA . ALA B 1 69 ? 4.746 -39.062 -1.079 1 91.38 69 ALA B CA 1
ATOM 3086 C C . ALA B 1 69 ? 4.117 -40.188 -1.866 1 91.38 69 ALA B C 1
ATOM 3088 O O . ALA B 1 69 ? 3.467 -39.969 -2.891 1 91.38 69 ALA B O 1
ATOM 3089 N N . LEU B 1 70 ? 4.297 -41.375 -1.321 1 93.12 70 LEU B N 1
ATOM 3090 C CA . LEU B 1 70 ? 3.701 -42.562 -1.962 1 93.12 70 LEU B CA 1
ATOM 3091 C C . LEU B 1 70 ? 2.178 -42.5 -1.898 1 93.12 70 LEU B C 1
ATOM 3093 O O . LEU B 1 70 ? 1.496 -42.906 -2.836 1 93.12 70 LEU B O 1
ATOM 3097 N N . GLY B 1 71 ? 1.691 -42.031 -0.769 1 93.25 71 GLY B N 1
ATOM 3098 C CA . GLY B 1 71 ? 0.255 -41.844 -0.637 1 93.25 71 GLY B CA 1
ATOM 3099 C C . GLY B 1 71 ? -0.319 -40.906 -1.674 1 93.25 71 GLY B C 1
ATOM 3100 O O . GLY B 1 71 ? -1.387 -41.156 -2.234 1 93.25 71 GLY B O 1
ATOM 3101 N N . VAL B 1 72 ? 0.382 -39.844 -1.946 1 95.62 72 VAL B N 1
ATOM 3102 C CA . VAL B 1 72 ? -0.022 -38.906 -2.992 1 95.62 72 VAL B CA 1
ATOM 3103 C C . VAL B 1 72 ? -0.041 -39.625 -4.344 1 95.62 72 VAL B C 1
ATOM 3105 O O . VAL B 1 72 ? -0.964 -39.406 -5.137 1 95.62 72 VAL B O 1
ATOM 3108 N N . GLY B 1 73 ? 0.956 -40.406 -4.582 1 96.25 73 GLY B N 1
ATOM 3109 C CA . GLY B 1 73 ? 1.037 -41.156 -5.824 1 96.25 73 GLY B CA 1
ATOM 3110 C C . GLY B 1 73 ? -0.143 -42.094 -6.035 1 96.25 73 GLY B C 1
ATOM 3111 O O . GLY B 1 73 ? -0.667 -42.188 -7.145 1 96.25 73 GLY B O 1
ATOM 3112 N N . ARG B 1 74 ? -0.55 -42.781 -4.996 1 96.75 74 ARG B N 1
ATOM 3113 C CA . ARG B 1 74 ? -1.693 -43.688 -5.082 1 96.75 74 ARG B CA 1
ATOM 3114 C C . ARG B 1 74 ? -2.959 -42.938 -5.469 1 96.75 74 ARG B C 1
ATOM 3116 O O . ARG B 1 74 ? -3.715 -43.375 -6.336 1 96.75 74 ARG B O 1
ATOM 3123 N N . LEU B 1 75 ? -3.143 -41.844 -4.809 1 96.38 75 LEU B N 1
ATOM 3124 C CA . LEU B 1 75 ? -4.32 -41.031 -5.125 1 96.38 75 LEU B CA 1
ATOM 3125 C C . LEU B 1 75 ? -4.254 -40.531 -6.559 1 96.38 75 LEU B C 1
ATOM 3127 O O . LEU B 1 75 ? -5.262 -40.531 -7.27 1 96.38 75 LEU B O 1
ATOM 3131 N N . ALA B 1 76 ? -3.102 -40.031 -6.996 1 97.19 76 ALA B N 1
ATOM 3132 C CA . ALA B 1 76 ? -2.918 -39.562 -8.367 1 97.19 76 ALA B CA 1
ATOM 3133 C C . ALA B 1 76 ? -3.277 -40.656 -9.375 1 97.19 76 ALA B C 1
ATOM 3135 O O . ALA B 1 76 ? -3.986 -40.406 -10.352 1 97.19 76 ALA B O 1
ATOM 3136 N N . THR B 1 77 ? -2.811 -41.844 -9.086 1 95.94 77 THR B N 1
ATOM 3137 C CA . THR B 1 77 ? -3.096 -42.969 -9.953 1 95.94 77 THR B CA 1
ATOM 3138 C C . THR B 1 77 ? -4.598 -43.25 -10.016 1 95.94 77 THR B C 1
ATOM 3140 O O . THR B 1 77 ? -5.145 -43.5 -11.086 1 95.94 77 THR B O 1
ATOM 3143 N N . GLU B 1 78 ? -5.223 -43.188 -8.914 1 95.94 78 GLU B N 1
ATOM 3144 C CA . GLU B 1 78 ? -6.668 -43.375 -8.844 1 95.94 78 GLU B CA 1
ATOM 3145 C C . GLU B 1 78 ? -7.406 -42.344 -9.68 1 95.94 78 GLU B C 1
ATOM 3147 O O . GLU B 1 78 ? -8.477 -42.625 -10.234 1 95.94 78 GLU B O 1
ATOM 3152 N N . LEU B 1 79 ? -6.859 -41.156 -9.789 1 95.75 79 LEU B N 1
ATOM 3153 C CA . LEU B 1 79 ? -7.484 -40.062 -10.523 1 95.75 79 LEU B CA 1
ATOM 3154 C C . LEU B 1 79 ? -7.059 -40.094 -11.992 1 95.75 79 LEU B C 1
ATOM 3156 O O . LEU B 1 79 ? -7.473 -39.219 -12.773 1 95.75 79 LEU B O 1
ATOM 3160 N N . GLY B 1 80 ? -6.152 -41.031 -12.336 1 94.81 80 GLY B N 1
ATOM 3161 C CA . GLY B 1 80 ? -5.703 -41.156 -13.711 1 94.81 80 GLY B CA 1
ATOM 3162 C C . GLY B 1 80 ? -4.562 -40.219 -14.062 1 94.81 80 GLY B C 1
ATOM 3163 O O . GLY B 1 80 ? -4.371 -39.875 -15.234 1 94.81 80 GLY B O 1
ATOM 3164 N N . LEU B 1 81 ? -3.828 -39.812 -13.078 1 96.25 81 LEU B N 1
ATOM 3165 C CA . LEU B 1 81 ? -2.727 -38.875 -13.305 1 96.25 81 LEU B CA 1
ATOM 3166 C C . LEU B 1 81 ? -1.383 -39.562 -13.094 1 96.25 81 LEU B C 1
ATOM 3168 O O . LEU B 1 81 ? -1.247 -40.406 -12.219 1 96.25 81 LEU B O 1
ATOM 3172 N N . VAL B 1 82 ? -0.385 -39.188 -13.914 1 95.88 82 VAL B N 1
ATOM 3173 C CA . VAL B 1 82 ? 0.974 -39.688 -13.75 1 95.88 82 VAL B CA 1
ATOM 3174 C C . VAL B 1 82 ? 1.679 -38.906 -12.633 1 95.88 82 VAL B C 1
ATOM 3176 O O . VAL B 1 82 ? 1.661 -37.688 -12.617 1 95.88 82 VAL B O 1
ATOM 3179 N N . HIS B 1 83 ? 2.229 -39.625 -11.688 1 96.94 83 HIS B N 1
ATOM 3180 C CA . HIS B 1 83 ? 2.857 -39.031 -10.516 1 96.94 83 HIS B CA 1
ATOM 3181 C C . HIS B 1 83 ? 4.352 -39.344 -10.477 1 96.94 83 HIS B C 1
ATOM 3183 O O . HIS B 1 83 ? 4.766 -40.469 -10.781 1 96.94 83 HIS B O 1
ATOM 3189 N N . THR B 1 84 ? 5.156 -38.375 -10.141 1 97.19 84 THR B N 1
ATOM 3190 C CA . THR B 1 84 ? 6.59 -38.531 -9.945 1 97.19 84 THR B CA 1
ATOM 3191 C C . THR B 1 84 ? 7.031 -37.969 -8.602 1 97.19 84 THR B C 1
ATOM 3193 O O . THR B 1 84 ? 6.602 -36.875 -8.203 1 97.19 84 THR B O 1
ATOM 3196 N N . ILE B 1 85 ? 7.824 -38.688 -7.859 1 95.94 85 ILE B N 1
ATOM 3197 C CA . ILE B 1 85 ? 8.43 -38.188 -6.621 1 95.94 85 ILE B CA 1
ATOM 3198 C C . ILE B 1 85 ? 9.797 -37.594 -6.914 1 95.94 85 ILE B C 1
ATOM 3200 O O . ILE B 1 85 ? 10.648 -38.25 -7.527 1 95.94 85 ILE B O 1
ATOM 3204 N N . LEU B 1 86 ? 9.969 -36.344 -6.562 1 94.38 86 LEU B N 1
ATOM 3205 C CA . LEU B 1 86 ? 11.25 -35.656 -6.699 1 94.38 86 LEU B CA 1
ATOM 3206 C C . LEU B 1 86 ? 11.977 -35.625 -5.359 1 94.38 86 LEU B C 1
ATOM 3208 O O . LEU B 1 86 ? 11.5 -35 -4.41 1 94.38 86 LEU B O 1
ATOM 3212 N N . THR B 1 87 ? 13.062 -36.219 -5.227 1 88.81 87 THR B N 1
ATOM 3213 C CA . THR B 1 87 ? 13.781 -36.281 -3.965 1 88.81 87 THR B CA 1
ATOM 3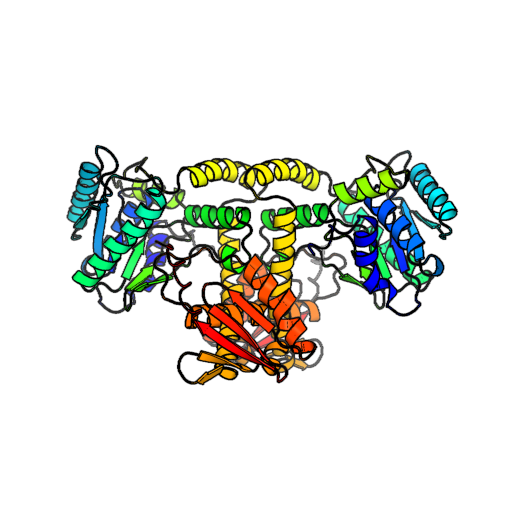214 C C . THR B 1 87 ? 14.93 -35.281 -3.924 1 88.81 87 THR B C 1
ATOM 3216 O O . THR B 1 87 ? 15.633 -35.094 -4.918 1 88.81 87 THR B O 1
ATOM 3219 N N . TRP B 1 88 ? 14.891 -34.531 -2.877 1 80.06 88 TRP B N 1
ATOM 3220 C CA . TRP B 1 88 ? 15.992 -33.594 -2.65 1 80.06 88 TRP B CA 1
ATOM 3221 C C . TRP B 1 88 ? 17.109 -34.281 -1.867 1 80.06 88 TRP B C 1
ATOM 3223 O O . TRP B 1 88 ? 16.906 -34.75 -0.752 1 80.06 88 TRP B O 1
ATOM 3233 N N . ASP B 1 89 ? 18.25 -34.531 -2.438 1 69.06 89 ASP B N 1
ATOM 3234 C CA . ASP B 1 89 ? 19.391 -35.094 -1.747 1 69.06 89 ASP B CA 1
ATOM 3235 C C . ASP B 1 89 ? 20.25 -34.031 -1.09 1 69.06 89 ASP B C 1
ATOM 3237 O O . ASP B 1 89 ? 21.078 -33.375 -1.749 1 69.06 89 ASP B O 1
ATOM 3241 N N . ALA B 1 90 ? 19.656 -33.219 -0.124 1 59 90 ALA B N 1
ATOM 3242 C CA . ALA B 1 90 ? 20.328 -32.094 0.484 1 59 90 ALA B CA 1
ATOM 3243 C C . ALA B 1 90 ? 21.641 -32.5 1.148 1 59 90 ALA B C 1
ATOM 3245 O O . ALA B 1 90 ? 21.734 -33.594 1.72 1 59 90 ALA B O 1
ATOM 3246 N N . PRO B 1 91 ? 22.766 -31.859 0.858 1 55.53 91 PRO B N 1
ATOM 3247 C CA . PRO B 1 91 ? 23.844 -32.094 1.818 1 55.53 91 PRO B CA 1
ATOM 3248 C C . PRO B 1 91 ? 23.453 -31.75 3.252 1 55.53 91 PRO B C 1
ATOM 3250 O O . PRO B 1 91 ? 22.625 -30.859 3.473 1 55.53 91 PRO B O 1
ATOM 3253 N N . ARG B 1 92 ? 23.344 -32.75 4.211 1 51.28 92 ARG B N 1
ATOM 3254 C CA . ARG B 1 92 ? 22.984 -32.781 5.625 1 51.28 92 ARG B CA 1
ATOM 3255 C C . ARG B 1 92 ? 23.547 -31.578 6.363 1 51.28 92 ARG B C 1
ATOM 3257 O O . ARG B 1 92 ? 23.344 -31.438 7.57 1 51.28 92 ARG B O 1
ATOM 3264 N N . HIS B 1 93 ? 24.516 -30.766 5.969 1 47.88 93 HIS B N 1
ATOM 3265 C CA . HIS B 1 93 ? 25.219 -29.859 6.867 1 47.88 93 HIS B CA 1
ATOM 3266 C C . HIS B 1 93 ? 24.906 -28.406 6.531 1 47.88 93 HIS B C 1
ATOM 3268 O O . HIS B 1 93 ? 24.719 -28.062 5.363 1 47.88 93 HIS B O 1
ATOM 3274 N N . GLY B 1 94 ? 24.375 -27.453 7.5 1 50.28 94 GLY B N 1
ATOM 3275 C CA . GLY B 1 94 ? 24.484 -26.031 7.742 1 50.28 94 GLY B CA 1
ATOM 3276 C C . GLY B 1 94 ? 23.141 -25.359 7.977 1 50.28 94 GLY B C 1
ATOM 3277 O O . GLY B 1 94 ? 22.094 -25.953 7.746 1 50.28 94 GLY B O 1
ATOM 3278 N N . SER B 1 95 ? 23.047 -24.203 8.812 1 50.19 95 SER B N 1
ATOM 3279 C CA . SER B 1 95 ? 22.062 -23.312 9.414 1 50.19 95 SER B CA 1
ATOM 3280 C C . SER B 1 95 ? 21.031 -22.859 8.391 1 50.19 95 SER B C 1
ATOM 3282 O O . SER B 1 95 ? 19.938 -22.438 8.75 1 50.19 95 SER B O 1
ATOM 3284 N N . ARG B 1 96 ? 21.359 -22.906 7.121 1 51.97 96 ARG B N 1
ATOM 3285 C CA . ARG B 1 96 ? 20.484 -22.266 6.152 1 51.97 96 ARG B CA 1
ATOM 3286 C C . ARG B 1 96 ? 19.562 -23.281 5.48 1 51.97 96 ARG B C 1
ATOM 3288 O O . ARG B 1 96 ? 19.25 -23.156 4.297 1 51.97 96 ARG B O 1
ATOM 3295 N N . ILE B 1 97 ? 19.047 -24.281 6.176 1 55.06 97 ILE B N 1
ATOM 3296 C CA . ILE B 1 97 ? 18.344 -25.453 5.648 1 55.06 97 ILE B CA 1
ATOM 3297 C C . ILE B 1 97 ? 17 -25.016 5.082 1 55.06 97 ILE B C 1
ATOM 3299 O O . ILE B 1 97 ? 16.594 -25.469 4.008 1 55.06 97 ILE B O 1
ATOM 3303 N N . GLN B 1 98 ? 16.312 -24.031 5.703 1 59.22 98 GLN B N 1
ATOM 3304 C CA . GLN B 1 98 ? 14.961 -23.703 5.285 1 59.22 98 GLN B CA 1
ATOM 3305 C C . GLN B 1 98 ? 14.953 -22.938 3.965 1 59.22 98 GLN B C 1
ATOM 3307 O O . GLN B 1 98 ? 14.219 -23.297 3.041 1 59.22 98 GLN B O 1
ATOM 3312 N N . ALA B 1 99 ? 15.664 -21.812 3.914 1 61.22 99 ALA B N 1
ATOM 3313 C CA . ALA B 1 99 ? 15.781 -21.062 2.658 1 61.22 99 ALA B CA 1
ATOM 3314 C C . ALA B 1 99 ? 16.312 -21.969 1.545 1 61.22 99 ALA B C 1
ATOM 3316 O O . ALA B 1 99 ? 15.875 -21.875 0.396 1 61.22 99 ALA B O 1
ATOM 3317 N N . SER B 1 100 ? 17 -22.906 2.021 1 64.06 100 SER B N 1
ATOM 3318 C CA . SER B 1 100 ? 17.594 -23.844 1.068 1 64.06 100 SER B CA 1
ATOM 3319 C C . SER B 1 100 ? 16.562 -24.859 0.567 1 64.06 100 SER B C 1
ATOM 3321 O O . SER B 1 100 ? 16.562 -25.203 -0.616 1 64.06 100 SER B O 1
ATOM 3323 N N . ALA B 1 101 ? 15.57 -25.125 1.425 1 68.69 101 ALA B N 1
ATOM 3324 C CA . ALA B 1 101 ? 14.555 -26.109 1.053 1 68.69 101 ALA B CA 1
ATOM 3325 C C . ALA B 1 101 ? 13.578 -25.531 0.03 1 68.69 101 ALA B C 1
ATOM 3327 O O . ALA B 1 101 ? 13.195 -26.203 -0.923 1 68.69 101 ALA B O 1
ATOM 3328 N N . ARG B 1 102 ? 13.242 -24.281 0.192 1 73.94 102 ARG B N 1
ATOM 3329 C CA . ARG B 1 102 ? 12.359 -23.625 -0.77 1 73.94 102 ARG B CA 1
ATOM 3330 C C . ARG B 1 102 ? 13.031 -23.5 -2.133 1 73.94 102 ARG B C 1
ATOM 3332 O O . ARG B 1 102 ? 12.422 -23.797 -3.162 1 73.94 102 ARG B O 1
ATOM 3339 N N . GLY B 1 103 ? 14.164 -23.078 -2.023 1 77.5 103 GLY B N 1
ATOM 3340 C CA . GLY B 1 103 ? 14.914 -23 -3.268 1 77.5 103 GLY B CA 1
ATOM 3341 C C . GLY B 1 103 ? 15.047 -24.328 -3.979 1 77.5 103 GLY B C 1
ATOM 3342 O O . GLY B 1 103 ? 14.852 -24.422 -5.191 1 77.5 103 GLY B O 1
ATOM 3343 N N . ALA B 1 104 ? 15.258 -25.297 -3.182 1 81.5 104 ALA B N 1
ATOM 3344 C CA . ALA B 1 104 ? 15.414 -26.641 -3.73 1 81.5 104 ALA B CA 1
ATOM 3345 C C . ALA B 1 104 ? 14.102 -27.141 -4.336 1 81.5 104 ALA B C 1
ATOM 3347 O O . ALA B 1 104 ? 14.102 -27.781 -5.395 1 81.5 104 ALA B O 1
ATOM 3348 N N . ARG B 1 105 ? 13 -26.859 -3.732 1 87.06 105 ARG B N 1
ATOM 3349 C CA . ARG B 1 105 ? 11.688 -27.281 -4.223 1 87.06 105 ARG B CA 1
ATOM 3350 C C . ARG B 1 105 ? 11.43 -26.75 -5.625 1 87.06 105 ARG B C 1
ATOM 3352 O O . ARG B 1 105 ? 11.086 -27.5 -6.531 1 87.06 105 ARG B O 1
ATOM 3359 N N . TYR B 1 106 ? 11.672 -25.531 -5.805 1 91.06 106 TYR B N 1
ATOM 3360 C CA . TYR B 1 106 ? 11.344 -24.922 -7.09 1 91.06 106 TYR B CA 1
ATOM 3361 C C . TYR B 1 106 ? 12.352 -25.344 -8.156 1 91.06 106 TYR B C 1
ATOM 3363 O O . TYR B 1 106 ? 12.008 -25.484 -9.328 1 91.06 106 TYR B O 1
ATOM 3371 N N . ARG B 1 107 ? 13.547 -25.547 -7.684 1 90.75 107 ARG B N 1
ATOM 3372 C CA . ARG B 1 107 ? 14.539 -26.062 -8.625 1 90.75 107 ARG B CA 1
ATOM 3373 C C . ARG B 1 107 ? 14.156 -27.438 -9.133 1 90.75 107 ARG B C 1
ATOM 3375 O O . ARG B 1 107 ? 14.172 -27.703 -10.336 1 90.75 107 ARG B O 1
ATOM 3382 N N . LEU B 1 108 ? 13.797 -28.328 -8.219 1 93.69 108 LEU B N 1
ATOM 3383 C CA . LEU B 1 108 ? 13.398 -29.688 -8.57 1 93.69 108 LEU B CA 1
ATOM 3384 C C . LEU B 1 108 ? 12.164 -29.672 -9.469 1 93.69 108 LEU B C 1
ATOM 3386 O O . LEU B 1 108 ? 12.117 -30.375 -10.477 1 93.69 108 LEU B O 1
ATOM 3390 N N . LEU B 1 109 ? 11.219 -28.859 -9.125 1 96.12 109 LEU B N 1
ATOM 3391 C CA . LEU B 1 109 ? 9.992 -28.766 -9.906 1 96.12 109 LEU B CA 1
ATOM 3392 C C . LEU B 1 109 ? 10.273 -28.234 -11.305 1 96.12 109 LEU B C 1
ATOM 3394 O O . LEU B 1 109 ? 9.742 -28.734 -12.289 1 96.12 109 LEU B O 1
ATOM 3398 N N . THR B 1 110 ? 11.086 -27.203 -11.352 1 96 110 THR B N 1
ATOM 3399 C CA . THR B 1 110 ? 11.414 -26.578 -12.625 1 96 110 THR B CA 1
ATOM 3400 C C . THR B 1 110 ? 12.156 -27.547 -13.539 1 96 110 THR B C 1
ATOM 3402 O O . THR B 1 110 ? 11.82 -27.672 -14.719 1 96 110 THR B O 1
ATOM 3405 N N . ASP B 1 111 ? 13.133 -28.234 -12.969 1 95.62 111 ASP B N 1
ATOM 3406 C CA . ASP B 1 111 ? 13.898 -29.203 -13.734 1 95.62 111 ASP B CA 1
ATOM 3407 C C . ASP B 1 111 ? 13 -30.312 -14.273 1 95.62 111 ASP B C 1
ATOM 3409 O O . ASP B 1 111 ? 13.117 -30.719 -15.43 1 95.62 111 ASP B O 1
ATOM 3413 N N . HIS B 1 112 ? 12.164 -30.812 -13.445 1 96.75 112 HIS B N 1
ATOM 3414 C CA . HIS B 1 112 ? 11.25 -31.859 -13.859 1 96.75 112 HIS B CA 1
ATOM 3415 C C . HIS B 1 112 ? 10.305 -31.359 -14.953 1 96.75 112 HIS B C 1
ATOM 3417 O O . HIS B 1 112 ? 10.07 -32.062 -15.938 1 96.75 112 HIS B O 1
ATOM 3423 N N . ALA B 1 113 ? 9.734 -30.188 -14.773 1 96.94 113 ALA B N 1
ATOM 3424 C CA . ALA B 1 113 ? 8.844 -29.609 -15.773 1 96.94 113 ALA B CA 1
ATOM 3425 C C . ALA B 1 113 ? 9.531 -29.5 -17.125 1 96.94 113 ALA B C 1
ATOM 3427 O O . ALA B 1 113 ? 8.945 -29.828 -18.156 1 96.94 113 ALA B O 1
ATOM 3428 N N . ALA B 1 114 ? 10.734 -29.031 -17.094 1 95.94 114 ALA B N 1
ATOM 3429 C CA . ALA B 1 114 ? 11.508 -28.938 -18.328 1 95.94 114 ALA B CA 1
ATOM 3430 C C . ALA B 1 114 ? 11.672 -30.312 -18.984 1 95.94 114 ALA B C 1
ATOM 3432 O O . ALA B 1 114 ? 11.539 -30.438 -20.203 1 95.94 114 ALA B O 1
ATOM 3433 N N . GLY B 1 115 ? 11.992 -31.297 -18.188 1 95.56 115 GLY B N 1
ATOM 3434 C CA . GLY B 1 115 ? 12.211 -32.656 -18.672 1 95.56 115 GLY B CA 1
ATOM 3435 C C . GLY B 1 115 ? 10.992 -33.25 -19.359 1 95.56 115 GLY B C 1
ATOM 3436 O O . GLY B 1 115 ? 11.125 -33.969 -20.344 1 95.56 115 GLY B O 1
ATOM 3437 N N . ILE B 1 116 ? 9.789 -32.875 -18.938 1 94.44 116 ILE B N 1
ATOM 3438 C CA . ILE B 1 116 ? 8.586 -33.469 -19.5 1 94.44 116 ILE B CA 1
ATOM 3439 C C . ILE B 1 116 ? 7.938 -32.5 -20.484 1 94.44 116 ILE B C 1
ATOM 3441 O O . ILE B 1 116 ? 6.848 -32.781 -21 1 94.44 116 ILE B O 1
ATOM 3445 N N . GLY B 1 117 ? 8.523 -31.297 -20.641 1 93.44 117 GLY B N 1
ATOM 3446 C CA . GLY B 1 117 ? 8.023 -30.328 -21.609 1 93.44 117 GLY B CA 1
ATOM 3447 C C . GLY B 1 117 ? 6.844 -29.531 -21.094 1 93.44 117 GLY B C 1
ATOM 3448 O O . GLY B 1 117 ? 6.012 -29.062 -21.875 1 93.44 117 GLY B O 1
ATOM 3449 N N . ALA B 1 118 ? 6.734 -29.484 -19.812 1 93.94 118 ALA B N 1
ATOM 3450 C CA . ALA B 1 118 ? 5.648 -28.703 -19.219 1 93.94 118 ALA B CA 1
ATOM 3451 C C . ALA B 1 118 ? 6.012 -27.234 -19.156 1 93.94 118 ALA B C 1
ATOM 3453 O O . ALA B 1 118 ? 7.109 -26.859 -18.719 1 93.94 118 ALA B O 1
ATOM 3454 N N . GLY B 1 119 ? 5.098 -26.391 -19.531 1 92.81 119 GLY B N 1
ATOM 3455 C CA . GLY B 1 119 ? 5.332 -24.953 -19.484 1 92.81 119 GLY B CA 1
ATOM 3456 C C . GLY B 1 119 ? 4.715 -24.266 -18.281 1 92.81 119 GLY B C 1
ATOM 3457 O O . GLY B 1 119 ? 4.918 -23.078 -18.062 1 92.81 119 GLY B O 1
ATOM 3458 N N . LEU B 1 120 ? 3.98 -25.078 -17.5 1 94.62 120 LEU B N 1
ATOM 3459 C CA . LEU B 1 120 ? 3.275 -24.531 -16.344 1 94.62 120 LEU B CA 1
ATOM 3460 C C . LEU B 1 120 ? 3.496 -25.391 -15.117 1 94.62 120 LEU B C 1
ATOM 3462 O O . LEU B 1 120 ? 3.484 -26.625 -15.203 1 94.62 120 LEU B O 1
ATOM 3466 N N . ILE B 1 121 ? 3.793 -24.719 -14.062 1 96.62 121 ILE B N 1
ATOM 3467 C CA . ILE B 1 121 ? 3.801 -25.344 -12.75 1 96.62 121 ILE B CA 1
ATOM 3468 C C . ILE B 1 121 ? 2.727 -24.703 -11.867 1 96.62 121 ILE B C 1
ATOM 3470 O O . ILE B 1 121 ? 2.682 -23.484 -11.719 1 96.62 121 ILE B O 1
ATOM 3474 N N . LEU B 1 122 ? 1.826 -25.531 -11.336 1 96.62 122 LEU B N 1
ATOM 3475 C CA . LEU B 1 122 ? 0.75 -25.031 -10.484 1 96.62 122 LEU B CA 1
ATOM 3476 C C . LEU B 1 122 ? 1.009 -25.375 -9.023 1 96.62 122 LEU B C 1
ATOM 3478 O O . LEU B 1 122 ? 1.333 -26.516 -8.703 1 96.62 122 LEU B O 1
ATOM 3482 N N . THR B 1 123 ? 0.946 -24.406 -8.156 1 96.56 123 THR B N 1
ATOM 3483 C CA . THR B 1 123 ? 0.959 -24.609 -6.711 1 96.56 123 THR B CA 1
ATOM 3484 C C . THR B 1 123 ? -0.366 -24.188 -6.09 1 96.56 123 THR B C 1
ATOM 3486 O O . THR B 1 123 ? -1.121 -23.422 -6.688 1 96.56 123 THR B O 1
ATOM 3489 N N . ALA B 1 124 ? -0.646 -24.734 -4.914 1 97 124 ALA B N 1
ATOM 3490 C CA . ALA B 1 124 ? -1.97 -24.547 -4.324 1 97 124 ALA B CA 1
ATOM 3491 C C . ALA B 1 124 ? -1.928 -23.516 -3.197 1 97 124 ALA B C 1
ATOM 3493 O O . ALA B 1 124 ? -2.553 -23.719 -2.152 1 97 124 ALA B O 1
ATOM 3494 N N . HIS B 1 125 ? -1.117 -22.5 -3.406 1 95.81 125 HIS B N 1
ATOM 3495 C CA . HIS B 1 125 ? -1.132 -21.422 -2.418 1 95.81 125 HIS B CA 1
ATOM 3496 C C . HIS B 1 125 ? -2.514 -20.797 -2.314 1 95.81 125 HIS B C 1
ATOM 3498 O O . HIS B 1 125 ? -3.193 -20.609 -3.326 1 95.81 125 HIS B O 1
ATOM 3504 N N . THR B 1 126 ? -2.863 -20.453 -1.081 1 96.81 126 THR B N 1
ATOM 3505 C CA . THR B 1 126 ? -4.234 -20.047 -0.793 1 96.81 126 THR B CA 1
ATOM 3506 C C . THR B 1 126 ? -4.293 -18.562 -0.401 1 96.81 126 THR B C 1
ATOM 3508 O O . THR B 1 126 ? -3.258 -17.906 -0.325 1 96.81 126 THR B O 1
ATOM 3511 N N . LEU B 1 127 ? -5.52 -18.141 -0.164 1 96.62 127 LEU B N 1
ATOM 3512 C CA . LEU B 1 127 ? -5.781 -16.812 0.382 1 96.62 127 LEU B CA 1
ATOM 3513 C C . LEU B 1 127 ? -5.078 -16.641 1.723 1 96.62 127 LEU B C 1
ATOM 3515 O O . LEU B 1 127 ? -4.531 -15.562 2 1 96.62 127 LEU B O 1
ATOM 3519 N N . ASP B 1 128 ? -5.027 -17.703 2.492 1 93.31 128 ASP B N 1
ATOM 3520 C CA . ASP B 1 128 ? -4.383 -17.656 3.801 1 93.31 128 ASP B CA 1
ATOM 3521 C C . ASP B 1 128 ? -2.873 -17.484 3.666 1 93.31 128 ASP B C 1
ATOM 3523 O O . ASP B 1 128 ? -2.26 -16.719 4.418 1 93.31 128 ASP B O 1
ATOM 3527 N N . ASP B 1 129 ? -2.316 -18.172 2.676 1 92.5 129 ASP B N 1
ATOM 3528 C CA . ASP B 1 129 ? -0.895 -18 2.396 1 92.5 129 ASP B CA 1
ATOM 3529 C C . ASP B 1 129 ? -0.586 -16.562 1.994 1 92.5 129 ASP B C 1
ATOM 3531 O O . ASP B 1 129 ? 0.426 -16 2.414 1 92.5 129 ASP B O 1
ATOM 3535 N N . GLN B 1 130 ? -1.458 -16.047 1.189 1 95.81 130 GLN B N 1
ATOM 3536 C CA . GLN B 1 130 ? -1.292 -14.656 0.75 1 95.81 130 GLN B CA 1
ATOM 3537 C C . GLN B 1 130 ? -1.336 -13.695 1.934 1 95.81 130 GLN B C 1
ATOM 3539 O O . GLN B 1 130 ? -0.499 -12.797 2.041 1 95.81 130 GLN B O 1
ATOM 3544 N N . ALA B 1 131 ? -2.318 -13.883 2.791 1 94.38 131 ALA B N 1
ATOM 3545 C CA . ALA B 1 131 ? -2.457 -13.039 3.975 1 94.38 131 ALA B CA 1
ATOM 3546 C C . ALA B 1 131 ? -1.197 -13.094 4.836 1 94.38 131 ALA B C 1
ATOM 3548 O O . ALA B 1 131 ? -0.719 -12.055 5.309 1 94.38 131 ALA B O 1
ATOM 3549 N N . GLU B 1 132 ? -0.69 -14.312 4.992 1 92.88 132 GLU B N 1
ATOM 3550 C CA . GLU B 1 132 ? 0.537 -14.477 5.766 1 92.88 132 GLU B CA 1
ATOM 3551 C C . GLU B 1 132 ? 1.704 -13.742 5.113 1 92.88 132 GLU B C 1
ATOM 3553 O O . GLU B 1 132 ? 2.488 -13.078 5.797 1 92.88 132 GLU B O 1
ATOM 3558 N N . THR B 1 133 ? 1.775 -13.867 3.816 1 93.62 133 THR B N 1
ATOM 3559 C CA . THR B 1 133 ? 2.852 -13.211 3.08 1 93.62 133 THR B CA 1
ATOM 3560 C C . THR B 1 133 ? 2.758 -11.695 3.219 1 93.62 133 THR B C 1
ATOM 3562 O O . THR B 1 133 ? 3.762 -11.023 3.473 1 93.62 133 THR B O 1
ATOM 3565 N N . VAL B 1 134 ? 1.563 -11.125 3.113 1 94.56 134 VAL B N 1
ATOM 3566 C CA . VAL B 1 134 ? 1.361 -9.688 3.221 1 94.56 134 VAL B CA 1
ATOM 3567 C C . VAL B 1 134 ? 1.75 -9.211 4.621 1 94.56 134 VAL B C 1
ATOM 3569 O O . VAL B 1 134 ? 2.441 -8.203 4.77 1 94.56 134 VAL B O 1
ATOM 3572 N N . LEU B 1 135 ? 1.32 -9.977 5.598 1 92.06 135 LEU B N 1
ATOM 3573 C CA . LEU B 1 135 ? 1.652 -9.609 6.969 1 92.06 135 LEU B CA 1
ATOM 3574 C C . LEU B 1 135 ? 3.16 -9.656 7.195 1 92.06 135 LEU B C 1
ATOM 3576 O O . LEU B 1 135 ? 3.725 -8.758 7.832 1 92.06 135 LEU B O 1
ATOM 3580 N N . MET B 1 136 ? 3.775 -10.641 6.684 1 91.38 136 MET B N 1
ATOM 3581 C CA . MET B 1 136 ? 5.227 -10.758 6.781 1 91.38 136 MET B CA 1
ATOM 3582 C C . MET B 1 136 ? 5.918 -9.555 6.148 1 91.38 136 MET B C 1
ATOM 3584 O O . MET B 1 136 ? 6.875 -9.016 6.711 1 91.38 136 MET B O 1
ATOM 3588 N N . ARG B 1 137 ? 5.418 -9.148 5.02 1 92.44 137 ARG B N 1
ATOM 3589 C CA . ARG B 1 137 ? 5.996 -8.016 4.305 1 92.44 137 ARG B CA 1
ATOM 3590 C C . ARG B 1 137 ? 5.781 -6.719 5.078 1 92.44 137 ARG B C 1
ATOM 3592 O O . ARG B 1 137 ? 6.66 -5.852 5.109 1 92.44 137 ARG B O 1
ATOM 3599 N N . LEU B 1 138 ? 4.633 -6.59 5.684 1 91.56 138 LEU B N 1
ATOM 3600 C CA . LEU B 1 138 ? 4.355 -5.438 6.535 1 91.56 138 LEU B CA 1
ATOM 3601 C C . LEU B 1 138 ? 5.359 -5.355 7.68 1 91.56 138 LEU B C 1
ATOM 3603 O O . LEU B 1 138 ? 5.957 -4.301 7.91 1 91.56 138 LEU B O 1
ATOM 3607 N N . ILE B 1 139 ? 5.582 -6.477 8.289 1 89.06 139 ILE B N 1
ATOM 3608 C CA . ILE B 1 139 ? 6.465 -6.555 9.445 1 89.06 139 ILE B CA 1
ATOM 3609 C C . ILE B 1 139 ? 7.906 -6.277 9.016 1 89.06 139 ILE B C 1
ATOM 3611 O O . ILE B 1 139 ? 8.672 -5.652 9.75 1 89.06 139 ILE B O 1
ATOM 3615 N N . ALA B 1 140 ? 8.234 -6.637 7.805 1 88.56 140 ALA B N 1
ATOM 3616 C CA . ALA B 1 140 ? 9.586 -6.449 7.281 1 88.56 140 ALA B CA 1
ATOM 3617 C C . ALA B 1 140 ? 9.797 -5.012 6.82 1 88.56 140 ALA B C 1
ATOM 3619 O O . ALA B 1 140 ? 10.914 -4.629 6.457 1 88.56 140 ALA B O 1
ATOM 3620 N N . GLY B 1 141 ? 8.766 -4.23 6.785 1 88.56 141 GLY B N 1
ATOM 3621 C CA . GLY B 1 141 ? 8.891 -2.836 6.395 1 88.56 141 GLY B CA 1
ATOM 3622 C C . GLY B 1 141 ? 8.844 -2.631 4.891 1 88.56 141 GLY B C 1
ATOM 3623 O O . GLY B 1 141 ? 9.398 -1.656 4.375 1 88.56 141 GLY B O 1
ATOM 3624 N N . SER B 1 142 ? 8.141 -3.516 4.238 1 90.94 142 SER B N 1
ATOM 3625 C CA . SER B 1 142 ? 8.039 -3.428 2.783 1 90.94 142 SER B CA 1
ATOM 3626 C C . SER B 1 142 ? 7.184 -2.238 2.359 1 90.94 142 SER B C 1
ATOM 3628 O O . SER B 1 142 ? 6.371 -1.743 3.143 1 90.94 142 SER B O 1
ATOM 3630 N N . GLY B 1 143 ? 7.449 -1.798 1.141 1 92.31 143 GLY B N 1
ATOM 3631 C CA . GLY B 1 143 ? 6.578 -0.814 0.516 1 92.31 143 GLY B CA 1
ATOM 3632 C C . GLY B 1 143 ? 5.398 -1.434 -0.204 1 92.31 143 GLY B C 1
ATOM 3633 O O . GLY B 1 143 ? 5.176 -2.643 -0.117 1 92.31 143 GLY B O 1
ATOM 3634 N N . PRO B 1 144 ? 4.629 -0.573 -0.862 1 92.69 144 PRO B N 1
ATOM 3635 C CA . PRO B 1 144 ? 3.424 -1.057 -1.543 1 92.69 144 PRO B CA 1
ATOM 3636 C C . PRO B 1 144 ? 3.721 -2.168 -2.547 1 92.69 144 PRO B C 1
ATOM 3638 O O . PRO B 1 144 ? 2.936 -3.109 -2.682 1 92.69 144 PRO B O 1
ATOM 3641 N N . SER B 1 145 ? 4.84 -2.078 -3.238 1 93.06 145 SER B N 1
ATOM 3642 C CA . SER B 1 145 ? 5.195 -3.135 -4.18 1 93.06 145 SER B CA 1
ATOM 3643 C C . SER B 1 145 ? 5.32 -4.48 -3.477 1 93.06 145 SER B C 1
ATOM 3645 O O . SER B 1 145 ? 4.863 -5.504 -3.994 1 93.06 145 SER B O 1
ATOM 3647 N N . GLY B 1 146 ? 5.969 -4.414 -2.361 1 93.81 146 GLY B N 1
ATOM 3648 C CA . GLY B 1 146 ? 6.098 -5.633 -1.577 1 93.81 146 GLY B CA 1
ATOM 3649 C C . GLY B 1 146 ? 4.77 -6.145 -1.049 1 93.81 146 GLY B C 1
ATOM 3650 O O . GLY B 1 146 ? 4.566 -7.355 -0.94 1 93.81 146 GLY B O 1
ATOM 3651 N N . LEU B 1 147 ? 3.83 -5.277 -0.775 1 95.62 147 LEU B N 1
ATOM 3652 C CA . LEU B 1 147 ? 2.549 -5.648 -0.182 1 95.62 147 LEU B CA 1
ATOM 3653 C C . LEU B 1 147 ? 1.646 -6.316 -1.213 1 95.62 147 LEU B C 1
ATOM 3655 O O . LEU B 1 147 ? 0.619 -6.898 -0.859 1 95.62 147 LEU B O 1
ATOM 3659 N N . ALA B 1 148 ? 2.07 -6.27 -2.492 1 95.69 148 ALA B N 1
ATOM 3660 C CA . ALA B 1 148 ? 1.339 -7.004 -3.52 1 95.69 148 ALA B CA 1
ATOM 3661 C C . ALA B 1 148 ? 1.401 -8.508 -3.268 1 95.69 148 ALA B C 1
ATOM 3663 O O . ALA B 1 148 ? 0.631 -9.273 -3.85 1 95.69 148 ALA B O 1
ATOM 3664 N N . GLY B 1 149 ? 2.305 -8.914 -2.383 1 95.12 149 GLY B N 1
ATOM 3665 C CA . GLY B 1 149 ? 2.391 -10.312 -1.985 1 95.12 149 GLY B CA 1
ATOM 3666 C C . GLY B 1 149 ? 2.76 -11.234 -3.131 1 95.12 149 GLY B C 1
ATOM 3667 O O . GLY B 1 149 ? 3.572 -10.875 -3.988 1 95.12 149 GLY B O 1
ATOM 3668 N N . MET B 1 150 ? 2.273 -12.445 -3.086 1 94.88 150 MET B N 1
ATOM 3669 C CA . MET B 1 150 ? 2.529 -13.438 -4.129 1 94.88 150 MET B CA 1
ATOM 3670 C C . MET B 1 150 ? 1.744 -13.109 -5.395 1 94.88 150 MET B C 1
ATOM 3672 O O . MET B 1 150 ? 0.552 -12.805 -5.332 1 94.88 150 MET B O 1
ATOM 3676 N N . ARG B 1 151 ? 2.455 -13.195 -6.445 1 93 151 ARG B N 1
ATOM 3677 C CA . ARG B 1 151 ? 1.787 -13.008 -7.73 1 93 151 ARG B CA 1
ATOM 3678 C C . ARG B 1 151 ? 1.061 -14.273 -8.164 1 93 151 ARG B C 1
ATOM 3680 O O . ARG B 1 151 ? 1.51 -15.383 -7.867 1 93 151 ARG B O 1
ATOM 3687 N N . GLU B 1 152 ? -0.004 -14.039 -8.82 1 94 152 GLU B N 1
ATOM 3688 C CA . GLU B 1 152 ? -0.75 -15.18 -9.344 1 94 152 GLU B CA 1
ATOM 3689 C C . GLU B 1 152 ? 0.102 -16 -10.312 1 94 152 GLU B C 1
ATOM 3691 O O . GLU B 1 152 ? -0.054 -17.219 -10.406 1 94 152 GLU B O 1
ATOM 3696 N N . GLU B 1 153 ? 0.939 -15.312 -11 1 93.31 153 GLU B N 1
ATOM 3697 C CA . GLU B 1 153 ? 1.847 -15.961 -11.938 1 93.31 153 GLU B CA 1
ATOM 3698 C C . GLU B 1 153 ? 3.232 -15.32 -11.906 1 93.31 153 GLU B C 1
ATOM 3700 O O . GLU B 1 153 ? 3.359 -14.117 -11.664 1 93.31 153 GLU B O 1
ATOM 3705 N N . ARG B 1 154 ? 4.254 -16.156 -12.07 1 90.81 154 ARG B N 1
ATOM 3706 C CA . ARG B 1 154 ? 5.617 -15.648 -12.188 1 90.81 154 ARG B CA 1
ATOM 3707 C C . ARG B 1 154 ? 6.477 -16.578 -13.039 1 90.81 154 ARG B C 1
ATOM 3709 O O . ARG B 1 154 ? 6.258 -17.781 -13.07 1 90.81 154 ARG B O 1
ATOM 3716 N N . VAL B 1 155 ? 7.465 -16.031 -13.703 1 90.88 155 VAL B N 1
ATOM 3717 C CA . VAL B 1 155 ? 8.398 -16.797 -14.516 1 90.88 155 VAL B CA 1
ATOM 3718 C C . VAL B 1 155 ? 9.422 -17.484 -13.617 1 90.88 155 VAL B C 1
ATOM 3720 O O . VAL B 1 155 ? 10.023 -16.844 -12.75 1 90.88 155 VAL B O 1
ATOM 3723 N N . LEU B 1 156 ? 9.531 -18.719 -13.734 1 92.25 156 LEU B N 1
ATOM 3724 C CA . LEU B 1 156 ? 10.531 -19.469 -12.977 1 92.25 156 LEU B CA 1
ATOM 3725 C C . LEU B 1 156 ? 11.781 -19.719 -13.82 1 92.25 156 LEU B C 1
ATOM 3727 O O . LEU B 1 156 ? 12.898 -19.703 -13.312 1 92.25 156 LEU B O 1
ATOM 3731 N N . ALA B 1 157 ? 11.562 -19.953 -15.086 1 91.06 157 ALA B N 1
ATOM 3732 C CA . ALA B 1 157 ? 12.578 -20.234 -16.094 1 91.06 157 ALA B CA 1
ATOM 3733 C C . ALA B 1 157 ? 12.039 -19.953 -17.5 1 91.06 157 ALA B C 1
ATOM 3735 O O . ALA B 1 157 ? 10.836 -19.75 -17.688 1 91.06 157 ALA B O 1
ATOM 3736 N N . PRO B 1 158 ? 13.008 -19.797 -18.406 1 90.19 158 PRO B N 1
ATOM 3737 C CA . PRO B 1 158 ? 12.508 -19.594 -19.766 1 90.19 158 PRO B CA 1
ATOM 3738 C C . PRO B 1 158 ? 11.484 -20.641 -20.188 1 90.19 158 PRO B C 1
ATOM 3740 O O . PRO B 1 158 ? 11.773 -21.828 -20.141 1 90.19 158 PRO B O 1
ATOM 3743 N N . GLY B 1 159 ? 10.367 -20.172 -20.438 1 91.5 159 GLY B N 1
ATOM 3744 C CA . GLY B 1 159 ? 9.32 -21.047 -20.938 1 91.5 159 GLY B CA 1
ATOM 3745 C C . GLY B 1 159 ? 8.539 -21.734 -19.844 1 91.5 159 GLY B C 1
ATOM 3746 O O . GLY B 1 159 ? 7.66 -22.562 -20.109 1 91.5 159 GLY B O 1
ATOM 3747 N N . ILE B 1 160 ? 8.898 -21.562 -18.625 1 94.94 160 ILE B N 1
ATOM 3748 C CA . ILE B 1 160 ? 8.211 -22.203 -17.5 1 94.94 160 ILE B CA 1
ATOM 3749 C C . ILE B 1 160 ? 7.684 -21.141 -16.547 1 94.94 160 ILE B C 1
ATOM 3751 O O . ILE B 1 160 ? 8.453 -20.328 -16.016 1 94.94 160 ILE B O 1
ATOM 3755 N N . ARG B 1 161 ? 6.391 -21.219 -16.297 1 94.94 161 ARG B N 1
ATOM 3756 C CA . ARG B 1 161 ? 5.758 -20.266 -15.398 1 94.94 161 ARG B CA 1
ATOM 3757 C C . ARG B 1 161 ? 5.125 -20.969 -14.203 1 94.94 161 ARG B C 1
ATOM 3759 O O . ARG B 1 161 ? 4.59 -22.078 -14.344 1 94.94 161 ARG B O 1
ATOM 3766 N N . LEU B 1 162 ? 5.227 -20.281 -13.086 1 96.06 162 LEU B N 1
ATOM 3767 C CA . LEU B 1 162 ? 4.512 -20.703 -11.883 1 96.06 162 LEU B CA 1
ATOM 3768 C C . LEU B 1 162 ? 3.16 -20 -11.781 1 96.06 162 LEU B C 1
ATOM 3770 O O . LEU B 1 162 ? 3.072 -18.781 -11.953 1 96.06 162 LEU B O 1
ATOM 3774 N N . VAL B 1 163 ? 2.146 -20.781 -11.586 1 95.88 163 VAL B N 1
ATOM 3775 C CA . VAL B 1 163 ? 0.809 -20.203 -11.445 1 95.88 163 VAL B CA 1
ATOM 3776 C C . VAL B 1 163 ? 0.189 -20.656 -10.125 1 95.88 163 VAL B C 1
ATOM 3778 O O . VAL B 1 163 ? 0.367 -21.812 -9.711 1 95.88 163 VAL B O 1
ATOM 3781 N N . ARG B 1 164 ? -0.539 -19.797 -9.5 1 97 164 ARG B N 1
ATOM 3782 C CA . ARG B 1 164 ? -1.222 -20.062 -8.234 1 97 164 ARG B CA 1
ATOM 3783 C C . ARG B 1 164 ? -2.725 -19.844 -8.367 1 97 164 ARG B C 1
ATOM 3785 O O . ARG B 1 164 ? -3.26 -18.844 -7.902 1 97 164 ARG B O 1
ATOM 3792 N N . PRO B 1 165 ? -3.412 -20.828 -8.828 1 96.38 165 PRO B N 1
ATOM 3793 C CA . PRO B 1 165 ? -4.82 -20.625 -9.18 1 96.38 165 PRO B CA 1
ATOM 3794 C C . PRO B 1 165 ? -5.711 -20.438 -7.949 1 96.38 165 PRO B C 1
ATOM 3796 O O . PRO B 1 165 ? -6.805 -19.875 -8.062 1 96.38 165 PRO B O 1
ATOM 3799 N N . PHE B 1 166 ? -5.242 -20.891 -6.766 1 97.31 166 PHE B N 1
ATOM 3800 C CA . PHE B 1 166 ? -6.109 -20.891 -5.598 1 97.31 166 PHE B CA 1
ATOM 3801 C C . PHE B 1 166 ? -5.762 -19.75 -4.656 1 97.31 166 PHE B C 1
ATOM 3803 O O . PHE B 1 166 ? -6.141 -19.766 -3.482 1 97.31 166 PHE B O 1
ATOM 3810 N N . LEU B 1 167 ? -5.09 -18.75 -5.129 1 96.06 167 LEU B N 1
ATOM 3811 C CA . LEU B 1 167 ? -4.602 -17.656 -4.305 1 96.06 167 LEU B CA 1
ATOM 3812 C C . LEU B 1 167 ? -5.762 -16.859 -3.713 1 96.06 167 LEU B C 1
ATOM 3814 O O . LEU B 1 167 ? -5.582 -16.125 -2.74 1 96.06 167 LEU B O 1
ATOM 3818 N N . SER B 1 168 ? -7.008 -16.969 -4.23 1 94.5 168 SER B N 1
ATOM 3819 C CA . SER B 1 168 ? -8.172 -16.25 -3.738 1 94.5 168 SER B CA 1
ATOM 3820 C C . SER B 1 168 ? -9.109 -17.172 -2.959 1 94.5 168 SER B C 1
ATOM 3822 O O . SER B 1 168 ? -10.172 -16.734 -2.508 1 94.5 168 SER B O 1
ATOM 3824 N N . LEU B 1 169 ? -8.758 -18.406 -2.834 1 96.88 169 LEU B N 1
ATOM 3825 C CA . LEU B 1 169 ? -9.57 -19.375 -2.105 1 96.88 169 LEU B CA 1
ATOM 3826 C C . LEU B 1 169 ? -9.023 -19.594 -0.7 1 96.88 169 LEU B C 1
ATOM 3828 O O . LEU B 1 169 ? -7.812 -19.672 -0.505 1 96.88 169 LEU B O 1
ATOM 3832 N N . SER B 1 170 ? -9.914 -19.734 0.268 1 96.38 170 SER B N 1
ATOM 3833 C CA . SER B 1 170 ? -9.477 -19.953 1.644 1 96.38 170 SER B CA 1
ATOM 3834 C C . SER B 1 170 ? -9.102 -21.406 1.883 1 96.38 170 SER B C 1
ATOM 3836 O O . SER B 1 170 ? -9.609 -22.312 1.21 1 96.38 170 SER B O 1
ATOM 3838 N N . LYS B 1 171 ? -8.219 -21.625 2.811 1 94.31 171 LYS B N 1
ATOM 3839 C CA . LYS B 1 171 ? -7.887 -22.984 3.225 1 94.31 171 LYS B CA 1
ATOM 3840 C C . LYS B 1 171 ? -9.133 -23.734 3.688 1 94.31 171 LYS B C 1
ATOM 3842 O O . LYS B 1 171 ? -9.289 -24.922 3.396 1 94.31 171 LYS B O 1
ATOM 3847 N N . ALA B 1 172 ? -10 -23.047 4.395 1 95.12 172 ALA B N 1
ATOM 3848 C CA . ALA B 1 172 ? -11.242 -23.656 4.875 1 95.12 172 ALA B CA 1
ATOM 3849 C C . ALA B 1 172 ? -12.086 -24.172 3.715 1 95.12 172 ALA B C 1
ATOM 3851 O O . ALA B 1 172 ? -12.648 -25.266 3.793 1 95.12 172 ALA B O 1
ATOM 3852 N N . ASP B 1 173 ? -12.133 -23.406 2.65 1 96.56 173 ASP B N 1
ATOM 3853 C CA . ASP B 1 173 ? -12.867 -23.844 1.463 1 96.56 173 ASP B CA 1
ATOM 3854 C C . ASP B 1 173 ? -12.25 -25.094 0.856 1 96.56 173 ASP B C 1
ATOM 3856 O O . ASP B 1 173 ? -12.969 -26 0.427 1 96.56 173 ASP B O 1
ATOM 3860 N N . LEU B 1 174 ? -10.953 -25.203 0.846 1 97.31 174 LEU B N 1
ATOM 3861 C CA . LEU B 1 174 ? -10.266 -26.328 0.225 1 97.31 174 LEU B CA 1
ATOM 3862 C C . LEU B 1 174 ? -10.391 -27.594 1.089 1 97.31 174 LEU B C 1
ATOM 3864 O O . LEU B 1 174 ? -10.539 -28.688 0.567 1 97.31 174 LEU B O 1
ATOM 3868 N N . VAL B 1 175 ? -10.359 -27.391 2.391 1 96.69 175 VAL B N 1
ATOM 3869 C CA . VAL B 1 175 ? -10.602 -28.516 3.295 1 96.69 175 VAL B CA 1
ATOM 3870 C C . VAL B 1 175 ? -12.031 -29.016 3.109 1 96.69 175 VAL B C 1
ATOM 3872 O O . VAL B 1 175 ? -12.258 -30.234 3.01 1 96.69 175 VAL B O 1
ATOM 3875 N N . ALA B 1 176 ? -12.969 -28.125 3.049 1 97.25 176 ALA B N 1
ATOM 3876 C CA . ALA B 1 176 ? -14.359 -28.5 2.826 1 97.25 176 ALA B CA 1
ATOM 3877 C C . ALA B 1 176 ? -14.523 -29.25 1.504 1 97.25 176 ALA B C 1
ATOM 3879 O O . ALA B 1 176 ? -15.289 -30.219 1.419 1 97.25 176 ALA B O 1
ATOM 3880 N N . TYR B 1 177 ? -13.867 -28.781 0.542 1 97.12 177 TYR B N 1
ATOM 3881 C CA . TYR B 1 177 ? -13.891 -29.438 -0.758 1 97.12 177 TYR B CA 1
ATOM 3882 C C . TYR B 1 177 ? -13.398 -30.875 -0.648 1 97.12 177 TYR B C 1
ATOM 3884 O O . TYR B 1 177 ? -14.039 -31.797 -1.165 1 97.12 177 TYR B O 1
ATOM 3892 N N . CYS B 1 178 ? -12.242 -31.078 0.008 1 97.5 178 CYS B N 1
ATOM 3893 C CA . CYS B 1 178 ? -11.688 -32.406 0.182 1 97.5 178 CYS B CA 1
ATOM 3894 C C . CYS B 1 178 ? -12.648 -33.312 0.944 1 97.5 178 CYS B C 1
ATOM 3896 O O . CYS B 1 178 ? -12.828 -34.469 0.591 1 97.5 178 CYS B O 1
ATOM 3898 N N . GLU B 1 179 ? -13.25 -32.75 1.982 1 96.56 179 GLU B N 1
ATOM 3899 C CA . GLU B 1 179 ? -14.203 -33.531 2.777 1 96.56 179 GLU B CA 1
ATOM 3900 C C . GLU B 1 179 ? -15.43 -33.906 1.953 1 96.56 179 GLU B C 1
ATOM 3902 O O . GLU B 1 179 ? -15.883 -35.062 2.004 1 96.56 179 GLU B O 1
ATOM 3907 N N . MET B 1 180 ? -15.898 -33 1.209 1 96.62 180 MET B N 1
ATOM 3908 C CA . MET B 1 180 ? -17.062 -33.25 0.362 1 96.62 180 MET B CA 1
ATOM 3909 C C . MET B 1 180 ? -16.812 -34.375 -0.628 1 96.62 180 MET B C 1
ATOM 3911 O O . MET B 1 180 ? -17.703 -35.188 -0.893 1 96.62 180 MET B O 1
ATOM 3915 N N . HIS B 1 181 ? -15.625 -34.469 -1.126 1 96.62 181 HIS B N 1
ATOM 3916 C CA . HIS B 1 181 ? -15.281 -35.469 -2.135 1 96.62 181 HIS B CA 1
ATOM 3917 C C . HIS B 1 181 ? -14.586 -36.688 -1.505 1 96.62 181 HIS B C 1
ATOM 3919 O O . HIS B 1 181 ? -14.094 -37.562 -2.217 1 96.62 181 HIS B O 1
ATOM 3925 N N . ARG B 1 182 ? -14.414 -36.688 -0.191 1 96.25 182 ARG B N 1
ATOM 3926 C CA . ARG B 1 182 ? -13.828 -37.781 0.575 1 96.25 182 ARG B CA 1
ATOM 3927 C C . ARG B 1 182 ? -12.398 -38.062 0.12 1 96.25 182 ARG B C 1
ATOM 3929 O O . ARG B 1 182 ? -12.031 -39.219 -0.088 1 96.25 182 ARG B O 1
ATOM 3936 N N . LEU B 1 183 ? -11.688 -37.031 -0.122 1 96.31 183 LEU B N 1
ATOM 3937 C CA . LEU B 1 183 ? -10.289 -37.156 -0.519 1 96.31 183 LEU B CA 1
ATOM 3938 C C . LEU B 1 183 ? -9.383 -37.281 0.704 1 96.31 183 LEU B C 1
ATOM 3940 O O . LEU B 1 183 ? -9.461 -36.438 1.613 1 96.31 183 LEU B O 1
ATOM 3944 N N . PRO B 1 184 ? -8.516 -38.25 0.765 1 93.94 184 PRO B N 1
ATOM 3945 C CA . PRO B 1 184 ? -7.547 -38.312 1.861 1 93.94 184 PRO B CA 1
ATOM 3946 C C . PRO B 1 184 ? -6.445 -37.281 1.729 1 93.94 184 PRO B C 1
ATOM 3948 O O . PRO B 1 184 ? -5.98 -37 0.619 1 93.94 184 PRO B O 1
ATOM 3951 N N . PHE B 1 185 ? -6.164 -36.562 2.77 1 91.56 185 PHE B N 1
ATOM 3952 C CA . PHE B 1 185 ? -5.043 -35.625 2.758 1 91.56 185 PHE B CA 1
ATOM 3953 C C . PHE B 1 185 ? -4.305 -35.656 4.09 1 91.56 185 PHE B C 1
ATOM 3955 O O . PHE B 1 185 ? -4.848 -36.125 5.098 1 91.56 185 PHE B O 1
ATOM 3962 N N . LEU B 1 186 ? -3.055 -35.188 4.055 1 84.62 186 LEU B N 1
ATOM 3963 C CA . LEU B 1 186 ? -2.217 -35.125 5.25 1 84.62 186 LEU B CA 1
ATOM 3964 C C . LEU B 1 186 ? -2.557 -33.906 6.105 1 84.62 186 LEU B C 1
ATOM 3966 O O . LEU B 1 186 ? -2.805 -32.844 5.574 1 84.62 186 LEU B O 1
ATOM 3970 N N . ARG B 1 187 ? -2.834 -33.938 7.379 1 75.06 187 ARG B N 1
ATOM 3971 C CA . ARG B 1 187 ? -3.203 -32.812 8.258 1 75.06 187 ARG B CA 1
ATOM 3972 C C . ARG B 1 187 ? -1.978 -32 8.664 1 75.06 187 ARG B C 1
ATOM 3974 O O . ARG B 1 187 ? -2.08 -30.812 8.914 1 75.06 187 ARG B O 1
ATOM 3981 N N . ASP B 1 188 ? -0.914 -32.531 9.008 1 61.22 188 ASP B N 1
ATOM 3982 C CA . ASP B 1 188 ? 0.241 -31.703 9.375 1 61.22 188 ASP B CA 1
ATOM 3983 C C . ASP B 1 188 ? 1.416 -31.969 8.438 1 61.22 188 ASP B C 1
ATOM 3985 O O . ASP B 1 188 ? 2.414 -32.562 8.828 1 61.22 188 ASP B O 1
ATOM 3989 N N . PRO B 1 189 ? 1.046 -31.766 7.23 1 53.75 189 PRO B N 1
ATOM 3990 C CA . PRO B 1 189 ? 2.256 -32.062 6.453 1 53.75 189 PRO B CA 1
ATOM 3991 C C . PRO B 1 189 ? 3.449 -31.219 6.895 1 53.75 189 PRO B C 1
ATOM 3993 O O . PRO B 1 189 ? 3.271 -30.125 7.457 1 53.75 189 PRO B O 1
ATOM 3996 N N . SER B 1 190 ? 4.562 -31.781 7.41 1 47.31 190 SER B N 1
ATOM 3997 C CA . SER B 1 190 ? 5.746 -31.016 7.789 1 47.31 190 SER B CA 1
ATOM 3998 C C . SER B 1 190 ? 5.82 -29.703 7.027 1 47.31 190 SER B C 1
ATOM 4000 O O . SER B 1 190 ? 6.113 -29.688 5.828 1 47.31 190 SER B O 1
ATOM 4002 N N . ASN B 1 191 ? 4.723 -29.094 7.098 1 47.69 191 ASN B N 1
ATOM 4003 C CA . ASN B 1 191 ? 4.98 -27.812 6.461 1 47.69 191 ASN B CA 1
ATOM 4004 C C . ASN B 1 191 ? 6.215 -27.125 7.047 1 47.69 191 ASN B C 1
ATOM 4006 O O . ASN B 1 191 ? 6.121 -26.438 8.055 1 47.69 191 ASN B O 1
ATOM 4010 N N . THR B 1 192 ? 7.312 -27.75 7.008 1 43.12 192 THR B N 1
ATOM 4011 C CA . THR B 1 192 ? 8.57 -27.484 7.688 1 43.12 192 THR B CA 1
ATOM 4012 C C . THR B 1 192 ? 8.812 -25.984 7.797 1 43.12 192 THR B C 1
ATOM 4014 O O . THR B 1 192 ? 9.273 -25.484 8.828 1 43.12 192 THR B O 1
ATOM 4017 N N . ASP B 1 193 ? 9.344 -25.344 6.703 1 43.09 193 ASP B N 1
ATOM 4018 C CA . ASP B 1 193 ? 10.422 -24.359 6.652 1 43.09 193 ASP B CA 1
ATOM 4019 C C . ASP B 1 193 ? 9.969 -23.016 7.238 1 43.09 193 ASP B C 1
ATOM 4021 O O . ASP B 1 193 ? 10.688 -22.406 8.023 1 43.09 193 ASP B O 1
ATOM 4025 N N . GLU B 1 194 ? 9.016 -22.281 6.707 1 52.22 194 GLU B N 1
ATOM 4026 C CA . GLU B 1 194 ? 8.789 -20.891 7.082 1 52.22 194 GLU B CA 1
ATOM 4027 C C . GLU B 1 194 ? 8.008 -20.797 8.391 1 52.22 194 GLU B C 1
ATOM 4029 O O . GLU B 1 194 ? 7.18 -19.891 8.562 1 52.22 194 GLU B O 1
ATOM 4034 N N . ARG B 1 195 ? 8.344 -21.859 9.203 1 53.12 195 ARG B N 1
ATOM 4035 C CA . ARG B 1 195 ? 7.551 -22.266 10.359 1 53.12 195 ARG B CA 1
ATOM 4036 C C . ARG B 1 195 ? 7.57 -21.188 11.438 1 53.12 195 ARG B C 1
ATOM 4038 O O . ARG B 1 195 ? 6.523 -20.812 11.977 1 53.12 195 ARG B O 1
ATOM 4045 N N . PHE B 1 196 ? 8.992 -20.906 11.641 1 56.25 196 PHE B N 1
ATOM 4046 C CA . PHE B 1 196 ? 9.016 -20.125 12.867 1 56.25 196 PHE B CA 1
ATOM 4047 C C . PHE B 1 196 ? 8.312 -18.781 12.672 1 56.25 196 PHE B C 1
ATOM 4049 O O . PHE B 1 196 ? 7.453 -18.406 13.469 1 56.25 196 PHE B O 1
ATOM 4056 N N . THR B 1 197 ? 8.68 -18.156 11.469 1 68.06 197 THR B N 1
ATOM 4057 C CA . THR B 1 197 ? 8.07 -16.844 11.273 1 68.06 197 THR B CA 1
ATOM 4058 C C . THR B 1 197 ? 6.582 -16.969 10.984 1 68.06 197 THR B C 1
ATOM 4060 O O . THR B 1 197 ? 5.77 -16.219 11.539 1 68.06 197 THR B O 1
ATOM 4063 N N . ARG B 1 198 ? 6.305 -18.031 10.336 1 70.75 198 ARG B N 1
ATOM 4064 C CA . ARG B 1 198 ? 4.898 -18.172 9.977 1 70.75 198 ARG B CA 1
ATOM 4065 C C . ARG B 1 198 ? 4.078 -18.656 11.172 1 70.75 198 ARG B C 1
ATOM 4067 O O . ARG B 1 198 ? 2.916 -18.266 11.328 1 70.75 198 ARG B O 1
ATOM 4074 N N . ALA B 1 199 ? 4.789 -19.406 11.953 1 72.81 199 ALA B N 1
ATOM 4075 C CA . ALA B 1 199 ? 4.09 -19.859 13.156 1 72.81 199 ALA B CA 1
ATOM 4076 C C . ALA B 1 199 ? 3.736 -18.672 14.062 1 72.81 199 ALA B C 1
ATOM 4078 O O . ALA B 1 199 ? 2.637 -18.625 14.617 1 72.81 199 ALA B O 1
ATOM 4079 N N . ARG B 1 200 ? 4.691 -17.781 14.117 1 74.81 200 ARG B N 1
ATOM 4080 C CA . ARG B 1 200 ? 4.449 -16.594 14.922 1 74.81 200 ARG B CA 1
ATOM 4081 C C . ARG B 1 200 ? 3.344 -15.734 14.312 1 74.81 200 ARG B C 1
ATOM 4083 O O . ARG B 1 200 ? 2.496 -15.195 15.031 1 74.81 200 ARG B O 1
ATOM 4090 N N . LEU B 1 201 ? 3.32 -15.766 13.078 1 79.38 201 LEU B N 1
ATOM 4091 C CA . LEU B 1 201 ? 2.326 -14.953 12.375 1 79.38 201 LEU B CA 1
ATOM 4092 C C . LEU B 1 201 ? 0.936 -15.562 12.508 1 79.38 201 LEU B C 1
ATOM 4094 O O . LEU B 1 201 ? -0.058 -14.844 12.609 1 79.38 201 LEU B O 1
ATOM 4098 N N . ARG B 1 202 ? 0.927 -16.844 12.602 1 78.19 202 ARG B N 1
ATOM 4099 C CA . ARG B 1 202 ? -0.355 -17.531 12.711 1 78.19 202 ARG B CA 1
ATOM 4100 C C . ARG B 1 202 ? -1.006 -17.266 14.062 1 78.19 202 ARG B C 1
ATOM 4102 O O . ARG B 1 202 ? -2.23 -17.328 14.188 1 78.19 202 ARG B O 1
ATOM 4109 N N . ARG B 1 203 ? -0.159 -16.844 14.961 1 79.56 203 ARG B N 1
ATOM 4110 C CA . ARG B 1 203 ? -0.697 -16.469 16.266 1 79.56 203 ARG B CA 1
ATOM 4111 C C . ARG B 1 203 ? -1.201 -15.031 16.25 1 79.56 203 ARG B C 1
ATOM 4113 O O . ARG B 1 203 ? -2.111 -14.68 17.016 1 79.56 203 ARG B O 1
ATOM 4120 N N . LEU B 1 204 ? -0.673 -14.297 15.406 1 84.69 204 LEU B N 1
ATOM 4121 C CA . LEU B 1 204 ? -0.978 -12.867 15.344 1 84.69 204 LEU B CA 1
ATOM 4122 C C . LEU B 1 204 ? -2.23 -12.617 14.516 1 84.69 204 LEU B C 1
ATOM 4124 O O . LEU B 1 204 ? -3.016 -11.719 14.82 1 84.69 204 LEU B O 1
ATOM 4128 N N . LEU B 1 205 ? -2.488 -13.43 13.531 1 88.19 205 LEU B N 1
ATOM 4129 C CA . LEU B 1 205 ? -3.543 -13.211 12.555 1 88.19 205 LEU B CA 1
ATOM 4130 C C . LEU B 1 205 ? -4.918 -13.25 13.211 1 88.19 205 LEU B C 1
ATOM 4132 O O . LEU B 1 205 ? -5.758 -12.383 12.953 1 88.19 205 LEU B O 1
ATOM 4136 N N . PRO B 1 206 ? -5.141 -14.211 14.148 1 86.69 206 PRO B N 1
ATOM 4137 C CA . PRO B 1 206 ? -6.441 -14.211 14.82 1 86.69 206 PRO B CA 1
ATOM 4138 C C . PRO B 1 206 ? -6.684 -12.945 15.641 1 86.69 206 PRO B C 1
ATOM 4140 O O . PRO B 1 206 ? -7.812 -12.461 15.711 1 86.69 206 PRO B O 1
ATOM 4143 N N . LEU B 1 207 ? -5.668 -12.438 16.234 1 84.69 207 LEU B N 1
ATOM 4144 C CA . LEU B 1 207 ? -5.789 -11.211 17.016 1 84.69 207 LEU B CA 1
ATOM 4145 C C . LEU B 1 207 ? -6.137 -10.031 16.125 1 84.69 207 LEU B C 1
ATOM 4147 O O . LEU B 1 207 ? -6.973 -9.195 16.484 1 84.69 207 LEU B O 1
ATOM 4151 N N . LEU B 1 208 ? -5.562 -10.008 14.992 1 89.31 208 LEU B N 1
ATOM 4152 C CA . LEU B 1 208 ? -5.844 -8.953 14.031 1 89.31 208 LEU B CA 1
ATOM 4153 C C . LEU B 1 208 ? -7.258 -9.086 13.477 1 89.31 208 LEU B C 1
ATOM 4155 O O . LEU B 1 208 ? -7.957 -8.086 13.297 1 89.31 208 LEU B O 1
ATOM 4159 N N . ALA B 1 209 ? -7.617 -10.266 13.25 1 91.31 209 ALA B N 1
ATOM 4160 C CA . ALA B 1 209 ? -8.953 -10.531 12.719 1 91.31 209 ALA B CA 1
ATOM 4161 C C . ALA B 1 209 ? -10.031 -10.047 13.68 1 91.31 209 ALA B C 1
ATOM 4163 O O . ALA B 1 209 ? -11.086 -9.57 13.25 1 91.31 209 ALA B O 1
ATOM 4164 N N . GLU B 1 210 ? -9.773 -10.172 14.961 1 89.19 210 GLU B N 1
ATOM 4165 C CA . GLU B 1 210 ? -10.719 -9.703 15.977 1 89.19 210 GLU B CA 1
ATOM 4166 C C . GLU B 1 210 ? -10.938 -8.195 15.875 1 89.19 210 GLU B C 1
ATOM 4168 O O . GLU B 1 210 ? -12.016 -7.699 16.188 1 89.19 210 GLU B O 1
ATOM 4173 N N . GLU B 1 211 ? -9.93 -7.539 15.391 1 88.5 211 GLU B N 1
ATOM 4174 C CA . GLU B 1 211 ? -10.031 -6.09 15.258 1 88.5 211 GLU B CA 1
ATOM 4175 C C . GLU B 1 211 ? -10.539 -5.703 13.867 1 88.5 211 GLU B C 1
ATOM 4177 O O . GLU B 1 211 ? -10.742 -4.52 13.586 1 88.5 211 GLU B O 1
ATOM 4182 N N . GLY B 1 212 ? -10.641 -6.734 12.992 1 89.62 212 GLY B N 1
ATOM 4183 C CA . GLY B 1 212 ? -11.219 -6.453 11.695 1 89.62 212 GLY B CA 1
ATOM 4184 C C . GLY B 1 212 ? -10.273 -6.719 10.539 1 89.62 212 GLY B C 1
ATOM 4185 O O . GLY B 1 212 ? -10.68 -6.703 9.375 1 89.62 212 GLY B O 1
ATOM 4186 N N . LEU B 1 213 ? -9.031 -6.941 10.867 1 92.25 213 LEU B N 1
ATOM 4187 C CA . LEU B 1 213 ? -8.062 -7.219 9.812 1 92.25 213 LEU B CA 1
ATOM 4188 C C . LEU B 1 213 ? -7.895 -8.719 9.609 1 92.25 213 LEU B C 1
ATOM 4190 O O . LEU B 1 213 ? -6.938 -9.32 10.102 1 92.25 213 LEU B O 1
ATOM 4194 N N . ASN B 1 214 ? -8.789 -9.25 8.844 1 93.94 214 ASN B N 1
ATOM 4195 C CA . ASN B 1 214 ? -8.773 -10.688 8.609 1 93.94 214 ASN B CA 1
ATOM 4196 C C . ASN B 1 214 ? -8.008 -11.039 7.336 1 93.94 214 ASN B C 1
ATOM 4198 O O . ASN B 1 214 ? -7.512 -10.148 6.641 1 93.94 214 ASN B O 1
ATOM 4202 N N . ALA B 1 215 ? -7.918 -12.281 7.055 1 93.88 215 ALA B N 1
ATOM 4203 C CA . ALA B 1 215 ? -7.148 -12.773 5.918 1 93.88 215 ALA B CA 1
ATOM 4204 C C . ALA B 1 215 ? -7.691 -12.219 4.605 1 93.88 215 ALA B C 1
ATOM 4206 O O . ALA B 1 215 ? -6.922 -11.859 3.711 1 93.88 215 ALA B O 1
ATOM 4207 N N . ALA B 1 216 ? -8.977 -12.156 4.504 1 94.38 216 ALA B N 1
ATOM 4208 C CA . ALA B 1 216 ? -9.602 -11.672 3.281 1 94.38 216 ALA B CA 1
ATOM 4209 C C . ALA B 1 216 ? -9.219 -10.219 3.008 1 94.38 216 ALA B C 1
ATOM 4211 O O . ALA B 1 216 ? -8.953 -9.844 1.863 1 94.38 216 ALA B O 1
ATOM 4212 N N . ARG B 1 217 ? -9.133 -9.414 4.023 1 94.12 217 ARG B N 1
ATOM 4213 C CA . ARG B 1 217 ? -8.766 -8.008 3.867 1 94.12 217 ARG B CA 1
ATOM 4214 C C . ARG B 1 217 ? -7.293 -7.863 3.502 1 94.12 217 ARG B C 1
ATOM 4216 O O . ARG B 1 217 ? -6.93 -7.012 2.686 1 94.12 217 ARG B O 1
ATOM 4223 N N . LEU B 1 218 ? -6.492 -8.68 4.121 1 95.44 218 LEU B N 1
ATOM 4224 C CA . LEU B 1 218 ? -5.074 -8.656 3.775 1 95.44 218 LEU B CA 1
ATOM 4225 C C . LEU B 1 218 ? -4.863 -9.078 2.324 1 95.44 218 LEU B C 1
ATOM 4227 O O . LEU B 1 218 ? -4.062 -8.469 1.609 1 95.44 218 LEU B O 1
ATOM 4231 N N . ALA B 1 219 ? -5.594 -10.07 1.92 1 95.62 219 ALA B N 1
ATOM 4232 C CA . ALA B 1 219 ? -5.496 -10.516 0.534 1 95.62 219 ALA B CA 1
ATOM 4233 C C . ALA B 1 219 ? -5.992 -9.445 -0.429 1 95.62 219 ALA B C 1
ATOM 4235 O O . ALA B 1 219 ? -5.426 -9.258 -1.509 1 95.62 219 ALA B O 1
ATOM 4236 N N . ARG B 1 220 ? -7.023 -8.773 -0.02 1 94.88 220 ARG B N 1
ATOM 4237 C CA . ARG B 1 220 ? -7.543 -7.688 -0.843 1 94.88 220 ARG B CA 1
ATOM 4238 C C . ARG B 1 220 ? -6.527 -6.551 -0.955 1 94.88 220 ARG B C 1
ATOM 4240 O O . ARG B 1 220 ? -6.391 -5.938 -2.016 1 94.88 220 ARG B O 1
ATOM 4247 N N . LEU B 1 221 ? -5.891 -6.273 0.127 1 96.25 221 LEU B N 1
ATOM 4248 C CA . LEU B 1 221 ? -4.824 -5.277 0.096 1 96.25 221 LEU B CA 1
ATOM 4249 C C . LEU B 1 221 ? -3.75 -5.664 -0.916 1 96.25 221 LEU B C 1
ATOM 4251 O O . LEU B 1 221 ? -3.256 -4.809 -1.659 1 96.25 221 LEU B O 1
ATOM 4255 N N . ALA B 1 222 ? -3.414 -6.91 -0.935 1 97.19 222 ALA B N 1
ATOM 4256 C CA . ALA B 1 222 ? -2.408 -7.398 -1.873 1 97.19 222 ALA B CA 1
ATOM 4257 C C . ALA B 1 222 ? -2.834 -7.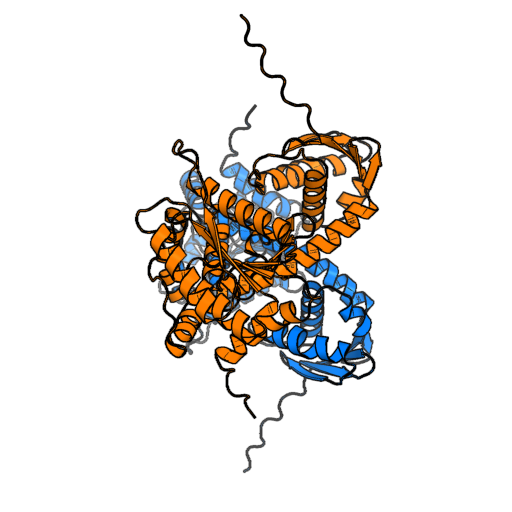145 -3.316 1 97.19 222 ALA B C 1
ATOM 4259 O O . ALA B 1 222 ? -2.035 -6.68 -4.133 1 97.19 222 ALA B O 1
ATOM 4260 N N . VAL B 1 223 ? -4.082 -7.438 -3.607 1 95.56 223 VAL B N 1
ATOM 4261 C CA . VAL B 1 223 ? -4.613 -7.258 -4.953 1 95.56 223 VAL B CA 1
ATOM 4262 C C . VAL B 1 223 ? -4.559 -5.781 -5.34 1 95.56 223 VAL B C 1
ATOM 4264 O O . VAL B 1 223 ? -4.109 -5.434 -6.434 1 95.56 223 VAL B O 1
ATOM 4267 N N . ARG B 1 224 ? -4.934 -4.926 -4.441 1 96.38 224 ARG B N 1
ATOM 4268 C CA . ARG B 1 224 ? -4.965 -3.49 -4.695 1 96.38 224 ARG B CA 1
ATOM 4269 C C . ARG B 1 224 ? -3.553 -2.934 -4.859 1 96.38 224 ARG B C 1
ATOM 4271 O O . ARG B 1 224 ? -3.295 -2.145 -5.77 1 96.38 224 ARG B O 1
ATOM 4278 N N . ALA B 1 225 ? -2.672 -3.355 -3.996 1 97.06 225 ALA B N 1
ATOM 4279 C CA . ALA B 1 225 ? -1.277 -2.938 -4.098 1 97.06 225 ALA B CA 1
ATOM 4280 C C . ALA B 1 225 ? -0.656 -3.41 -5.406 1 97.06 225 ALA B C 1
ATOM 4282 O O . ALA B 1 225 ? 0.087 -2.666 -6.055 1 97.06 225 ALA B O 1
ATOM 4283 N N . GLY B 1 226 ? -1 -4.668 -5.793 1 96.38 226 GLY B N 1
ATOM 4284 C CA . GLY B 1 226 ? -0.498 -5.211 -7.047 1 96.38 226 GLY B CA 1
ATOM 4285 C C . GLY B 1 226 ? -0.969 -4.434 -8.266 1 96.38 226 GLY B C 1
ATOM 4286 O O . GLY B 1 226 ? -0.196 -4.195 -9.195 1 96.38 226 GLY B O 1
ATOM 4287 N N . ARG B 1 227 ? -2.186 -4.039 -8.234 1 96.25 227 ARG B N 1
ATOM 4288 C CA . ARG B 1 227 ? -2.762 -3.262 -9.32 1 96.25 227 ARG B CA 1
ATOM 4289 C C . ARG B 1 227 ? -2.062 -1.912 -9.461 1 96.25 227 ARG B C 1
ATOM 4291 O O . ARG B 1 227 ? -1.677 -1.516 -10.562 1 96.25 227 ARG B O 1
ATOM 4298 N N . ASP B 1 228 ? -1.886 -1.229 -8.367 1 97.69 228 ASP B N 1
ATOM 4299 C CA . ASP B 1 228 ? -1.203 0.06 -8.383 1 97.69 228 ASP B CA 1
ATOM 4300 C C . ASP B 1 228 ? 0.247 -0.09 -8.836 1 97.69 228 ASP B C 1
ATOM 4302 O O . ASP B 1 228 ? 0.727 0.685 -9.664 1 97.69 228 ASP B O 1
ATOM 4306 N N . ASP B 1 229 ? 0.896 -1.092 -8.32 1 96.75 229 ASP B N 1
ATOM 4307 C CA . ASP B 1 229 ? 2.299 -1.299 -8.664 1 96.75 229 ASP B CA 1
ATOM 4308 C C . ASP B 1 229 ? 2.463 -1.619 -10.148 1 96.75 229 ASP B C 1
ATOM 4310 O O . ASP B 1 229 ? 3.42 -1.173 -10.781 1 96.75 229 ASP B O 1
ATOM 4314 N N . ALA B 1 230 ? 1.562 -2.408 -10.672 1 96.19 230 ALA B N 1
ATOM 4315 C CA . ALA B 1 230 ? 1.635 -2.76 -12.086 1 96.19 230 ALA B CA 1
ATOM 4316 C C . ALA B 1 230 ? 1.56 -1.516 -12.961 1 96.19 230 ALA B C 1
ATOM 4318 O O . ALA B 1 230 ? 2.289 -1.402 -13.953 1 96.19 230 ALA B O 1
ATOM 4319 N N . ALA B 1 231 ? 0.711 -0.582 -12.602 1 98.06 231 ALA B N 1
ATOM 4320 C CA . ALA B 1 231 ? 0.579 0.659 -13.359 1 98.06 231 ALA B CA 1
ATOM 4321 C C . ALA B 1 231 ? 1.858 1.486 -13.289 1 98.06 231 ALA B C 1
ATOM 4323 O O . ALA B 1 231 ? 2.318 2.02 -14.297 1 98.06 231 ALA B O 1
ATOM 4324 N N . LEU B 1 232 ? 2.422 1.588 -12.125 1 98.25 232 LEU B N 1
ATOM 4325 C CA . LEU B 1 232 ? 3.65 2.352 -11.93 1 98.25 232 LEU B CA 1
ATOM 4326 C C . LEU B 1 232 ? 4.816 1.7 -12.664 1 98.25 232 LEU B C 1
ATOM 4328 O O . LEU B 1 232 ? 5.641 2.391 -13.266 1 98.25 232 LEU B O 1
ATOM 4332 N N . ARG B 1 233 ? 4.871 0.363 -12.625 1 96.69 233 ARG B N 1
ATOM 4333 C CA . ARG B 1 233 ? 5.941 -0.359 -13.312 1 96.69 233 ARG B CA 1
ATOM 4334 C C . ARG B 1 233 ? 5.832 -0.202 -14.82 1 96.69 233 ARG B C 1
ATOM 4336 O O . ARG B 1 233 ? 6.844 -0.087 -15.516 1 96.69 233 ARG B O 1
ATOM 4343 N N . GLN B 1 234 ? 4.625 -0.24 -15.273 1 96.88 234 GLN B N 1
ATOM 4344 C CA . GLN B 1 234 ? 4.422 -0.035 -16.703 1 96.88 234 GLN B CA 1
ATOM 4345 C C . GLN B 1 234 ? 4.961 1.322 -17.141 1 96.88 234 GLN B C 1
ATOM 4347 O O . GLN B 1 234 ? 5.66 1.418 -18.156 1 96.88 234 GLN B O 1
ATOM 4352 N N . ARG B 1 235 ? 4.668 2.33 -16.391 1 97.62 235 ARG B N 1
ATOM 4353 C CA . ARG B 1 235 ? 5.18 3.662 -16.703 1 97.62 235 ARG B CA 1
ATOM 4354 C C . ARG B 1 235 ? 6.699 3.705 -16.578 1 97.62 235 ARG B C 1
ATOM 4356 O O . ARG B 1 235 ? 7.379 4.297 -17.422 1 97.62 235 ARG B O 1
ATOM 4363 N N . ALA B 1 236 ? 7.234 3.094 -15.586 1 98 236 ALA B N 1
ATOM 4364 C CA . ALA B 1 236 ? 8.68 3.072 -15.375 1 98 236 ALA B CA 1
ATOM 4365 C C . ALA B 1 236 ? 9.398 2.393 -16.531 1 98 236 ALA B C 1
ATOM 4367 O O . ALA B 1 236 ? 10.453 2.857 -16.984 1 98 236 ALA B O 1
ATOM 4368 N N . GLU B 1 237 ? 8.82 1.304 -16.969 1 96.88 237 GLU B N 1
ATOM 4369 C CA . GLU B 1 237 ? 9.406 0.59 -18.109 1 96.88 237 GLU B CA 1
ATOM 4370 C C . GLU B 1 237 ? 9.406 1.453 -19.359 1 96.88 237 GLU B C 1
ATOM 4372 O O . GLU B 1 237 ? 10.383 1.458 -20.125 1 96.88 237 GLU B O 1
ATOM 4377 N N . ALA B 1 238 ? 8.312 2.164 -19.594 1 97 238 ALA B N 1
ATOM 4378 C CA . ALA B 1 238 ? 8.227 3.072 -20.734 1 97 238 ALA B CA 1
ATOM 4379 C C . ALA B 1 238 ? 9.289 4.168 -20.641 1 97 238 ALA B C 1
ATOM 4381 O O . ALA B 1 238 ? 9.977 4.461 -21.625 1 97 238 ALA B O 1
ATOM 4382 N N . VAL B 1 239 ? 9.453 4.727 -19.469 1 97.94 239 VAL B N 1
ATOM 4383 C CA . VAL B 1 239 ? 10.43 5.789 -19.25 1 97.94 239 VAL B CA 1
ATOM 4384 C C . VAL B 1 239 ? 11.844 5.246 -19.469 1 97.94 239 VAL B C 1
ATOM 4386 O O . VAL B 1 239 ? 12.656 5.863 -20.156 1 97.94 239 VAL B O 1
ATOM 4389 N N . LEU B 1 240 ? 12.102 4.105 -18.859 1 97.44 240 LEU B N 1
ATOM 4390 C CA . LEU B 1 240 ? 13.422 3.494 -18.984 1 97.44 240 LEU B CA 1
ATOM 4391 C C . LEU B 1 240 ? 13.781 3.287 -20.453 1 97.44 240 LEU B C 1
ATOM 4393 O O . LEU B 1 240 ? 14.898 3.605 -20.875 1 97.44 240 LEU B O 1
ATOM 4397 N N . SER B 1 241 ? 12.852 2.828 -21.25 1 96.19 241 SER B N 1
ATOM 4398 C CA . SER B 1 241 ? 13.07 2.582 -22.672 1 96.19 241 SER B CA 1
ATOM 4399 C C . SER B 1 241 ? 13.344 3.883 -23.422 1 96.19 241 SER B C 1
ATOM 4401 O O . SER B 1 241 ? 14.133 3.904 -24.375 1 96.19 241 SER B O 1
ATOM 4403 N N . GLU B 1 242 ? 12.75 4.902 -23.031 1 96.81 242 GLU B N 1
ATOM 4404 C CA . GLU B 1 242 ? 12.867 6.203 -23.688 1 96.81 242 GLU B CA 1
ATOM 4405 C C . GLU B 1 242 ? 14.219 6.848 -23.406 1 96.81 242 GLU B C 1
ATOM 4407 O O . GLU B 1 242 ? 14.773 7.539 -24.25 1 96.81 242 GLU B O 1
ATOM 4412 N N . ILE B 1 243 ? 14.734 6.609 -22.25 1 97.06 243 ILE B N 1
ATOM 4413 C CA . ILE B 1 243 ? 15.836 7.453 -21.812 1 97.06 243 ILE B CA 1
ATOM 4414 C C . ILE B 1 243 ? 17.141 6.66 -21.859 1 97.06 243 ILE B C 1
ATOM 4416 O O . ILE B 1 243 ? 18.203 7.188 -21.531 1 97.06 243 ILE B O 1
ATOM 4420 N N . THR B 1 244 ? 17.047 5.398 -22.141 1 95.44 244 THR B N 1
ATOM 4421 C CA . THR B 1 244 ? 18.219 4.52 -22.094 1 95.44 244 THR B CA 1
ATOM 4422 C C . THR B 1 244 ? 18.969 4.559 -23.422 1 95.44 244 THR B C 1
ATOM 4424 O O . THR B 1 244 ? 18.359 4.523 -24.484 1 95.44 244 THR B O 1
ATOM 4427 N N . ARG B 1 245 ? 20.188 4.742 -23.359 1 90.44 245 ARG B N 1
ATOM 4428 C CA . ARG B 1 245 ? 21.125 4.48 -24.453 1 90.44 245 ARG B CA 1
ATOM 4429 C C . ARG B 1 245 ? 22.156 3.436 -24.047 1 90.44 245 ARG B C 1
ATOM 4431 O O . ARG B 1 245 ? 22.641 3.438 -22.922 1 90.44 245 ARG B O 1
ATOM 4438 N N . THR B 1 246 ? 22.094 2.4 -24.797 1 78.94 246 THR B N 1
ATOM 4439 C CA . THR B 1 246 ? 23.016 1.324 -24.438 1 78.94 246 THR B CA 1
ATOM 4440 C C . THR B 1 246 ? 24.359 1.487 -25.156 1 78.94 246 THR B C 1
ATOM 4442 O O . THR B 1 246 ? 24.391 1.769 -26.359 1 78.94 246 THR B O 1
ATOM 4445 N N . ASP B 1 247 ? 25.312 1.775 -24.406 1 70.75 247 ASP B N 1
ATOM 4446 C CA . ASP B 1 247 ? 26.672 1.682 -24.938 1 70.75 247 ASP B CA 1
ATOM 4447 C C . ASP B 1 247 ? 27.453 0.566 -24.25 1 70.75 247 ASP B C 1
ATOM 4449 O O . ASP B 1 247 ? 27.672 0.61 -23.031 1 70.75 247 ASP B O 1
ATOM 4453 N N . GLU B 1 248 ? 28.094 -0.302 -25.047 1 71.56 248 GLU B N 1
ATOM 4454 C CA . GLU B 1 248 ? 28.906 -1.396 -24.531 1 71.56 248 GLU B CA 1
ATOM 4455 C C . GLU B 1 248 ? 28.281 -2.023 -23.297 1 71.56 248 GLU B C 1
ATOM 4457 O O . GLU B 1 248 ? 27.047 -2.092 -23.188 1 71.56 248 GLU B O 1
ATOM 4462 N N . ALA B 1 249 ? 29.031 -2.451 -22.141 1 73.56 249 ALA B N 1
ATOM 4463 C CA . ALA B 1 249 ? 28.641 -3.205 -20.953 1 73.56 249 ALA B CA 1
ATOM 4464 C C . ALA B 1 249 ? 28 -2.293 -19.906 1 73.56 249 ALA B C 1
ATOM 4466 O O . ALA B 1 249 ? 27.781 -2.699 -18.766 1 73.56 249 ALA B O 1
ATOM 4467 N N . ALA B 1 250 ? 27.625 -1.025 -20.438 1 85.38 250 ALA B N 1
ATOM 4468 C CA . ALA B 1 250 ? 27.062 -0.084 -19.484 1 85.38 250 ALA B CA 1
ATOM 4469 C C . ALA B 1 250 ? 25.719 0.461 -19.969 1 85.38 250 ALA B C 1
ATOM 4471 O O . ALA B 1 250 ? 25.453 0.516 -21.172 1 85.38 250 ALA B O 1
ATOM 4472 N N . LEU B 1 251 ? 24.859 0.723 -18.984 1 93.31 251 LEU B N 1
ATOM 4473 C CA . LEU B 1 251 ? 23.609 1.418 -19.266 1 93.31 251 LEU B CA 1
ATOM 4474 C C . LEU B 1 251 ? 23.75 2.916 -19.016 1 93.31 251 LEU B C 1
ATOM 4476 O O . LEU B 1 251 ? 24.312 3.328 -18 1 93.31 251 LEU B O 1
ATOM 4480 N N . ARG B 1 252 ? 23.375 3.703 -20.016 1 95.81 252 ARG B N 1
ATOM 4481 C CA . ARG B 1 252 ? 23.375 5.152 -19.844 1 95.81 252 ARG B CA 1
ATOM 4482 C C . ARG B 1 252 ? 21.953 5.703 -19.875 1 95.81 252 ARG B C 1
ATOM 4484 O O . ARG B 1 252 ? 21.172 5.379 -20.781 1 95.81 252 ARG B O 1
ATOM 4491 N N . LEU B 1 253 ? 21.641 6.492 -18.875 1 97.38 253 LEU B N 1
ATOM 4492 C CA . LEU B 1 253 ? 20.312 7.074 -18.766 1 97.38 253 LEU B CA 1
ATOM 4493 C C . LEU B 1 253 ? 20.375 8.594 -18.875 1 97.38 253 LEU B C 1
ATOM 4495 O O . LEU B 1 253 ? 21.312 9.219 -18.359 1 97.38 253 LEU B O 1
ATOM 4499 N N . ASP B 1 254 ? 19.391 9.203 -19.5 1 97.75 254 ASP B N 1
ATOM 4500 C CA . ASP B 1 254 ? 19.203 10.648 -19.469 1 97.75 254 ASP B CA 1
ATOM 4501 C C . ASP B 1 254 ? 18.641 11.094 -18.125 1 97.75 254 ASP B C 1
ATOM 4503 O O . ASP B 1 254 ? 17.422 11.078 -17.906 1 97.75 254 ASP B O 1
ATOM 4507 N N . GLY B 1 255 ? 19.5 11.523 -17.25 1 97.62 255 GLY B N 1
ATOM 4508 C CA . GLY B 1 255 ? 19.109 11.891 -15.891 1 97.62 255 GLY B CA 1
ATOM 4509 C C . GLY B 1 255 ? 18.234 13.125 -15.836 1 97.62 255 GLY B C 1
ATOM 4510 O O . GLY B 1 255 ? 17.406 13.266 -14.938 1 97.62 255 GLY B O 1
ATOM 4511 N N . LEU B 1 256 ? 18.438 13.992 -16.734 1 96.94 256 LEU B N 1
ATOM 4512 C CA . LEU B 1 256 ? 17.656 15.227 -16.766 1 96.94 256 LEU B CA 1
ATOM 4513 C C . LEU B 1 256 ? 16.203 14.938 -17.125 1 96.94 256 LEU B C 1
ATOM 4515 O O . LEU B 1 256 ? 15.281 15.531 -16.547 1 96.94 256 LEU B O 1
ATOM 4519 N N . ARG B 1 257 ? 15.984 14.031 -18.078 1 97.44 257 ARG B N 1
ATOM 4520 C CA . ARG B 1 257 ? 14.633 13.602 -18.391 1 97.44 257 ARG B CA 1
ATOM 4521 C C . ARG B 1 257 ? 14.023 12.805 -17.234 1 97.44 257 ARG B C 1
ATOM 4523 O O . ARG B 1 257 ? 12.844 12.961 -16.922 1 97.44 257 ARG B O 1
ATOM 4530 N N . LEU B 1 258 ? 14.836 11.961 -16.594 1 97.94 258 LEU B N 1
ATOM 4531 C CA . LEU B 1 258 ? 14.391 11.109 -15.5 1 97.94 258 LEU B CA 1
ATOM 4532 C C . LEU B 1 258 ? 13.891 11.938 -14.328 1 97.94 258 LEU B C 1
ATOM 4534 O O . LEU B 1 258 ? 12.875 11.602 -13.711 1 97.94 258 LEU B O 1
ATOM 4538 N N . ARG B 1 259 ? 14.523 13.023 -14.039 1 96.88 259 ARG B N 1
ATOM 4539 C CA . ARG B 1 259 ? 14.219 13.82 -12.859 1 96.88 259 ARG B CA 1
ATOM 4540 C C . ARG B 1 259 ? 12.859 14.508 -13.008 1 96.88 259 ARG B C 1
ATOM 4542 O O . ARG B 1 259 ? 12.305 15.008 -12.023 1 96.88 259 ARG B O 1
ATOM 4549 N N . ARG B 1 260 ? 12.281 14.539 -14.227 1 96.69 260 ARG B N 1
ATOM 4550 C CA . ARG B 1 260 ? 10.984 15.148 -14.461 1 96.69 260 ARG B CA 1
ATOM 4551 C C . ARG B 1 260 ? 9.852 14.211 -14.055 1 96.69 260 ARG B C 1
ATOM 4553 O O . ARG B 1 260 ? 8.695 14.625 -13.945 1 96.69 260 ARG B O 1
ATOM 4560 N N . GLU B 1 261 ? 10.219 12.992 -13.859 1 97.69 261 GLU B N 1
ATOM 4561 C CA . GLU B 1 261 ? 9.211 12.016 -13.445 1 97.69 261 GLU B CA 1
ATOM 4562 C C . GLU B 1 261 ? 8.977 12.07 -11.938 1 97.69 261 GLU B C 1
ATOM 4564 O O . GLU B 1 261 ? 9.867 12.461 -11.18 1 97.69 261 GLU B O 1
ATOM 4569 N N . PRO B 1 262 ? 7.727 11.664 -11.508 1 97.5 262 PRO B N 1
ATOM 4570 C CA . PRO B 1 262 ? 7.52 11.516 -10.07 1 97.5 262 PRO B CA 1
ATOM 4571 C C . PRO B 1 262 ? 8.508 10.555 -9.422 1 97.5 262 PRO B C 1
ATOM 4573 O O . PRO B 1 262 ? 8.945 9.586 -10.062 1 97.5 262 PRO B O 1
ATOM 4576 N N . CYS B 1 263 ? 8.805 10.75 -8.133 1 97.31 263 CYS B N 1
ATOM 4577 C CA . CYS B 1 263 ? 9.781 9.961 -7.41 1 97.31 263 CYS B CA 1
ATOM 4578 C C . CYS B 1 263 ? 9.445 8.477 -7.477 1 97.31 263 CYS B C 1
ATOM 4580 O O . CYS B 1 263 ? 10.344 7.629 -7.562 1 97.31 263 CYS B O 1
ATOM 4582 N N . ALA B 1 264 ? 8.148 8.141 -7.441 1 98.06 264 ALA B N 1
ATOM 4583 C CA . ALA B 1 264 ? 7.719 6.746 -7.496 1 98.06 264 ALA B CA 1
ATOM 4584 C C . ALA B 1 264 ? 8.188 6.078 -8.781 1 98.06 264 ALA B C 1
ATOM 4586 O O . ALA B 1 264 ? 8.562 4.902 -8.781 1 98.06 264 ALA B O 1
ATOM 4587 N N . ILE B 1 265 ? 8.156 6.844 -9.859 1 98.44 265 ILE B N 1
ATOM 4588 C CA . ILE B 1 265 ? 8.578 6.332 -11.164 1 98.44 265 ILE B CA 1
ATOM 4589 C C . ILE B 1 265 ? 10.102 6.25 -11.211 1 98.44 265 ILE B C 1
ATOM 4591 O O . ILE B 1 265 ? 10.664 5.246 -11.656 1 98.44 265 ILE B O 1
ATOM 4595 N N . VAL B 1 266 ? 10.812 7.297 -10.688 1 98.5 266 VAL B N 1
ATOM 4596 C CA . VAL B 1 266 ? 12.273 7.332 -10.695 1 98.5 266 VAL B CA 1
ATOM 4597 C C . VAL B 1 266 ? 12.828 6.129 -9.938 1 98.5 266 VAL B C 1
ATOM 4599 O O . VAL B 1 266 ? 13.75 5.461 -10.414 1 98.5 266 VAL B O 1
ATOM 4602 N N . LEU B 1 267 ? 12.242 5.871 -8.805 1 97.94 267 LEU B N 1
ATOM 4603 C CA . LEU B 1 267 ? 12.672 4.738 -7.992 1 97.94 267 LEU B CA 1
ATOM 4604 C C . LEU B 1 267 ? 12.57 3.434 -8.781 1 97.94 267 LEU B C 1
ATOM 4606 O O . LEU B 1 267 ? 13.5 2.625 -8.773 1 97.94 267 LEU B O 1
ATOM 4610 N N . ARG B 1 268 ? 11.469 3.209 -9.453 1 97.25 268 ARG B N 1
ATOM 4611 C CA . ARG B 1 268 ? 11.227 1.97 -10.188 1 97.25 268 ARG B CA 1
ATOM 4612 C C . ARG B 1 268 ? 12.094 1.893 -11.438 1 97.25 268 ARG B C 1
ATOM 4614 O O . ARG B 1 268 ? 12.523 0.807 -11.836 1 97.25 268 ARG B O 1
ATOM 4621 N N . VAL B 1 269 ? 12.43 3.061 -12.062 1 98.06 269 VAL B N 1
ATOM 4622 C CA . VAL B 1 269 ? 13.328 3.092 -13.219 1 98.06 269 VAL B CA 1
ATOM 4623 C C . VAL B 1 269 ? 14.727 2.662 -12.797 1 98.06 269 VAL B C 1
ATOM 4625 O O . VAL B 1 269 ? 15.336 1.8 -13.43 1 98.06 269 VAL B O 1
ATOM 4628 N N . VAL B 1 270 ? 15.234 3.26 -11.688 1 97.5 270 VAL B N 1
ATOM 4629 C CA . VAL B 1 270 ? 16.578 2.941 -11.219 1 97.5 270 VAL B CA 1
ATOM 4630 C C . VAL B 1 270 ? 16.641 1.482 -10.773 1 97.5 270 VAL B C 1
ATOM 4632 O O . VAL B 1 270 ? 17.609 0.78 -11.047 1 97.5 270 VAL B O 1
ATOM 4635 N N . ASP B 1 271 ? 15.594 1.031 -10.133 1 95.5 271 ASP B N 1
ATOM 4636 C CA . ASP B 1 271 ? 15.508 -0.362 -9.703 1 95.5 271 ASP B CA 1
ATOM 4637 C C . ASP B 1 271 ? 15.609 -1.311 -10.891 1 95.5 271 ASP B C 1
ATOM 4639 O O . ASP B 1 271 ? 16.375 -2.279 -10.859 1 95.5 271 ASP B O 1
ATOM 4643 N N . ALA B 1 272 ? 14.836 -1.046 -11.93 1 94 272 ALA B N 1
ATOM 4644 C CA . ALA B 1 272 ? 14.844 -1.867 -13.141 1 94 272 ALA B CA 1
ATOM 4645 C C . ALA B 1 272 ? 16.203 -1.829 -13.82 1 94 272 ALA B C 1
ATOM 4647 O O . ALA B 1 272 ? 16.688 -2.85 -14.32 1 94 272 ALA B O 1
ATOM 4648 N N . ALA B 1 273 ? 16.797 -0.661 -13.875 1 94.81 273 ALA B N 1
ATOM 4649 C CA . ALA B 1 273 ? 18.125 -0.51 -14.477 1 94.81 273 ALA B CA 1
ATOM 4650 C C . ALA B 1 273 ? 19.172 -1.344 -13.734 1 94.81 273 ALA B C 1
ATOM 4652 O O . ALA B 1 273 ? 20.016 -1.989 -14.359 1 94.81 273 ALA B O 1
ATOM 4653 N N . LEU B 1 274 ? 19.109 -1.305 -12.391 1 93.25 274 LEU B N 1
ATOM 4654 C CA . LEU B 1 274 ? 20.016 -2.107 -11.57 1 93.25 274 LEU B CA 1
ATOM 4655 C C . LEU B 1 274 ? 19.859 -3.592 -11.883 1 93.25 274 LEU B C 1
ATOM 4657 O O . LEU B 1 274 ? 20.859 -4.312 -12 1 93.25 274 LEU B O 1
ATOM 4661 N N . ASP B 1 275 ? 18.625 -4.02 -12.008 1 88.81 275 ASP B N 1
ATOM 4662 C CA . ASP B 1 275 ? 18.344 -5.422 -12.289 1 88.81 275 ASP B CA 1
ATOM 4663 C C . ASP B 1 275 ? 18.938 -5.836 -13.641 1 88.81 275 ASP B C 1
ATOM 4665 O O . ASP B 1 275 ? 19.375 -6.977 -13.805 1 88.81 275 ASP B O 1
ATOM 4669 N N . THR B 1 276 ? 18.922 -4.918 -14.57 1 87.81 276 THR B N 1
ATOM 4670 C CA . THR B 1 276 ? 19.406 -5.184 -15.914 1 87.81 276 THR B CA 1
ATOM 4671 C C . THR B 1 276 ? 20.922 -5.352 -15.914 1 87.81 276 THR B C 1
ATOM 4673 O O . THR B 1 276 ? 21.469 -6.168 -16.656 1 87.81 276 THR B O 1
ATOM 4676 N N . VAL B 1 277 ? 21.609 -4.633 -15.047 1 89.06 277 VAL B N 1
ATOM 4677 C CA . VAL B 1 277 ? 23.062 -4.547 -15.094 1 89.06 277 VAL B CA 1
ATOM 4678 C C . VAL B 1 277 ? 23.672 -5.488 -14.055 1 89.06 277 VAL B C 1
ATOM 4680 O O . VAL B 1 277 ? 24.781 -5.977 -14.227 1 89.06 277 VAL B O 1
ATOM 4683 N N . ALA B 1 278 ? 22.953 -5.711 -12.984 1 85.19 278 ALA B N 1
ATOM 4684 C CA . ALA B 1 278 ? 23.5 -6.473 -11.859 1 85.19 278 ALA B CA 1
ATOM 4685 C C . ALA B 1 278 ? 23.953 -7.859 -12.297 1 85.19 278 ALA B C 1
ATOM 4687 O O . ALA B 1 278 ? 23.297 -8.5 -13.125 1 85.19 278 ALA B O 1
ATOM 4688 N N . PRO B 1 279 ? 25.125 -8.195 -11.758 1 75.38 279 PRO B N 1
ATOM 4689 C CA . PRO B 1 279 ? 25.609 -9.547 -12.078 1 75.38 279 PRO B CA 1
ATOM 4690 C C . PRO B 1 279 ? 24.672 -10.641 -11.562 1 75.38 279 PRO B C 1
ATOM 4692 O O . PRO B 1 279 ? 23.922 -10.414 -10.617 1 75.38 279 PRO B O 1
ATOM 4695 N N . ALA B 1 280 ? 24.578 -11.656 -12.273 1 65.75 280 ALA B N 1
ATOM 4696 C CA . ALA B 1 280 ? 23.766 -12.797 -11.852 1 65.75 280 ALA B CA 1
ATOM 4697 C C . ALA B 1 280 ? 24.172 -13.281 -10.469 1 65.75 280 ALA B C 1
ATOM 4699 O O . ALA B 1 280 ? 25.359 -13.469 -10.203 1 65.75 280 ALA B O 1
ATOM 4700 N N . HIS B 1 281 ? 23.438 -12.812 -9.484 1 59.12 281 HIS B N 1
ATOM 4701 C CA . HIS B 1 281 ? 23.781 -13.305 -8.156 1 59.12 281 HIS B CA 1
ATOM 4702 C C . HIS B 1 281 ? 23.203 -14.695 -7.922 1 59.12 281 HIS B C 1
ATOM 4704 O O . HIS B 1 281 ? 22.172 -15.055 -8.508 1 59.12 281 HIS B O 1
ATOM 4710 N N . GLU B 1 282 ? 24 -15.562 -7.258 1 49.16 282 GLU B N 1
ATOM 4711 C CA . GLU B 1 282 ? 23.547 -16.906 -6.926 1 49.16 282 GLU B CA 1
ATOM 4712 C C . GLU B 1 282 ? 22.25 -16.875 -6.121 1 49.16 282 GLU B C 1
ATOM 4714 O O . GLU B 1 282 ? 21.406 -17.766 -6.27 1 49.16 282 GLU B O 1
ATOM 4719 N N . ALA B 1 283 ? 22.266 -15.852 -5.129 1 50.19 283 ALA B N 1
ATOM 4720 C CA . ALA B 1 283 ? 21.062 -15.812 -4.293 1 50.19 283 ALA B CA 1
ATOM 4721 C C . ALA B 1 283 ? 20.422 -14.43 -4.332 1 50.19 283 ALA B C 1
ATOM 4723 O O . ALA B 1 283 ? 21.125 -13.414 -4.402 1 50.19 283 ALA B O 1
ATOM 4724 N N . PRO B 1 284 ? 19.141 -14.477 -4.602 1 51.75 284 PRO B N 1
ATOM 4725 C CA . PRO B 1 284 ? 18.469 -13.18 -4.598 1 51.75 284 PRO B CA 1
ATOM 4726 C C . PRO B 1 284 ? 18.781 -12.359 -3.352 1 51.75 284 PRO B C 1
ATOM 4728 O O . PRO B 1 284 ? 18.672 -12.859 -2.23 1 51.75 284 PRO B O 1
ATOM 4731 N N . VAL B 1 285 ? 19.672 -11.344 -3.379 1 52.16 285 VAL B N 1
ATOM 4732 C CA . VAL B 1 285 ? 19.891 -10.422 -2.273 1 52.16 285 VAL B CA 1
ATOM 4733 C C . VAL B 1 285 ? 18.625 -9.641 -1.974 1 52.16 285 VAL B C 1
ATOM 4735 O O . VAL B 1 285 ? 17.922 -9.203 -2.893 1 52.16 285 VAL B O 1
ATOM 4738 N N . PRO B 1 286 ? 18.234 -9.812 -0.703 1 58.72 286 PRO B N 1
ATOM 4739 C CA . PRO B 1 286 ? 17.031 -9.055 -0.343 1 58.72 286 PRO B CA 1
ATOM 4740 C C . PRO B 1 286 ? 17.125 -7.586 -0.746 1 58.72 286 PRO B C 1
ATOM 4742 O O . PRO B 1 286 ? 18.109 -6.918 -0.455 1 58.72 286 PRO B O 1
ATOM 4745 N N . LYS B 1 287 ? 16.25 -7.234 -1.662 1 68.88 287 LYS B N 1
ATOM 4746 C CA . LYS B 1 287 ? 16.172 -5.824 -2.037 1 68.88 287 LYS B CA 1
ATOM 4747 C C . LYS B 1 287 ? 15.789 -4.957 -0.845 1 68.88 287 LYS B C 1
ATOM 4749 O O . LYS B 1 287 ? 14.734 -5.152 -0.246 1 68.88 287 LYS B O 1
ATOM 4754 N N . ARG B 1 288 ? 16.797 -4.219 -0.35 1 83.12 288 ARG B N 1
ATOM 4755 C CA . ARG B 1 288 ? 16.484 -3.258 0.703 1 83.12 288 ARG B CA 1
ATOM 4756 C C . ARG B 1 288 ? 15.984 -1.942 0.114 1 83.12 288 ARG B C 1
ATOM 4758 O O . ARG B 1 288 ? 16.781 -1.122 -0.351 1 83.12 288 ARG B O 1
ATOM 4765 N N . LEU B 1 289 ? 14.781 -1.792 0.19 1 89.75 289 LEU B N 1
ATOM 4766 C CA . LEU B 1 289 ? 14.133 -0.616 -0.38 1 89.75 289 LEU B CA 1
ATOM 4767 C C . LEU B 1 289 ? 14.734 0.666 0.183 1 89.75 289 LEU B C 1
ATOM 4769 O O . LEU B 1 289 ? 14.867 1.663 -0.531 1 89.75 289 LEU B O 1
ATOM 4773 N N . GLU B 1 290 ? 15.172 0.594 1.445 1 91.38 290 GLU B N 1
ATOM 4774 C CA . GLU B 1 290 ? 15.734 1.765 2.109 1 91.38 290 GLU B CA 1
ATOM 4775 C C . GLU B 1 290 ? 17.016 2.229 1.414 1 91.38 290 GLU B C 1
ATOM 4777 O O . GLU B 1 290 ? 17.266 3.43 1.306 1 91.38 290 GLU B O 1
ATOM 4782 N N . ARG B 1 291 ? 17.781 1.285 0.957 1 93.56 291 ARG B N 1
ATOM 4783 C CA . ARG B 1 291 ? 19.031 1.626 0.281 1 93.56 291 ARG B CA 1
ATOM 4784 C C . ARG B 1 291 ? 18.766 2.256 -1.081 1 93.56 291 ARG B C 1
ATOM 4786 O O . ARG B 1 291 ? 19.453 3.193 -1.485 1 93.56 291 ARG B O 1
ATOM 4793 N N . LEU B 1 292 ? 17.797 1.713 -1.744 1 95.38 292 LEU B N 1
ATOM 4794 C CA . LEU B 1 292 ? 17.406 2.299 -3.021 1 95.38 292 LEU B CA 1
ATOM 4795 C C . LEU B 1 292 ? 16.875 3.713 -2.83 1 95.38 292 LEU B C 1
ATOM 4797 O O . LEU B 1 292 ? 17.219 4.621 -3.59 1 95.38 292 LEU B O 1
ATOM 4801 N N . GLU B 1 293 ? 16.047 3.875 -1.829 1 96.06 293 GLU B N 1
ATOM 4802 C CA . GLU B 1 293 ? 15.484 5.188 -1.521 1 96.06 293 GLU B CA 1
ATOM 4803 C C . GLU B 1 293 ? 16.578 6.195 -1.193 1 96.06 293 GLU B C 1
ATOM 4805 O O . GLU B 1 293 ? 16.562 7.32 -1.691 1 96.06 293 GLU B O 1
ATOM 4810 N N . ALA B 1 294 ? 17.516 5.766 -0.358 1 96 294 ALA B N 1
ATOM 4811 C CA . ALA B 1 294 ? 18.625 6.641 -0.002 1 96 294 ALA B CA 1
ATOM 4812 C C . ALA B 1 294 ? 19.438 7.031 -1.235 1 96 294 ALA B C 1
ATOM 4814 O O . ALA B 1 294 ? 19.797 8.195 -1.411 1 96 294 ALA B O 1
ATOM 4815 N N . LEU B 1 295 ? 19.688 6.07 -2.068 1 96.75 295 LEU B N 1
ATOM 4816 C CA . LEU B 1 295 ? 20.453 6.324 -3.289 1 96.75 295 LEU B CA 1
ATOM 4817 C C . LEU B 1 295 ? 19.719 7.312 -4.188 1 96.75 295 LEU B C 1
ATOM 4819 O O . LEU B 1 295 ? 20.297 8.305 -4.641 1 96.75 295 LEU B O 1
ATOM 4823 N N . VAL B 1 296 ? 18.469 7.105 -4.414 1 97.75 296 VAL B N 1
ATOM 4824 C CA . VAL B 1 296 ? 17.719 7.836 -5.426 1 97.75 296 VAL B CA 1
ATOM 4825 C C . VAL B 1 296 ? 17.266 9.188 -4.863 1 97.75 296 VAL B C 1
ATOM 4827 O O . VAL B 1 296 ? 17.531 10.234 -5.465 1 97.75 296 VAL B O 1
ATOM 4830 N N . LEU B 1 297 ? 16.688 9.18 -3.686 1 96.81 297 LEU B N 1
ATOM 4831 C CA . LEU B 1 297 ? 16 10.359 -3.162 1 96.81 297 LEU B CA 1
ATOM 4832 C C . LEU B 1 297 ? 16.984 11.281 -2.457 1 96.81 297 LEU B C 1
ATOM 4834 O O . LEU B 1 297 ? 16.859 12.508 -2.531 1 96.81 297 LEU B O 1
ATOM 4838 N N . ASP B 1 298 ? 17.953 10.664 -1.789 1 95.81 298 ASP B N 1
ATOM 4839 C CA . ASP B 1 298 ? 18.844 11.477 -0.967 1 95.81 298 ASP B CA 1
ATOM 4840 C C . ASP B 1 298 ? 20.125 11.836 -1.728 1 95.81 298 ASP B C 1
ATOM 4842 O O . ASP B 1 298 ? 20.812 12.789 -1.372 1 95.81 298 ASP B O 1
ATOM 4846 N N . ALA B 1 299 ? 20.438 11.055 -2.742 1 97.06 299 ALA B N 1
ATOM 4847 C CA . ALA B 1 299 ? 21.734 11.258 -3.377 1 97.06 299 ALA B CA 1
ATOM 4848 C C . ALA B 1 299 ? 21.578 11.602 -4.855 1 97.06 299 ALA B C 1
ATOM 4850 O O . ALA B 1 299 ? 21.875 12.719 -5.281 1 97.06 299 ALA B O 1
ATOM 4851 N N . LEU B 1 300 ? 20.969 10.781 -5.629 1 97.75 300 LEU B N 1
ATOM 4852 C CA . LEU B 1 300 ? 20.969 10.875 -7.086 1 97.75 300 LEU B CA 1
ATOM 4853 C C . LEU B 1 300 ? 20.156 12.078 -7.547 1 97.75 300 LEU B C 1
ATOM 4855 O O . LEU B 1 300 ? 20.656 12.914 -8.312 1 97.75 300 LEU B O 1
ATOM 4859 N N . LEU B 1 301 ? 18.938 12.211 -7.062 1 97.56 301 LEU B N 1
ATOM 4860 C CA . LEU B 1 301 ? 18.062 13.281 -7.523 1 97.56 301 LEU B CA 1
ATOM 4861 C C . LEU B 1 301 ? 18.625 14.648 -7.137 1 97.56 301 LEU B C 1
ATOM 4863 O O . LEU B 1 301 ? 18.688 15.547 -7.973 1 97.56 301 LEU B O 1
ATOM 4867 N N . PRO B 1 302 ? 19.031 14.812 -5.867 1 96.56 302 PRO B N 1
ATOM 4868 C CA . PRO B 1 302 ? 19.656 16.094 -5.531 1 96.56 302 PRO B CA 1
ATOM 4869 C C . PRO B 1 302 ? 20.891 16.391 -6.375 1 96.56 302 PRO B C 1
ATOM 4871 O O . PRO B 1 302 ? 21.094 17.547 -6.793 1 96.56 302 PRO B O 1
ATOM 4874 N N . ALA B 1 303 ? 21.719 15.414 -6.645 1 97 303 ALA B N 1
ATOM 4875 C CA . ALA B 1 303 ? 22.906 15.602 -7.469 1 97 303 ALA B CA 1
ATOM 4876 C C . ALA B 1 303 ? 22.531 16.062 -8.875 1 97 303 ALA B C 1
ATOM 4878 O O . ALA B 1 303 ? 23.141 16.984 -9.422 1 97 303 ALA B O 1
ATOM 4879 N N . LEU B 1 304 ? 21.562 15.461 -9.438 1 96.75 304 LEU B N 1
ATOM 4880 C CA . LEU B 1 304 ? 21.094 15.828 -10.773 1 96.75 304 LEU B CA 1
ATOM 4881 C C . LEU B 1 304 ? 20.562 17.25 -10.789 1 96.75 304 LEU B C 1
ATOM 4883 O O . LEU B 1 304 ? 20.812 18.016 -11.727 1 96.75 304 LEU B O 1
ATOM 4887 N N . ALA B 1 305 ? 19.828 17.609 -9.766 1 95.88 305 ALA B N 1
ATOM 4888 C CA . ALA B 1 305 ? 19.234 18.953 -9.664 1 95.88 305 ALA B CA 1
ATOM 4889 C C . ALA B 1 305 ? 20.312 20.016 -9.547 1 95.88 305 ALA B C 1
ATOM 4891 O O . ALA B 1 305 ? 20.172 21.109 -10.109 1 95.88 305 ALA B O 1
ATOM 4892 N N . GLU B 1 306 ? 21.359 19.703 -8.844 1 96.06 306 GLU B N 1
ATOM 4893 C CA . GLU B 1 306 ? 22.422 20.672 -8.57 1 96.06 306 GLU B CA 1
ATOM 4894 C C . GLU B 1 306 ? 23.516 20.609 -9.633 1 96.06 306 GLU B C 1
ATOM 4896 O O . GLU B 1 306 ? 24.438 21.422 -9.625 1 96.06 306 GLU B O 1
ATOM 4901 N N . GLY B 1 307 ? 23.438 19.688 -10.461 1 95.31 307 GLY B N 1
ATOM 4902 C CA . GLY B 1 307 ? 24.469 19.5 -11.469 1 95.31 307 GLY B CA 1
ATOM 4903 C C . GLY B 1 307 ? 25.781 19 -10.898 1 95.31 307 GLY B C 1
ATOM 4904 O O . GLY B 1 307 ? 26.859 19.422 -11.344 1 95.31 307 GLY B O 1
ATOM 4905 N N . ARG B 1 308 ? 25.656 18.172 -9.898 1 95.75 308 ARG B N 1
ATOM 4906 C CA . ARG B 1 308 ? 26.859 17.625 -9.25 1 95.75 308 ARG B CA 1
ATOM 4907 C C . ARG B 1 308 ? 27.109 16.188 -9.688 1 95.75 308 ARG B C 1
ATOM 4909 O O . ARG B 1 308 ? 26.172 15.461 -10.023 1 95.75 308 ARG B O 1
ATOM 4916 N N . ALA B 1 309 ? 28.391 15.844 -9.602 1 96.5 309 ALA B N 1
ATOM 4917 C CA . ALA B 1 309 ? 28.75 14.453 -9.883 1 96.5 309 ALA B CA 1
ATOM 4918 C C . ALA B 1 309 ? 28.453 13.562 -8.688 1 96.5 309 ALA B C 1
ATOM 4920 O O . ALA B 1 309 ? 28.422 14.023 -7.543 1 96.5 309 ALA B O 1
ATOM 4921 N N . LEU B 1 310 ? 28.141 12.359 -8.992 1 97.12 310 LEU B N 1
ATOM 4922 C CA . LEU B 1 310 ? 27.844 11.367 -7.969 1 97.12 310 LEU B CA 1
ATOM 4923 C C . LEU B 1 310 ? 28.422 10 -8.352 1 97.12 310 LEU B C 1
ATOM 4925 O O . LEU B 1 310 ? 28.438 9.641 -9.531 1 97.12 310 LEU B O 1
ATOM 4929 N N . ARG B 1 311 ? 28.938 9.312 -7.367 1 97 311 ARG B N 1
ATOM 4930 C CA . ARG B 1 311 ? 29.375 7.934 -7.516 1 97 311 ARG B CA 1
ATOM 4931 C C . ARG B 1 311 ? 28.953 7.086 -6.324 1 97 311 ARG B C 1
ATOM 4933 O O . ARG B 1 311 ? 29.344 7.359 -5.188 1 97 311 ARG B O 1
ATOM 4940 N N . ARG B 1 312 ? 28.094 6.148 -6.566 1 96.25 312 ARG B N 1
ATOM 4941 C CA . ARG B 1 312 ? 27.594 5.258 -5.527 1 96.25 312 ARG B CA 1
ATOM 4942 C C . ARG B 1 312 ? 27.5 3.822 -6.031 1 96.25 312 ARG B C 1
ATOM 4944 O O . ARG B 1 312 ? 27.438 3.588 -7.242 1 96.25 312 ARG B O 1
ATOM 4951 N N . THR B 1 313 ? 27.562 2.865 -5.117 1 94 313 THR B N 1
ATOM 4952 C CA . THR B 1 313 ? 27.391 1.46 -5.469 1 94 313 THR B CA 1
ATOM 4953 C C . THR B 1 313 ? 26.172 0.865 -4.762 1 94 313 THR B C 1
ATOM 4955 O O . THR B 1 313 ? 25.922 1.173 -3.596 1 94 313 THR B O 1
ATOM 4958 N N . LEU B 1 314 ? 25.453 0.143 -5.492 1 93.75 314 LEU B N 1
ATOM 4959 C CA . LEU B 1 314 ? 24.328 -0.603 -4.941 1 93.75 314 LEU B CA 1
ATOM 4960 C C . LEU B 1 314 ? 24.125 -1.912 -5.695 1 93.75 314 LEU B C 1
ATOM 4962 O O . LEU B 1 314 ? 24.109 -1.926 -6.93 1 93.75 314 LEU B O 1
ATOM 4966 N N . ARG B 1 315 ? 23.953 -3.043 -4.957 1 89.81 315 ARG B N 1
ATOM 4967 C CA . ARG B 1 315 ? 23.688 -4.367 -5.504 1 89.81 315 ARG B CA 1
ATOM 4968 C C . ARG B 1 315 ? 24.703 -4.746 -6.566 1 89.81 315 ARG B C 1
ATOM 4970 O O . ARG B 1 315 ? 24.344 -5.234 -7.641 1 89.81 315 ARG B O 1
ATOM 4977 N N . GLY B 1 316 ? 25.953 -4.398 -6.324 1 88.81 316 GLY B N 1
ATOM 4978 C CA . GLY B 1 316 ? 27.031 -4.777 -7.219 1 88.81 316 GLY B CA 1
ATOM 4979 C C . GLY B 1 316 ? 27.094 -3.93 -8.477 1 88.81 316 GLY B C 1
ATOM 4980 O O . GLY B 1 316 ? 27.766 -4.297 -9.445 1 88.81 316 GLY B O 1
ATOM 4981 N N . VAL B 1 317 ? 26.391 -2.842 -8.477 1 93.44 317 VAL B N 1
ATOM 4982 C CA . VAL B 1 317 ? 26.359 -1.953 -9.633 1 93.44 317 VAL B CA 1
ATOM 4983 C C . VAL B 1 317 ? 26.906 -0.58 -9.25 1 93.44 317 VAL B C 1
ATOM 4985 O O . VAL B 1 317 ? 26.547 -0.037 -8.203 1 93.44 317 VAL B O 1
ATOM 4988 N N . LEU B 1 318 ? 27.812 -0.112 -10.016 1 95.06 318 LEU B N 1
ATOM 4989 C CA . LEU B 1 318 ? 28.312 1.25 -9.852 1 95.06 318 LEU B CA 1
ATOM 4990 C C . LEU B 1 318 ? 27.406 2.246 -10.578 1 95.06 318 LEU B C 1
ATOM 4992 O O . LEU B 1 318 ? 27.172 2.107 -11.781 1 95.06 318 LEU B O 1
ATOM 4996 N N . ILE B 1 319 ? 26.875 3.211 -9.867 1 96.81 319 ILE B N 1
ATOM 4997 C CA . ILE B 1 319 ? 26.016 4.258 -10.406 1 96.81 319 ILE B CA 1
ATOM 4998 C C . ILE B 1 319 ? 26.75 5.59 -10.398 1 96.81 319 ILE B C 1
ATOM 5000 O O . ILE B 1 319 ? 27.141 6.082 -9.336 1 96.81 319 ILE B O 1
ATOM 5004 N N . GLU B 1 320 ? 26.891 6.129 -11.539 1 96.94 320 GLU B N 1
ATOM 5005 C CA . GLU B 1 320 ? 27.594 7.398 -11.664 1 96.94 320 GLU B CA 1
ATOM 5006 C C . GLU B 1 320 ? 26.734 8.438 -12.383 1 96.94 320 GLU B C 1
ATOM 5008 O O . GLU B 1 320 ? 26.078 8.125 -13.375 1 96.94 320 GLU B O 1
ATOM 5013 N N . ALA B 1 321 ? 26.656 9.562 -11.828 1 96.81 321 ALA B N 1
ATOM 5014 C CA . ALA B 1 321 ? 26.047 10.719 -12.484 1 96.81 321 ALA B CA 1
ATOM 5015 C C . ALA B 1 321 ? 27.078 11.82 -12.719 1 96.81 321 ALA B C 1
ATOM 5017 O O . ALA B 1 321 ? 27.922 12.086 -11.867 1 96.81 321 ALA B O 1
ATOM 5018 N N . ASP B 1 322 ? 27 12.391 -13.875 1 94.5 322 ASP B N 1
ATOM 5019 C CA . ASP B 1 322 ? 27.938 13.469 -14.18 1 94.5 322 ASP B CA 1
ATOM 5020 C C . ASP B 1 322 ? 27.234 14.828 -14.172 1 94.5 322 ASP B C 1
ATOM 5022 O O . ASP B 1 322 ? 26.031 14.906 -13.93 1 94.5 322 ASP B O 1
ATOM 5026 N N . GLY B 1 323 ? 27.953 15.891 -14.352 1 92.19 323 GLY B N 1
ATOM 5027 C CA . GLY B 1 323 ? 27.422 17.234 -14.266 1 92.19 323 GLY B CA 1
ATOM 5028 C C . GLY B 1 323 ? 26.484 17.578 -15.406 1 92.19 323 GLY B C 1
ATOM 5029 O O . GLY B 1 323 ? 25.719 18.547 -15.328 1 92.19 323 GLY B O 1
ATOM 5030 N N . GLU B 1 324 ? 26.562 16.766 -16.438 1 93.25 324 GLU B N 1
ATOM 5031 C CA . GLU B 1 324 ? 25.703 16.984 -17.594 1 93.25 324 GLU B CA 1
ATOM 5032 C C . GLU B 1 324 ? 24.375 16.266 -17.438 1 93.25 324 GLU B C 1
ATOM 5034 O O . GLU B 1 324 ? 23.484 16.406 -18.281 1 93.25 324 GLU B O 1
ATOM 5039 N N . GLY B 1 325 ? 24.219 15.539 -16.406 1 95 325 GLY B N 1
ATOM 5040 C CA . GLY B 1 325 ? 22.938 14.898 -16.109 1 95 325 GLY B CA 1
ATOM 5041 C C . GLY B 1 325 ? 22.859 13.484 -16.625 1 95 325 GLY B C 1
ATOM 5042 O O . GLY B 1 325 ? 21.766 12.906 -16.688 1 95 325 GLY B O 1
ATOM 5043 N N . THR B 1 326 ? 23.984 12.945 -17.031 1 95.88 326 THR B N 1
ATOM 5044 C CA . THR B 1 326 ? 23.984 11.562 -17.5 1 95.88 326 THR B CA 1
ATOM 5045 C C . THR B 1 326 ? 24.234 10.602 -16.344 1 95.88 326 THR B C 1
ATOM 5047 O O . THR B 1 326 ? 25.109 10.844 -15.5 1 95.88 326 THR B O 1
ATOM 5050 N N . ILE B 1 327 ? 23.453 9.531 -16.281 1 97.62 327 ILE B N 1
ATOM 5051 C CA . ILE B 1 327 ? 23.641 8.484 -15.289 1 97.62 327 ILE B CA 1
ATOM 5052 C C . ILE B 1 327 ? 24.219 7.238 -15.961 1 97.62 327 ILE B C 1
ATOM 5054 O O . ILE B 1 327 ? 23.688 6.758 -16.969 1 97.62 327 ILE B O 1
ATOM 5058 N N . ARG B 1 328 ? 25.281 6.742 -15.461 1 95.94 328 ARG B N 1
ATOM 5059 C CA . ARG B 1 328 ? 25.906 5.527 -15.961 1 95.94 328 ARG B CA 1
ATOM 5060 C C . ARG B 1 328 ? 25.828 4.406 -14.93 1 95.94 328 ARG B C 1
ATOM 5062 O O . ARG B 1 328 ? 26.141 4.621 -13.75 1 95.94 328 ARG B O 1
ATOM 5069 N N . LEU B 1 329 ? 25.359 3.273 -15.344 1 95.62 329 LEU B N 1
ATOM 5070 C CA . LEU B 1 329 ? 25.328 2.08 -14.5 1 95.62 329 LEU B CA 1
ATOM 5071 C C . LEU B 1 329 ? 26.188 0.973 -15.094 1 95.62 329 LEU B C 1
ATOM 5073 O O . LEU B 1 329 ? 26.031 0.607 -16.266 1 95.62 329 LEU B O 1
ATOM 5077 N N . VAL B 1 330 ? 27.109 0.451 -14.344 1 92.62 330 VAL B N 1
ATOM 5078 C CA . VAL B 1 330 ? 28 -0.616 -14.797 1 92.62 330 VAL B CA 1
ATOM 5079 C C . VAL B 1 330 ? 28.219 -1.611 -13.656 1 92.62 330 VAL B C 1
ATOM 5081 O O . VAL B 1 330 ? 28.172 -1.244 -12.484 1 92.62 330 VAL B O 1
ATOM 5084 N N . ALA B 1 331 ? 28.328 -2.875 -14.055 1 89.75 331 ALA B N 1
ATOM 5085 C CA . ALA B 1 331 ? 28.641 -3.871 -13.031 1 89.75 331 ALA B CA 1
ATOM 5086 C C . ALA B 1 331 ? 29.922 -3.504 -12.289 1 89.75 331 ALA B C 1
ATOM 5088 O O . ALA B 1 331 ? 30.922 -3.125 -12.914 1 89.75 331 ALA B O 1
ATOM 5089 N N . ALA B 1 332 ? 29.812 -3.508 -11.008 1 82.12 332 ALA B N 1
ATOM 5090 C CA . ALA B 1 332 ? 30.984 -3.174 -10.203 1 82.12 332 ALA B CA 1
ATOM 5091 C C . ALA B 1 332 ? 32.062 -4.246 -10.336 1 82.12 332 ALA B C 1
ATOM 5093 O O . ALA B 1 332 ? 31.75 -5.434 -10.445 1 82.12 332 ALA B O 1
ATOM 5094 N N . PRO B 1 333 ? 33.312 -3.82 -10.531 1 74.25 333 PRO B N 1
ATOM 5095 C CA . PRO B 1 333 ? 34.375 -4.816 -10.586 1 74.25 333 PRO B CA 1
ATOM 5096 C C . PRO B 1 333 ? 34.438 -5.695 -9.344 1 74.25 333 PRO B C 1
ATOM 5098 O O . PRO B 1 333 ? 34.062 -5.25 -8.25 1 74.25 333 PRO B O 1
ATOM 5101 N N . PRO B 1 334 ? 34.5 -7.102 -9.5 1 63.56 334 PRO B N 1
ATOM 5102 C CA . PRO B 1 334 ? 34.594 -7.973 -8.328 1 63.56 334 PRO B CA 1
ATOM 5103 C C . PRO B 1 334 ? 35.594 -7.441 -7.293 1 63.56 334 PRO B C 1
ATOM 5105 O O . PRO B 1 334 ? 36.594 -6.789 -7.656 1 63.56 334 PRO B O 1
ATOM 5108 N N . ARG B 1 335 ? 35.219 -7.281 -6.125 1 53.69 335 ARG B N 1
ATOM 5109 C CA . ARG B 1 335 ? 36.156 -6.875 -5.082 1 53.69 335 ARG B CA 1
ATOM 5110 C C . ARG B 1 335 ? 37.406 -7.73 -5.117 1 53.69 335 ARG B C 1
ATOM 5112 O O . ARG B 1 335 ? 37.344 -8.953 -5.203 1 53.69 335 ARG B O 1
ATOM 5119 N N . ARG B 1 336 ? 38.5 -7.23 -5.543 1 48.69 336 ARG B N 1
ATOM 5120 C CA . ARG B 1 336 ? 39.781 -7.941 -5.43 1 48.69 336 ARG B CA 1
ATOM 5121 C C . ARG B 1 336 ? 39.906 -8.625 -4.074 1 48.69 336 ARG B C 1
ATOM 5123 O O . ARG B 1 336 ? 39.594 -8.023 -3.039 1 48.69 336 ARG B O 1
ATOM 5130 N N . ALA B 1 337 ? 39.781 -9.953 -3.953 1 42.91 337 ALA B N 1
ATOM 5131 C CA . ALA B 1 337 ? 40.219 -10.648 -2.744 1 42.91 337 ALA B CA 1
ATOM 5132 C C . ALA B 1 337 ? 41.469 -10 -2.162 1 42.91 337 ALA B C 1
ATOM 5134 O O . ALA B 1 337 ? 42.406 -9.68 -2.893 1 42.91 337 ALA B O 1
ATOM 5135 N N . ARG B 1 338 ? 41.375 -9.352 -1.112 1 40.5 338 ARG B N 1
ATOM 5136 C CA . ARG B 1 338 ? 42.594 -8.992 -0.396 1 40.5 338 ARG B CA 1
ATOM 5137 C C . ARG B 1 338 ? 43.656 -10.078 -0.542 1 40.5 338 ARG B C 1
ATOM 5139 O O . ARG B 1 338 ? 43.375 -11.258 -0.336 1 40.5 338 ARG B O 1
ATOM 5146 N N . ASP B 1 339 ? 44.625 -9.844 -1.342 1 35.66 339 ASP B N 1
ATOM 5147 C CA . ASP B 1 339 ? 45.844 -10.656 -1.305 1 35.66 339 ASP B CA 1
ATOM 5148 C C . ASP B 1 339 ? 46.188 -11.062 0.127 1 35.66 339 ASP B C 1
ATOM 5150 O O . ASP B 1 339 ? 46.312 -10.203 1.005 1 35.66 339 ASP B O 1
ATOM 5154 N N . ARG B 1 340 ? 45.812 -12.164 0.625 1 34.69 340 ARG B N 1
ATOM 5155 C CA . ARG B 1 340 ? 46.531 -12.727 1.765 1 34.69 340 ARG B CA 1
ATOM 5156 C C . ARG B 1 340 ? 48.031 -12.57 1.589 1 34.69 340 ARG B C 1
ATOM 5158 O O . ARG B 1 340 ? 48.625 -13.062 0.61 1 34.69 340 ARG B O 1
ATOM 5165 N N . ARG B 1 341 ? 48.531 -11.453 1.967 1 34.16 341 ARG B N 1
ATOM 5166 C CA . ARG B 1 341 ? 49.969 -11.531 2.254 1 34.16 341 ARG B CA 1
ATOM 5167 C C . ARG B 1 341 ? 50.344 -12.883 2.846 1 34.16 341 ARG B C 1
ATOM 5169 O O . ARG B 1 341 ? 49.719 -13.344 3.797 1 34.16 341 ARG B O 1
ATOM 5176 N N . ARG B 1 342 ? 51.156 -13.68 2.129 1 24.05 342 ARG B N 1
ATOM 5177 C CA . ARG B 1 342 ? 52.031 -14.664 2.76 1 24.05 342 ARG B CA 1
ATOM 5178 C C . ARG B 1 342 ? 52.75 -14.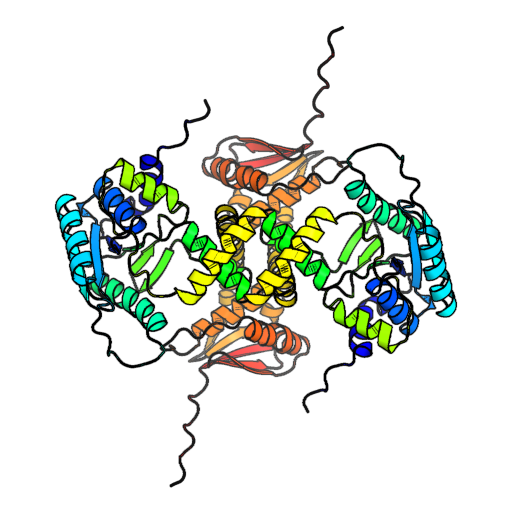062 3.957 1 24.05 342 ARG B C 1
ATOM 5180 O O . ARG B 1 342 ? 53.25 -12.938 3.889 1 24.05 342 ARG B O 1
#

Radius of gyration: 29.23 Å; Cα contacts (8 Å, |Δi|>4): 1093; chains: 2; bounding box: 105×81×63 Å

Foldseek 3Di:
DPPPPDDLLRLLLVLCVVVVPDDQAAEEQEAAQALLSLLNLLSVLVNPQVRYAYEYEQAVPDPCSVVSLVVVCVVCVVSVHHYYYFYDPDPPDDPCVQVVVVVSVLVSVVVVCVVRRHLEYEYRAALQNQLLQLVVCVVVVHDLLSLLGDDQKDDPDVSHMYGHSHNHPDPVSSNVSCVVVVNRGDHCSCPPHPCPSSVVVVVVQVVVVVVPDHSNNSNVSSNVSNVVVVVLLVVLVVQLVVFWDDDDLKIKGQQVSLLPDPLSSSLSNVVVRCVVAADPDPDPDPDDSVVSCCCRVVPLNVCLVVLHWDWDDDNQWIWIAGSNRMIMIHGHDPDPDPPPDD/DPPDPDDLLRLLLVLCVVVVPDDQAAEEQEAAQALLSLLNLLSVLVNPQVRYAYEYEQAVPDPCSVVSLVVVCVVCVVSVHHYYYQYDPDPPDDPCVQVVVVVSVLVSVVVVCVVRRHLEYEYRAALQNQLLQLVVCVVVVHDLLSLLGDDQKDDPDVSHMYGHSHHHPDPVSSNVSCVVVVNRGDHCSCPPHCCPSSVVVVVVQVVVVVVPDHSNNSNVSSNVSNVVVVVLLVVLVVQLVVFWDDDDLKIKGQQVSLLPDPPSSSLSNVVVRCVVNADPDPDPDPDDSVVSCCCRVVPLNVCLVVLHWDWDDDNQWIWIAGSNRMIMIHGHDPDPPPPPDD

Secondary structure (DSSP, 8-state):
-------HHHHHHHHHHHHHSS-S--EEEE--SSHHHHHHHHHHHHHHGGGEEEEEEE---STTHHHHHHHHHHHHHHTT-EEEEEE----S--S-HHHHHHHHHHHHHHHHHHHHT--EEE----HHHHHHHHHHHHHTT--HHHHT-S-SEEEEETTEEEE-TTTTS-HHHHHHHHHHTT----SS----TTHHHHHHHHHHHHHHHHTT--HHHHHHHHHHHHHHHHHHHHHHHHHHHHHEEEETTEEEEEHHHHTTS-HHHHHHHHHHHHHHHS---SS-----HHHHHIIIIIIIHHHHHHT--EEEEETTEEEEE-TTSEEEEEEPP---------/-------HHHHHHHHHHHHHSS-S--EEEE--SSHHHHHHHHHHHHHHGGGEEEEEEE---STTHHHHHHHHHHHHHHTT-EEEEEE----S--S-HHHHHHHHHHHHHHHHHHHHT--EEE----HHHHHHHHHHHHHTT--HHHHT-S-SEEEEETTEEEE-TTTTS-HHHHHHHHHHTT----SS----TTHHHHHHHHHHHHHHHHTT--HHHHHHHHHHHHHHHHHHHHHHHHHHHHHEEEETTEEEEEHHHHTTS-HHHHHHHHHHHHHHHS---SS-----HHHHHIIIIIIIHHHHHHT--EEEEETTEEEEE-TTSEEEEEEPP---------